Protein AF-0000000085018103 (afdb_homodimer)

Organism: Methanocaldococcus infernus (strain DSM 11812 / JCM 15783 / ME) (NCBI:txid573063)

Sequence (770 aa):
MLIKSVISYKEALEIVKKHFKPNISEVSLINSLNKICGEDIKALISLPYFKSSAMDGYAVRAEDVRGASETNPIILRLVDKEEIDEGEAKKVFTGSPLPENADSVVMKEFCREDNELVEVYKTVFKGENVREIGEDVKKGELILKKGDKIRGFHLALLSSLGVRKVKVYDLTFGIINTGDELIELEEFNINKLNHKIVNSNLFLLSGLINELGFNYKYYGIVKDDPEKLKDVIKKAIDEVDSLIITGGTSVGERDYSVKVAKELGTLLIHGVNTRPGKPFAFSLIKDKPVFLLSGYPVALLTQFELFIYRLITKRKKVKLPLSRGVASELGRLDLLRVKVYDKVEPLRIGGSGIISSLIKSDGYLLIPENVEGYEKGEEVEVYLWMLIKSVISYKEALEIVKKHFKPNISEVSLINSLNKICGEDIKALISLPYFKSSAMDGYAVRAEDVRGASETNPIILRLVDKEEIDEGEAKKVFTGSPLPENADSVVMKEFCREDNELVEVYKTVFKGENVREIGEDVKKGELILKKGDKIRGFHLALLSSLGVRKVKVYDLTFGIINTGDELIELEEFNINKLNHKIVNSNLFLLSGLINELGFNYKYYGIVKDDPEKLKDVIKKAIDEVDSLIITGGTSVGERDYSVKVAKELGTLLIHGVNTRPGKPFAFSLIKDKPVFLLSGYPVALLTQFELFIYRLITKRKKVKLPLSRGVASELGRLDLLRVKVYDKVEPLRIGGSGIISSLIKSDGYLLIPENVEGYEKGEEVEVYLW

Secondary structure (DSSP, 8-state):
---SS-B-HHHHHHHHHHH---EEEEEETGGGTTSBB-S-EE-SS-BSSS-EESSSEEEE-GGGGTT--SSSPEEEEE--SSB--TTEEEEE-TTPBPPBT--EEEEGGGEEEETTEEEE-S---TTTTEE-TTSSB-TT-EEE-TT-B--HHHHHHHHHTT--EEEEEE-EEEEEEE-TTEE-GGG--GGG-TT-EE-HHHHHHHHHHHHTT-EEEEEEEE-S-HHHHHHHHHHHHTTSSEEEEES--SSSTT-HHHHHHHHHSEEEEE-BSEES-TT-EEEEETTEEEEEE-SSHHHHHHHHIIIIIHHH----EEEEEBSS-EE--TT-EEEEEEEESSSEEEPP---TT-THHHHH-SEEEEE-TT--EE-TT-EEEEEE-/---SS-B-HHHHHHHHHHH---EEEEEETGGGTTSBB-S-EE-SS-BSSS-EESSSEEEE-GGGGTT--SSS-EEEEEE-SSB--TTEEEEE-TTPBPPBT--EEEEGGGEEEETTEEEE-S---TTTTEE-TTSSB-TT-EEE-TT-B--HHHHHHHHHTT--EEEEEE-EEEEEEE-TTEE-GGG--GGG-TT-EE-HHHHHHHHHHHHTT-EEEEEEEE-S-HHHHHHHHHHHHTTSSEEEEES--SSSTT-HHHHHHHHHSEEEEE-BSEES-TT-EEEEETTEEEEEE-SSHHHHHHHHIIIIIHHH----EEEEEBSS-EE--TT-EEEEEEEESSSEEEPP---TT-THHHHH-SEEEEE-TT--EE-TT-EEEEEE-

pLDDT: mean 95.1, std 7.33, range [35.56, 98.88]

Radius of gyration: 31.45 Å; Cα contacts (8 Å, |Δi|>4): 1941; chains: 2; bounding box: 49×108×69 Å

InterPro domains:
  IPR001453 MoaB/Mog domain [PF00994] (174-311)
  IPR001453 MoaB/Mog domain [SM00852] (174-314)
  IPR001453 MoaB/Mog domain [TIGR00177] (171-308)
  IPR005110 MoeA, N-terminal and linker domain [PF03453] (7-162)
  IPR005111 MoeA, C-terminal, domain IV [PF03454] (319-385)
  IPR036135 MoeA, N-terminal and linker domain superfamily [SSF63882] (6-169)
  IPR036425 MoaB/Mog-like domain superfamily [G3DSA:3.40.980.10] (170-312)
  IPR036425 MoaB/Mog-like domain superfamily [SSF53218] (172-314)
  IPR036688 MoeA, C-terminal, domain IV superfamily [G3DSA:2.40.340.10] (315-385)
  IPR036688 MoeA, C-terminal, domain IV superfamily [SSF63867] (316-385)
  IPR038987 Molybdopterin biosynthesis protein MoeA-like [PTHR10192] (5-385)
  IPR038987 Molybdopterin biosynthesis protein MoeA-like [cd00887] (9-385)

Nearest PDB structures (foldseek):
  1wu2-assembly1_B  TM=8.552E-01  e=1.404E-41  Pyrococcus horikoshii
  1wu2-assembly1_A  TM=7.928E-01  e=3.163E-42  Pyrococcus horikoshii
  5g2r-assembly1_A-2  TM=8.402E-01  e=9.882E-39  Arabidopsis thaliana
  6etd-assembly1_A-2  TM=8.292E-01  e=5.244E-38  Arabidopsis thaliana
  6gb9-assembly1_A-2  TM=8.286E-01  e=2.193E-37  Arabidopsis thaliana

Solvent-accessible surface area (backbone atoms only — not comparable to full-atom values): 38657 Å² total; per-residue (Å²): 95,71,71,85,59,58,43,44,54,72,60,50,47,55,55,48,59,74,63,55,76,77,41,74,42,77,38,47,41,82,73,39,60,49,20,24,29,55,46,70,39,57,33,76,44,33,32,44,78,52,47,20,26,66,40,46,22,32,34,23,39,26,79,68,31,61,75,17,22,83,91,44,60,35,75,27,39,51,47,93,60,66,56,53,55,92,54,30,28,28,80,40,40,60,66,31,70,57,35,44,74,41,42,19,36,44,49,46,92,43,42,46,80,55,90,61,29,33,38,29,31,50,53,54,51,77,51,35,50,42,38,49,60,28,71,54,36,39,56,63,39,79,74,44,50,55,30,36,70,31,43,21,52,48,40,17,47,40,31,55,48,56,46,59,61,45,48,21,43,45,50,33,36,26,39,37,39,44,40,75,48,51,38,57,60,88,69,61,41,91,92,67,41,89,85,46,42,44,54,24,55,60,38,30,46,52,32,57,40,43,68,55,42,35,47,71,47,80,74,48,77,35,52,88,38,60,68,62,44,46,53,53,47,60,56,45,61,76,74,37,62,29,37,38,35,26,20,33,37,57,53,46,98,72,22,44,49,53,54,44,46,38,72,69,34,47,63,77,41,62,21,28,34,35,38,60,37,30,40,34,31,34,30,33,43,93,84,26,40,31,40,34,30,40,64,34,53,48,14,24,49,44,44,44,42,70,69,45,48,59,76,56,32,80,64,60,53,37,40,35,30,24,70,53,59,46,78,50,50,77,55,26,32,35,60,41,44,17,33,61,41,67,34,34,36,72,50,77,87,59,63,52,61,34,46,54,55,57,64,66,28,46,27,33,33,72,42,51,32,88,34,53,55,50,51,56,58,41,74,40,65,32,37,41,111,93,70,71,85,59,58,43,41,54,70,60,51,46,53,56,48,58,75,63,53,75,76,42,74,42,76,38,47,43,80,74,38,61,48,20,24,29,56,46,70,39,57,34,77,43,33,32,45,78,52,47,20,26,64,40,47,21,31,35,24,38,26,80,67,31,61,76,18,21,82,91,44,59,35,76,27,39,52,48,95,58,66,57,52,55,93,52,30,27,29,79,41,39,59,65,29,70,58,36,44,73,41,42,19,36,44,46,44,91,42,44,45,81,54,89,61,30,33,38,30,33,50,53,54,50,77,50,35,50,43,40,48,58,28,70,54,36,42,55,65,38,79,73,43,48,54,31,36,72,32,43,22,52,48,39,16,46,39,31,56,49,58,48,58,60,44,48,22,42,45,49,34,34,26,40,37,38,44,41,75,45,52,37,57,60,90,69,62,39,91,92,67,42,87,85,44,42,43,55,23,55,60,37,29,47,52,31,58,41,42,67,52,43,35,47,72,47,81,73,49,77,36,52,88,39,58,68,63,44,48,54,52,47,60,56,42,61,77,73,36,64,30,38,38,36,27,20,33,37,58,52,45,97,71,22,44,50,53,55,44,46,37,72,67,34,47,63,76,41,62,23,29,33,35,37,61,37,30,40,33,30,36,30,32,44,94,84,26,41,32,41,33,29,39,63,34,55,49,16,24,49,43,44,44,43,69,69,45,47,58,74,55,35,77,65,60,52,37,40,35,30,24,69,53,58,46,80,48,50,78,56,26,34,36,59,41,45,16,34,62,41,67,35,33,37,71,50,76,88,60,64,53,62,34,48,54,54,57,62,66,28,47,27,33,33,72,42,50,35,89,34,53,56,50,51,55,57,40,76,40,65,32,38,41,112

Foldseek 3Di:
DFPPDAAALVVVQVVLLVQDDFDKDKDWLVLLALAFFAAWDFFQFAVVNAKAFQAWAKFDALVLCPPAAPVRKGKAFEDDDLADDRRYIYGHHHGHGHRPPGFEGQHHVQWDDDVRMIIGHDHDDGNYRMDDTRPPHHGGHTLDHGQDGQHPVSSVVCVSSVNTMGMGGEWEEEEEEEEPQEDDPVPDDPVPSVNHDYQCQVVLVVVVCVSNVYHYDYQYYDYLDLVSVLVSCVVRVVPTQEYEYEALLGPDPSSNPQVSLVVQFPWDGAAYQEPPWRGWTWTAHVSGIYTYGYSANQNRVVNCVSRPSVSRHAFDKDKAFAQFKDFADASHKYKFFFADDRHTYTDDPDDSRPVVSVVRGQFIFIDHNHHGIDGGGDIGMTGGD/DFPPDAAALVVVQVVLLVQDDFDKDKDWLVLLALAFFAAWDFFQAAVPNAKAFQAWAKFDALVLCPPAAPVRKGKAFEDDDLADDRRYIYGHHHGHGHRPPGFEGQHHVQWDDDVRMIIGHDHDDGNYRMDDTRPPHHGGHTLDHGQDGQHPVSSVVCVSSVNTMGMGGEWEEEEEEEEPQEDDPVPDDPVPSVNHDYQCQVVLVVVVCVSNVYHYDYQYYDYLDLVSVLVSCVVRVVPTQEYEYEALLGPDPSSNPQVSLVVQFPWDGAAYQEPPWRGWTWTAHVSGIYTYGYSANQNRVVNCVSRPSVSRHAFDKDKAFAQFKDFADASHKYKFFFADDRHTYTDDPDDSHPVVSVVRGQFIFIDHNHHGIDGGGDIGMTGGD

Structure (mmCIF, N/CA/C/O backbone):
data_AF-0000000085018103-model_v1
#
loop_
_entity.id
_entity.type
_entity.pdbx_description
1 polymer 'Molybdenum cofactor synthesis domain protein'
#
loop_
_atom_site.group_PDB
_atom_site.id
_atom_site.type_symbol
_atom_site.label_atom_id
_atom_site.label_alt_id
_atom_site.label_comp_id
_atom_site.label_asym_id
_atom_site.label_entity_id
_atom_site.label_seq_id
_atom_site.pdbx_PDB_ins_code
_atom_site.Cartn_x
_atom_site.Cartn_y
_atom_site.Cartn_z
_atom_site.occupancy
_atom_site.B_iso_or_equiv
_atom_site.auth_seq_id
_atom_site.auth_comp_id
_atom_site.auth_asym_id
_atom_site.auth_atom_id
_atom_site.pdbx_PDB_model_num
ATOM 1 N N . MET A 1 1 ? -8.43 -35.312 -16.922 1 35.66 1 MET A N 1
ATOM 2 C CA . MET A 1 1 ? -9.773 -34.875 -17.281 1 35.66 1 MET A CA 1
ATOM 3 C C . MET A 1 1 ? -10.016 -33.438 -16.844 1 35.66 1 MET A C 1
ATOM 5 O O . MET A 1 1 ? -9.695 -33.094 -15.711 1 35.66 1 MET A O 1
ATOM 9 N N . LEU A 1 2 ? -10.055 -32.5 -17.781 1 53.78 2 LEU A N 1
ATOM 10 C CA . LEU A 1 2 ? -10.328 -31.062 -17.656 1 53.78 2 LEU A CA 1
ATOM 11 C C . LEU A 1 2 ? -11.648 -30.812 -16.938 1 53.78 2 LEU A C 1
ATOM 13 O O . LEU A 1 2 ? -12.555 -31.656 -17 1 53.78 2 LEU A O 1
ATOM 17 N N . ILE A 1 3 ? -11.562 -29.984 -15.898 1 60.78 3 ILE A N 1
ATOM 18 C CA . ILE A 1 3 ? -12.844 -29.609 -15.336 1 60.78 3 ILE A CA 1
ATOM 19 C C . ILE A 1 3 ? -13.875 -29.438 -16.453 1 60.78 3 ILE A C 1
ATOM 21 O O . ILE A 1 3 ? -13.734 -28.578 -17.312 1 60.78 3 ILE A O 1
ATOM 25 N N . LYS A 1 4 ? -14.719 -30.531 -16.828 1 61.88 4 LYS A N 1
ATOM 26 C CA . LYS A 1 4 ? -15.648 -30.641 -17.953 1 61.88 4 LYS A CA 1
ATOM 27 C C . LYS A 1 4 ? -16.734 -29.578 -17.859 1 61.88 4 LYS A C 1
ATOM 29 O O . LYS A 1 4 ? -17.188 -29.047 -18.891 1 61.88 4 LYS A O 1
ATOM 34 N N . SER A 1 5 ? -17.109 -29.328 -16.656 1 80.75 5 SER A N 1
ATOM 35 C CA . SER A 1 5 ? -18.156 -28.328 -16.531 1 80.75 5 SER A CA 1
ATOM 36 C C . SER A 1 5 ? -17.75 -27.203 -15.578 1 80.75 5 SER A C 1
ATOM 38 O O . SER A 1 5 ? -17.266 -27.453 -14.477 1 80.75 5 SER A O 1
ATOM 40 N N . VAL A 1 6 ? -17.672 -25.969 -16.141 1 91.25 6 VAL A N 1
ATOM 41 C CA . VAL A 1 6 ? -17.312 -24.812 -15.328 1 91.25 6 VAL A CA 1
ATOM 42 C C . VAL A 1 6 ? -18.484 -23.844 -15.258 1 91.25 6 VAL A C 1
ATOM 44 O O . VAL A 1 6 ? -19.328 -23.812 -16.156 1 91.25 6 VAL A O 1
ATOM 47 N N . ILE A 1 7 ? -18.578 -23.219 -14.156 1 96 7 ILE A N 1
ATOM 48 C CA . ILE A 1 7 ? -19.578 -22.172 -14.023 1 96 7 ILE A CA 1
ATOM 49 C C . ILE A 1 7 ? -18.953 -20.812 -14.328 1 96 7 ILE A C 1
ATOM 51 O O . ILE A 1 7 ? -17.719 -20.688 -14.414 1 96 7 ILE A O 1
ATOM 55 N N . SER A 1 8 ? -19.797 -19.812 -14.539 1 96.62 8 SER A N 1
ATOM 56 C CA . SER A 1 8 ? -19.328 -18.469 -14.828 1 96.62 8 SER A CA 1
ATOM 57 C C . SER A 1 8 ? -18.766 -17.797 -13.578 1 96.62 8 SER A C 1
ATOM 59 O O . SER A 1 8 ? -19.078 -18.203 -12.453 1 96.62 8 SER A O 1
ATOM 61 N N . TYR A 1 9 ? -17.953 -16.859 -13.758 1 97.69 9 TYR A N 1
ATOM 62 C CA . TYR A 1 9 ? -17.422 -16.078 -12.641 1 97.69 9 TYR A CA 1
ATOM 63 C C . TYR A 1 9 ? -18.547 -15.43 -11.844 1 97.69 9 TYR A C 1
ATOM 65 O O . TYR A 1 9 ? -18.531 -15.453 -10.609 1 97.69 9 TYR A O 1
ATOM 73 N N . LYS A 1 10 ? -19.438 -14.805 -12.555 1 97.25 10 LYS A N 1
ATOM 74 C CA . LYS A 1 10 ? -20.562 -14.117 -11.906 1 97.25 10 LYS A CA 1
ATOM 75 C C . LYS A 1 10 ? -21.328 -15.07 -10.984 1 97.25 10 LYS A C 1
ATOM 77 O O . LYS A 1 10 ? -21.609 -14.727 -9.836 1 97.25 10 LYS A O 1
ATOM 82 N N . GLU A 1 11 ? -21.609 -16.234 -11.508 1 97.75 11 GLU A N 1
ATOM 83 C CA . GLU A 1 11 ? -22.328 -17.234 -10.719 1 97.75 11 GLU A CA 1
ATOM 84 C C . GLU A 1 11 ? -21.5 -17.672 -9.516 1 97.75 11 GLU A C 1
ATOM 86 O O . GLU A 1 11 ? -22.031 -17.766 -8.398 1 97.75 11 GLU A O 1
ATOM 91 N N . ALA A 1 12 ? -20.266 -17.953 -9.758 1 98.5 12 ALA A N 1
ATOM 92 C CA . ALA A 1 12 ? -19.359 -18.375 -8.688 1 98.5 12 ALA A CA 1
ATOM 93 C C . ALA A 1 12 ? -19.25 -17.328 -7.594 1 98.5 12 ALA A C 1
ATOM 95 O O . ALA A 1 12 ? -19.297 -17.641 -6.402 1 98.5 12 ALA A O 1
ATOM 96 N N . LEU A 1 13 ? -19.141 -16.094 -7.988 1 98.19 13 LEU A N 1
ATOM 97 C CA . LEU A 1 13 ? -18.984 -14.992 -7.043 1 98.19 13 LEU A CA 1
ATOM 98 C C . LEU A 1 13 ? -20.219 -14.875 -6.145 1 98.19 13 LEU A C 1
ATOM 100 O O . LEU A 1 13 ? -20.094 -14.625 -4.941 1 98.19 13 LEU A O 1
ATOM 104 N N . GLU A 1 14 ? -21.375 -15 -6.688 1 98.31 14 GLU A N 1
ATOM 105 C CA . GLU A 1 14 ? -22.609 -14.93 -5.914 1 98.31 14 GLU A CA 1
ATOM 106 C C . GLU A 1 14 ? -22.656 -16.016 -4.852 1 98.31 14 GLU A C 1
ATOM 108 O O . GLU A 1 14 ? -23.094 -15.781 -3.727 1 98.31 14 GLU A O 1
ATOM 113 N N . ILE A 1 15 ? -22.172 -17.188 -5.23 1 98.56 15 ILE A N 1
ATOM 114 C CA . ILE A 1 15 ? -22.156 -18.297 -4.289 1 98.56 15 ILE A CA 1
ATOM 115 C C . ILE A 1 15 ? -21.188 -17.984 -3.145 1 98.56 15 ILE A C 1
ATOM 117 O O . ILE A 1 15 ? -21.531 -18.141 -1.972 1 98.56 15 ILE A O 1
ATOM 121 N N . VAL A 1 16 ? -20 -17.531 -3.445 1 98.75 16 VAL A N 1
ATOM 122 C CA . VAL A 1 16 ? -19 -17.234 -2.432 1 98.75 16 VAL A CA 1
ATOM 123 C C . VAL A 1 16 ? -19.5 -16.109 -1.522 1 98.75 16 VAL A C 1
ATOM 125 O O . VAL A 1 16 ? -19.391 -16.203 -0.298 1 98.75 16 VAL A O 1
ATOM 128 N N . LYS A 1 17 ? -20.047 -15.062 -2.143 1 97.88 17 LYS A N 1
ATOM 129 C CA . LYS A 1 17 ? -20.531 -13.906 -1.402 1 97.88 17 LYS A CA 1
ATOM 130 C C . LYS A 1 17 ? -21.578 -14.328 -0.369 1 97.88 17 LYS A C 1
ATOM 132 O O . LYS A 1 17 ? -21.656 -13.75 0.718 1 97.88 17 LYS A O 1
ATOM 137 N N . LYS A 1 18 ? -22.359 -15.25 -0.697 1 97.88 18 LYS A N 1
ATOM 138 C CA . LYS A 1 18 ? -23.438 -15.719 0.167 1 97.88 18 LYS A CA 1
ATOM 139 C C . LYS A 1 18 ? -22.875 -16.391 1.419 1 97.88 18 LYS A C 1
ATOM 141 O O . LYS A 1 18 ? -23.484 -16.312 2.494 1 97.88 18 LYS A O 1
ATOM 146 N N . HIS A 1 19 ? -21.703 -17.016 1.329 1 97.94 19 HIS A N 1
ATOM 147 C CA . HIS A 1 19 ? -21.266 -17.891 2.404 1 97.94 19 HIS A CA 1
ATOM 148 C C . HIS A 1 19 ? -19.984 -17.375 3.053 1 97.94 19 HIS A C 1
ATOM 150 O O . HIS A 1 19 ? -19.531 -17.938 4.059 1 97.94 19 HIS A O 1
ATOM 156 N N . PHE A 1 20 ? -19.422 -16.344 2.531 1 97.88 20 PHE A N 1
ATOM 157 C CA . PHE A 1 20 ? -18.203 -15.773 3.074 1 97.88 20 PHE A CA 1
ATOM 158 C C . PHE A 1 20 ? -18.422 -14.336 3.525 1 97.88 20 PHE A C 1
ATOM 160 O O . PHE A 1 20 ? -18.562 -13.43 2.697 1 97.88 20 PHE A O 1
ATOM 167 N N . LYS A 1 21 ? -18.453 -14.117 4.773 1 93.62 21 LYS A N 1
ATOM 168 C CA . LYS A 1 21 ? -18.594 -12.805 5.402 1 93.62 21 LYS A CA 1
ATOM 169 C C . LYS A 1 21 ? -17.562 -12.617 6.508 1 93.62 21 LYS A C 1
ATOM 171 O O . LYS A 1 21 ? -17.469 -13.422 7.434 1 93.62 21 LYS A O 1
ATOM 176 N N . PRO A 1 22 ? -16.812 -11.531 6.391 1 95.81 22 PRO A N 1
ATOM 177 C CA . PRO A 1 22 ? -15.828 -11.312 7.453 1 95.81 22 PRO A CA 1
ATOM 178 C C . PRO A 1 22 ? -16.469 -10.977 8.797 1 95.81 22 PRO A C 1
ATOM 180 O O . PRO A 1 22 ? -17.531 -10.344 8.836 1 95.81 22 PRO A O 1
ATOM 183 N N . ASN A 1 23 ? -15.805 -11.367 9.844 1 97.12 23 ASN A N 1
ATOM 184 C CA . ASN A 1 23 ? -16.188 -10.922 11.18 1 97.12 23 ASN A CA 1
ATOM 185 C C . ASN A 1 23 ? -15.836 -9.453 11.398 1 97.12 23 ASN A C 1
ATOM 187 O O . ASN A 1 23 ? -15.086 -8.867 10.617 1 97.12 23 ASN A O 1
ATOM 191 N N . ILE A 1 24 ? -16.469 -8.891 12.391 1 98 24 ILE A N 1
ATOM 192 C CA . ILE A 1 24 ? -16.203 -7.504 12.75 1 98 24 ILE A CA 1
ATOM 193 C C . ILE A 1 24 ? -15.68 -7.438 14.18 1 98 24 ILE A C 1
ATOM 195 O O . ILE A 1 24 ? -16.203 -8.102 15.078 1 98 24 ILE A O 1
ATOM 199 N N . SER A 1 25 ? -14.648 -6.738 14.359 1 98.25 25 SER A N 1
ATOM 200 C CA . SER A 1 25 ? -14.086 -6.492 15.68 1 98.25 25 SER A CA 1
ATOM 201 C C . SER A 1 25 ? -13.797 -5.012 15.891 1 98.25 25 SER A C 1
ATOM 203 O O . SER A 1 25 ? -13.594 -4.27 14.93 1 98.25 25 SER A O 1
ATOM 205 N N . GLU A 1 26 ? -13.906 -4.578 17.125 1 98.62 26 GLU A N 1
ATOM 206 C CA . GLU A 1 26 ? -13.57 -3.197 17.469 1 98.62 26 GLU A CA 1
ATOM 207 C C . GLU A 1 26 ? -12.148 -3.09 18 1 98.62 26 GLU A C 1
ATOM 209 O O . GLU A 1 26 ? -11.742 -3.867 18.875 1 98.62 26 GLU A O 1
ATOM 214 N N . VAL A 1 27 ? -11.398 -2.188 17.484 1 98.69 27 VAL A N 1
ATOM 215 C CA . VAL A 1 27 ? -10.023 -1.977 17.922 1 98.69 27 VAL A CA 1
ATOM 216 C C . VAL A 1 27 ? -9.789 -0.492 18.172 1 98.69 27 VAL A C 1
ATOM 218 O O . VAL A 1 27 ? -10.57 0.355 17.75 1 98.69 27 VAL A O 1
ATOM 221 N N . SER A 1 28 ? -8.711 -0.197 18.969 1 98.75 28 SER A N 1
ATOM 222 C CA . SER A 1 28 ? -8.32 1.2 19.125 1 98.75 28 SER A CA 1
ATOM 223 C C . SER A 1 28 ? -7.938 1.824 17.781 1 98.75 28 SER A C 1
ATOM 225 O O . SER A 1 28 ? -7.559 1.116 16.844 1 98.75 28 SER A O 1
ATOM 227 N N . LEU A 1 29 ? -8.055 3.037 17.688 1 98.75 29 LEU A N 1
ATOM 228 C CA . LEU A 1 29 ? -7.805 3.729 16.438 1 98.75 29 LEU A CA 1
ATOM 229 C C . LEU A 1 29 ? -6.402 3.422 15.922 1 98.75 29 LEU A C 1
ATOM 231 O O . LEU A 1 29 ? -6.227 3.076 14.75 1 98.75 29 LEU A O 1
ATOM 235 N 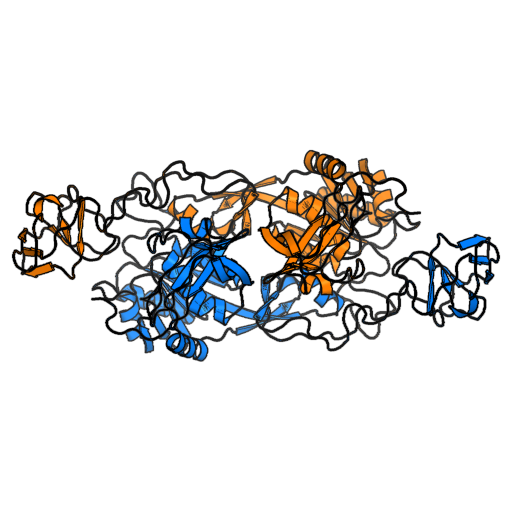N . ILE A 1 30 ? -5.441 3.475 16.797 1 98.38 30 ILE A N 1
ATOM 236 C CA . ILE A 1 30 ? -4.059 3.289 16.375 1 98.38 30 ILE A CA 1
ATOM 237 C C . ILE A 1 30 ? -3.867 1.872 15.836 1 98.38 30 ILE A C 1
ATOM 239 O O . ILE A 1 30 ? -3.127 1.661 14.875 1 98.38 30 ILE A O 1
ATOM 243 N N . ASN A 1 31 ? -4.574 0.91 16.375 1 98.19 31 ASN A N 1
ATOM 244 C CA . ASN A 1 31 ? -4.438 -0.491 15.992 1 98.19 31 ASN A CA 1
ATOM 245 C C . ASN A 1 31 ? -5.246 -0.813 14.742 1 98.19 31 ASN A C 1
ATOM 247 O O . ASN A 1 31 ? -5.207 -1.94 14.242 1 98.19 31 ASN A O 1
ATOM 251 N N . SER A 1 32 ? -5.961 0.132 14.211 1 98.69 32 SER A N 1
ATOM 252 C CA . SER A 1 32 ? -6.758 -0.096 13.016 1 98.69 32 SER A CA 1
ATOM 253 C C . SER A 1 32 ? -5.934 0.125 11.75 1 98.69 32 SER A C 1
ATOM 255 O O . SER A 1 32 ? -6.371 -0.218 10.648 1 98.69 32 SER A O 1
ATOM 257 N N . LEU A 1 33 ? -4.703 0.565 11.953 1 98.38 33 LEU A N 1
ATOM 258 C CA . LEU A 1 33 ? -3.836 0.828 10.812 1 98.38 33 LEU A CA 1
ATOM 259 C C . LEU A 1 33 ? -3.723 -0.405 9.922 1 98.38 33 LEU A C 1
ATOM 261 O O . LEU A 1 33 ? -3.459 -1.507 10.406 1 98.38 33 LEU A O 1
ATOM 265 N N . ASN A 1 34 ? -4.004 -0.242 8.547 1 97.94 34 ASN A N 1
ATOM 266 C CA . ASN A 1 34 ? -3.848 -1.241 7.5 1 97.94 34 ASN A CA 1
ATOM 267 C C . ASN A 1 34 ? -4.953 -2.291 7.555 1 97.94 34 ASN A C 1
ATOM 269 O O . ASN A 1 34 ? -4.914 -3.281 6.82 1 97.94 34 ASN A O 1
ATOM 273 N N . LYS A 1 35 ? -5.863 -2.131 8.453 1 98.62 35 LYS A N 1
ATOM 274 C CA . LYS A 1 35 ? -7.035 -3.004 8.461 1 98.62 35 LYS A CA 1
ATOM 275 C C . LYS A 1 35 ? -8.148 -2.443 7.582 1 98.62 35 LYS A C 1
ATOM 277 O O . LYS A 1 35 ? -8.031 -1.334 7.059 1 98.62 35 LYS A O 1
ATOM 282 N N . ILE A 1 36 ? -9.156 -3.207 7.363 1 98.81 36 ILE A N 1
ATOM 283 C CA . ILE A 1 36 ? -10.273 -2.812 6.516 1 98.81 36 ILE A CA 1
ATOM 284 C C . ILE A 1 36 ? -11.461 -2.402 7.387 1 98.81 36 ILE A C 1
ATOM 286 O O . ILE A 1 36 ? -11.852 -3.135 8.305 1 98.81 36 ILE A O 1
ATOM 290 N N . CYS A 1 37 ? -11.969 -1.237 7.082 1 98.75 37 CYS A N 1
ATOM 291 C CA . CYS A 1 37 ? -13.078 -0.677 7.855 1 98.75 37 CYS A CA 1
ATOM 292 C C . CYS A 1 37 ? -14.32 -1.548 7.738 1 98.75 37 CYS A C 1
ATOM 294 O O . CYS A 1 37 ? -14.703 -1.942 6.637 1 98.75 37 CYS A O 1
ATOM 296 N N . GLY A 1 38 ? -14.992 -1.835 8.867 1 98.5 38 GLY A N 1
ATOM 297 C CA . GLY A 1 38 ? -16.125 -2.742 8.883 1 98.5 38 GLY A CA 1
ATOM 298 C C . GLY A 1 38 ? -17.469 -2.025 8.914 1 98.5 38 GLY A C 1
ATOM 299 O O . GLY A 1 38 ? -18.516 -2.666 8.922 1 98.5 38 GLY A O 1
ATOM 300 N N . GLU A 1 39 ? -17.438 -0.647 8.953 1 98.25 39 GLU A N 1
ATOM 301 C CA . GLU A 1 39 ? -18.656 0.153 8.953 1 98.25 39 GLU A CA 1
ATOM 302 C C . GLU A 1 39 ? -18.406 1.562 8.43 1 98.25 39 GLU A C 1
ATOM 304 O O . GLU A 1 39 ? -17.25 2.021 8.414 1 98.25 39 GLU A O 1
ATOM 309 N N . ASP A 1 40 ? -19.438 2.203 8.008 1 98.56 40 ASP A N 1
ATOM 310 C CA . ASP A 1 40 ? -19.312 3.609 7.633 1 98.56 40 ASP A CA 1
ATOM 311 C C . ASP A 1 40 ? -19.031 4.48 8.852 1 98.56 40 ASP A C 1
ATOM 313 O O . ASP A 1 40 ? -19.641 4.297 9.914 1 98.56 40 ASP A O 1
ATOM 317 N N . ILE A 1 41 ? -18.156 5.395 8.758 1 98.5 41 ILE A N 1
ATOM 318 C CA . ILE A 1 41 ? -17.828 6.312 9.852 1 98.5 41 ILE A CA 1
ATOM 319 C C . ILE A 1 41 ? -18.109 7.75 9.414 1 98.5 41 ILE A C 1
ATOM 321 O O . ILE A 1 41 ? -17.562 8.219 8.406 1 98.5 41 ILE A O 1
ATOM 325 N N . LYS A 1 42 ? -18.875 8.438 10.125 1 98.06 42 LYS A N 1
ATOM 326 C CA . LYS A 1 42 ? -19.203 9.828 9.867 1 98.06 42 LYS A CA 1
ATOM 327 C C . LYS A 1 42 ? -18.578 10.75 10.914 1 98.06 42 LYS A C 1
ATOM 329 O O . LYS A 1 42 ? -18.312 10.328 12.039 1 98.06 42 LYS A O 1
ATOM 334 N N . ALA A 1 43 ? -18.375 11.977 10.555 1 97.94 43 ALA A N 1
ATOM 335 C CA . ALA A 1 43 ? -17.781 12.961 11.453 1 97.94 43 ALA A CA 1
ATOM 336 C C . ALA A 1 43 ? -18.734 13.289 12.609 1 97.94 43 ALA A C 1
ATOM 338 O O . ALA A 1 43 ? -19.906 13.578 12.391 1 97.94 43 ALA A O 1
ATOM 339 N N . LEU A 1 44 ? -18.234 13.383 13.781 1 93.56 44 LEU A N 1
ATOM 340 C CA . LEU A 1 44 ? -19.031 13.688 14.961 1 93.56 44 LEU A CA 1
ATOM 341 C C . LEU A 1 44 ? -19.078 15.188 15.227 1 93.56 44 LEU A C 1
ATOM 343 O O . LEU A 1 44 ? -19.953 15.672 15.93 1 93.56 44 LEU A O 1
ATOM 347 N N . ILE A 1 45 ? -18.109 15.828 14.758 1 96.75 45 ILE A N 1
ATOM 348 C CA . ILE A 1 45 ? -18 17.281 14.883 1 96.75 45 ILE A CA 1
ATOM 349 C C . ILE A 1 45 ? -17.484 17.875 13.57 1 96.75 45 ILE A C 1
ATOM 351 O O . ILE A 1 45 ? -17.078 17.141 12.664 1 96.75 45 ILE A O 1
ATOM 355 N N . SER A 1 46 ? -17.578 19.141 13.523 1 96.81 46 SER A N 1
ATOM 356 C CA . SER A 1 46 ? -16.938 19.844 12.414 1 96.81 46 SER A CA 1
ATOM 357 C C . SER A 1 46 ? -15.461 20.094 12.688 1 96.81 46 SER A C 1
ATOM 359 O O . SER A 1 46 ? -15.047 20.203 13.844 1 96.81 46 SER A O 1
ATOM 361 N N . LEU A 1 47 ? -14.664 20.141 11.648 1 95.12 47 LEU A N 1
ATOM 362 C CA . LEU A 1 47 ? -13.25 20.469 11.758 1 95.12 47 LEU A CA 1
ATOM 363 C C . LEU A 1 47 ? -12.898 21.641 10.852 1 95.12 47 LEU A C 1
ATOM 365 O O . LEU A 1 47 ? -13.164 21.609 9.641 1 95.12 47 LEU A O 1
ATOM 369 N N . PRO A 1 48 ? -12.328 22.656 11.43 1 94.62 48 PRO A N 1
ATOM 370 C CA . PRO A 1 48 ? -12.195 22.922 12.859 1 94.62 48 PRO A CA 1
ATOM 371 C C . PRO A 1 48 ? -13.547 23.109 13.555 1 94.62 48 PRO A C 1
ATOM 373 O O . PRO A 1 48 ? -14.555 23.375 12.883 1 94.62 48 PRO A O 1
ATOM 376 N N . TYR A 1 49 ? -13.578 22.969 14.812 1 95.62 49 TYR A N 1
ATOM 377 C CA . TYR A 1 49 ? -14.836 23.109 15.547 1 95.62 49 TYR A CA 1
ATOM 378 C C . TYR A 1 49 ? -14.945 24.5 16.156 1 95.62 49 TYR A C 1
ATOM 380 O O . TYR A 1 49 ? -15.922 24.812 16.844 1 95.62 49 TYR A O 1
ATOM 388 N N . PHE A 1 50 ? -13.977 25.344 15.93 1 95.19 50 PHE A N 1
ATOM 389 C CA . PHE A 1 50 ? -13.992 26.766 16.281 1 95.19 50 PHE A CA 1
ATOM 390 C C . PHE A 1 50 ? -13.312 27.594 15.203 1 95.19 50 PHE A C 1
ATOM 392 O O . PHE A 1 50 ? -12.523 27.078 14.414 1 95.19 50 PHE A O 1
ATOM 399 N N . LYS A 1 51 ? -13.633 28.844 15.211 1 95.31 51 LYS A N 1
ATOM 400 C CA . LYS A 1 51 ? -12.969 29.75 14.281 1 95.31 51 LYS A CA 1
ATOM 401 C C . LYS A 1 51 ? -11.539 30.047 14.734 1 95.31 51 LYS A C 1
ATOM 403 O O . LYS A 1 51 ? -11.297 30.281 15.914 1 95.31 51 LYS A O 1
ATOM 408 N N . SER A 1 52 ? -10.633 29.953 13.758 1 94.12 52 SER A N 1
ATOM 409 C CA . SER A 1 52 ? -9.242 30.25 14.109 1 94.12 52 SER A CA 1
ATOM 410 C C . SER A 1 52 ? -8.57 31.109 13.047 1 94.12 52 SER A C 1
ATOM 412 O O . SER A 1 52 ? -9.086 31.25 11.938 1 94.12 52 SER A O 1
ATOM 414 N N . SER A 1 53 ? -7.477 31.688 13.469 1 94 53 SER A N 1
ATOM 415 C CA . SER A 1 53 ? -6.719 32.531 12.547 1 94 53 SER A CA 1
ATOM 416 C C . SER A 1 53 ? -5.945 31.688 11.539 1 94 53 SER A C 1
ATOM 418 O O . SER A 1 53 ? -5.297 30.703 11.914 1 94 53 SER A O 1
ATOM 420 N N . ALA A 1 54 ? -5.914 32.031 10.281 1 91 54 ALA A N 1
ATOM 421 C CA . ALA A 1 54 ? -5.152 31.344 9.234 1 91 54 ALA A CA 1
ATOM 422 C C . ALA A 1 54 ? -3.754 31.938 9.102 1 91 54 ALA A C 1
ATOM 424 O O . ALA A 1 54 ? -2.889 31.359 8.438 1 91 54 ALA A O 1
ATOM 425 N N . MET A 1 55 ? -3.557 33.094 9.742 1 90.12 55 MET A N 1
ATOM 426 C CA . MET A 1 55 ? -2.312 33.844 9.633 1 90.12 55 MET A CA 1
ATOM 427 C C . MET A 1 55 ? -1.935 34.469 10.961 1 90.12 55 MET A C 1
ATOM 429 O O . MET A 1 55 ? -2.789 34.656 11.836 1 90.12 55 MET A O 1
ATOM 433 N N . ASP A 1 56 ? -0.653 34.781 11.023 1 90.56 56 ASP A N 1
ATOM 434 C CA . ASP A 1 56 ? -0.25 35.656 12.117 1 90.56 56 ASP A CA 1
ATOM 435 C C . ASP A 1 56 ? -0.718 37.094 11.875 1 90.56 56 ASP A C 1
ATOM 437 O O . ASP A 1 56 ? -0.602 37.625 10.758 1 90.56 56 ASP A O 1
ATOM 441 N N . GLY A 1 57 ? -1.29 37.719 12.906 1 95.69 57 GLY A N 1
ATOM 442 C CA . GLY A 1 57 ? -1.741 39.094 12.734 1 95.69 57 GLY A CA 1
ATOM 443 C C . GLY A 1 57 ? -2.668 39.562 13.844 1 95.69 57 GLY A C 1
ATOM 444 O O . GLY A 1 57 ? -2.379 39.344 15.031 1 95.69 57 GLY A O 1
ATOM 445 N N . TYR A 1 58 ? -3.688 40.25 13.414 1 98 58 TYR A N 1
ATOM 446 C CA . TYR A 1 58 ? -4.605 40.875 14.375 1 98 58 TYR A CA 1
ATOM 447 C C . TYR A 1 58 ? -6.055 40.562 14 1 98 58 TYR A C 1
ATOM 449 O O . TYR A 1 58 ? -6.484 40.875 12.883 1 98 58 TYR A O 1
ATOM 457 N N . ALA A 1 59 ? -6.75 39.969 14.977 1 98.38 59 ALA A N 1
ATOM 458 C CA . ALA A 1 59 ? -8.188 39.75 14.805 1 98.38 59 ALA A CA 1
ATOM 459 C C . ALA A 1 59 ? -8.961 41.031 14.953 1 98.38 59 ALA A C 1
ATOM 461 O O . ALA A 1 59 ? -8.758 41.781 15.922 1 98.38 59 ALA A O 1
ATOM 462 N N . VAL A 1 60 ? -9.844 41.281 13.977 1 98.56 60 VAL A N 1
ATOM 463 C CA . VAL A 1 60 ? -10.57 42.562 13.945 1 98.56 60 VAL A CA 1
ATOM 464 C C . VAL A 1 60 ? -12.008 42.312 13.477 1 98.56 60 VAL A C 1
ATOM 466 O O . VAL A 1 60 ? -12.336 41.219 13 1 98.56 60 VAL A O 1
ATOM 469 N N . ARG A 1 61 ? -12.844 43.281 13.758 1 98.25 61 ARG A N 1
ATOM 470 C CA . ARG A 1 61 ? -14.062 43.438 12.969 1 98.25 61 ARG A CA 1
ATOM 471 C C . ARG A 1 61 ? -13.766 44.062 11.609 1 98.25 61 ARG A C 1
ATOM 473 O O . ARG A 1 61 ? -13.195 45.156 11.539 1 98.25 61 ARG A O 1
ATOM 480 N N . ALA A 1 62 ? -14.164 43.375 10.594 1 98.19 62 ALA A N 1
ATOM 481 C CA . ALA A 1 62 ? -13.883 43.906 9.258 1 98.19 62 ALA A CA 1
ATOM 482 C C . ALA A 1 62 ? -14.383 45.312 9.109 1 98.19 62 ALA A C 1
ATOM 484 O O . ALA A 1 62 ? -13.727 46.156 8.477 1 98.19 62 ALA A O 1
ATOM 485 N N . GLU A 1 63 ? -15.484 45.594 9.68 1 97.81 63 GLU A N 1
ATOM 486 C CA . GLU A 1 63 ? -16.125 46.906 9.609 1 97.81 63 GLU A CA 1
ATOM 487 C C . GLU A 1 63 ? -15.219 48 10.195 1 97.81 63 GLU A C 1
ATOM 489 O O . GLU A 1 63 ? -15.234 49.156 9.734 1 97.81 63 GLU A O 1
ATOM 494 N N . ASP A 1 64 ? -14.422 47.625 11.172 1 98.19 64 ASP A N 1
ATOM 495 C CA . ASP A 1 64 ? -13.617 48.594 11.906 1 98.19 64 ASP A CA 1
ATOM 496 C C . ASP A 1 64 ? -12.367 49 11.117 1 98.19 64 ASP A C 1
ATOM 498 O O . ASP A 1 64 ? -11.688 49.969 11.453 1 98.19 64 ASP A O 1
ATOM 502 N N . VAL A 1 65 ? -12.062 48.281 10.055 1 98.25 65 VAL A N 1
ATOM 503 C CA . VAL A 1 65 ? -10.852 48.594 9.305 1 98.25 65 VAL A CA 1
ATOM 504 C C . VAL A 1 65 ? -11.203 48.938 7.859 1 98.25 65 VAL A C 1
ATOM 506 O O . VAL A 1 65 ? -10.328 48.906 6.984 1 98.25 65 VAL A O 1
ATOM 509 N N . ARG A 1 66 ? -12.445 49.125 7.629 1 97 66 ARG A N 1
ATOM 510 C CA . ARG A 1 66 ? -12.875 49.531 6.289 1 97 66 ARG A CA 1
ATOM 511 C C . ARG A 1 66 ? -12.133 50.781 5.832 1 97 66 ARG A C 1
ATOM 513 O O . ARG A 1 66 ? -12.102 51.781 6.551 1 97 66 ARG A O 1
ATOM 520 N N . GLY A 1 67 ? -11.562 50.688 4.664 1 96.06 67 GLY A N 1
ATOM 521 C CA . GLY A 1 67 ? -10.906 51.844 4.098 1 96.06 67 GLY A CA 1
ATOM 522 C C . GLY A 1 67 ? -9.453 51.969 4.508 1 96.06 67 GLY A C 1
ATOM 523 O O . GLY A 1 67 ? -8.75 52.875 4.051 1 96.06 67 GLY A O 1
ATOM 524 N N . ALA A 1 68 ? -8.992 51.125 5.41 1 97.69 68 ALA A N 1
ATOM 525 C CA . ALA A 1 68 ? -7.594 51.156 5.836 1 97.69 68 ALA A CA 1
ATOM 526 C C . ALA A 1 68 ? -6.656 51 4.641 1 97.69 68 ALA A C 1
ATOM 528 O O . ALA A 1 68 ? -6.91 50.219 3.732 1 97.69 68 ALA A O 1
ATOM 529 N N . SER A 1 69 ? -5.617 51.812 4.566 1 96.94 69 SER A N 1
ATOM 530 C CA . SER A 1 69 ? -4.582 51.781 3.539 1 96.94 69 SER A CA 1
ATOM 531 C C . SER A 1 69 ? -3.285 52.406 4.051 1 96.94 69 SER A C 1
ATOM 533 O O . SER A 1 69 ? -3.234 52.906 5.172 1 96.94 69 SER A O 1
ATOM 535 N N . GLU A 1 70 ? -2.26 52.25 3.244 1 95.56 70 GLU A N 1
ATOM 536 C CA . GLU A 1 70 ? -0.979 52.844 3.617 1 95.56 70 GLU A CA 1
ATOM 537 C C . GLU A 1 70 ? -1.106 54.344 3.828 1 95.56 70 GLU A C 1
ATOM 539 O O . GLU A 1 70 ? -0.432 54.938 4.688 1 95.56 70 GLU A O 1
ATOM 544 N N . THR A 1 71 ? -1.906 54.969 3.004 1 96.5 71 THR A N 1
ATOM 545 C CA . THR A 1 71 ? -2.064 56.406 3.066 1 96.5 71 THR A CA 1
ATOM 546 C C . THR A 1 71 ? -3.154 56.812 4.066 1 96.5 71 THR A C 1
ATOM 548 O O . THR A 1 71 ? -3.268 57.969 4.453 1 96.5 71 THR A O 1
ATOM 551 N N . ASN A 1 72 ? -3.977 55.938 4.484 1 96.88 72 ASN A N 1
ATOM 552 C CA . ASN A 1 72 ? -5.039 56.156 5.465 1 96.88 72 ASN A CA 1
ATOM 553 C C . ASN A 1 72 ? -5.059 55.031 6.512 1 96.88 72 ASN A C 1
ATOM 555 O O . ASN A 1 72 ? -6.016 54.25 6.582 1 96.88 72 ASN A O 1
ATOM 559 N N . PRO A 1 73 ? -4.109 54.969 7.371 1 97.44 73 PRO A N 1
ATOM 560 C CA . PRO A 1 73 ? -4.07 53.938 8.383 1 97.44 73 PRO A CA 1
ATOM 561 C C . PRO A 1 73 ? -5.184 54.062 9.422 1 97.44 73 PRO A C 1
ATOM 563 O O . PRO A 1 73 ? -5.539 55.188 9.805 1 97.44 73 PRO A O 1
ATOM 566 N N . ILE A 1 74 ? -5.738 52.969 9.828 1 98.19 74 ILE A N 1
ATOM 567 C CA . ILE A 1 74 ? -6.734 52.938 10.891 1 98.19 74 ILE A CA 1
ATOM 568 C C . ILE A 1 74 ? -6.09 52.438 12.18 1 98.19 74 ILE A C 1
ATOM 570 O O . ILE A 1 74 ? -5.34 51.469 12.172 1 98.19 74 ILE A O 1
ATOM 574 N N . ILE A 1 75 ? -6.344 53.125 13.258 1 98.19 75 ILE A N 1
ATOM 575 C CA . ILE A 1 75 ? -5.734 52.781 14.539 1 98.19 75 ILE A CA 1
ATOM 576 C C . ILE A 1 75 ? -6.762 52.062 15.43 1 98.19 75 ILE A C 1
ATOM 578 O O . ILE A 1 75 ? -7.871 52.594 15.617 1 98.19 75 ILE A O 1
ATOM 582 N N . LEU A 1 76 ? -6.41 50.906 15.906 1 98.38 76 LEU A N 1
ATOM 583 C CA . LEU A 1 76 ? -7.25 50.156 16.828 1 98.38 76 LEU A CA 1
ATOM 584 C C . LEU A 1 76 ? -6.555 49.969 18.172 1 98.38 76 LEU A C 1
ATOM 586 O O . LEU A 1 76 ? -5.328 50.031 18.25 1 98.38 76 LEU A O 1
ATOM 590 N N . ARG A 1 77 ? -7.348 49.781 19.219 1 98.31 77 ARG A N 1
ATOM 591 C CA . ARG A 1 77 ? -6.812 49.438 20.531 1 98.31 77 ARG A CA 1
ATOM 592 C C . ARG A 1 77 ? -6.527 47.938 20.641 1 98.31 77 ARG A C 1
ATOM 594 O O . ARG A 1 77 ? -7.379 47.125 20.312 1 98.31 77 ARG A O 1
ATOM 601 N N . LEU A 1 78 ? -5.352 47.594 21.031 1 97.5 78 LEU A N 1
ATOM 602 C CA . LEU A 1 78 ? -4.973 46.219 21.219 1 97.5 78 LEU A CA 1
ATOM 603 C C . LEU A 1 78 ? -5.449 45.688 22.578 1 97.5 78 LEU A C 1
ATOM 605 O O . LEU A 1 78 ? -5.195 46.312 23.609 1 97.5 78 LEU A O 1
ATOM 609 N N . VAL A 1 79 ? -6.195 44.625 22.594 1 96.75 79 VAL A N 1
ATOM 610 C CA . VAL A 1 79 ? -6.711 44.031 23.828 1 96.75 79 VAL A CA 1
ATOM 611 C C . VAL A 1 79 ? -6.391 42.531 23.859 1 96.75 79 VAL A C 1
ATOM 613 O O . VAL A 1 79 ? -6.078 41.938 22.828 1 96.75 79 VAL A O 1
ATOM 616 N N . ASP A 1 80 ? -6.387 41.938 25.016 1 93.56 80 ASP A N 1
ATOM 617 C CA . ASP A 1 80 ? -6.18 40.5 25.203 1 93.56 80 ASP A CA 1
ATOM 618 C C . ASP A 1 80 ? -7.383 39.844 25.891 1 93.56 80 ASP A C 1
ATOM 620 O O . ASP A 1 80 ? -7.246 39.281 26.969 1 93.56 80 ASP A O 1
ATOM 624 N N . LYS A 1 81 ? -8.523 40.156 25.359 1 93.12 81 LYS A N 1
ATOM 625 C CA . LYS A 1 81 ? -9.758 39.594 25.906 1 93.12 81 LYS A CA 1
ATOM 626 C C . LYS A 1 81 ? -10.422 38.656 24.891 1 93.12 81 LYS A C 1
ATOM 628 O O . LYS A 1 81 ? -9.992 38.562 23.734 1 93.12 81 LYS A O 1
ATOM 633 N N . GLU A 1 82 ? -11.383 37.938 25.359 1 93.5 82 GLU A N 1
ATOM 634 C CA . GLU A 1 82 ? -12.016 36.875 24.547 1 93.5 82 GLU A CA 1
ATOM 635 C C . GLU A 1 82 ? -13.062 37.5 23.609 1 93.5 82 GLU A C 1
ATOM 637 O O . GLU A 1 82 ? -13.523 36.812 22.672 1 93.5 82 GLU A O 1
ATOM 642 N N . GLU A 1 83 ? -13.383 38.719 23.859 1 96.19 83 GLU A N 1
ATOM 643 C CA . GLU A 1 83 ? -14.32 39.469 23.031 1 96.19 83 GLU A CA 1
ATOM 644 C C . GLU A 1 83 ? -13.773 40.875 22.703 1 96.19 83 GLU A C 1
ATOM 646 O O . GLU A 1 83 ? -13.281 41.562 23.594 1 96.19 83 GLU A O 1
ATOM 651 N N . ILE A 1 84 ? -13.875 41.188 21.453 1 97.5 84 ILE A N 1
ATOM 652 C CA . ILE A 1 84 ? -13.391 42.531 21.125 1 97.5 84 ILE A CA 1
ATOM 653 C C . ILE A 1 84 ? -14.562 43.438 20.797 1 97.5 84 ILE A C 1
ATOM 655 O O . ILE A 1 84 ? -15.578 43 20.266 1 97.5 84 ILE A O 1
ATOM 659 N N . ASP A 1 85 ? -14.406 44.656 21.109 1 97.38 85 ASP A N 1
ATOM 660 C CA . ASP A 1 85 ? -15.391 45.688 20.812 1 97.38 85 ASP A CA 1
ATOM 661 C C . ASP A 1 85 ? -14.984 46.5 19.578 1 97.38 85 ASP A C 1
ATOM 663 O O . ASP A 1 85 ? -13.945 46.219 18.969 1 97.38 85 ASP A O 1
ATOM 667 N N . GLU A 1 86 ? -15.945 47.375 19.172 1 97.69 86 GLU A N 1
ATOM 668 C CA . GLU A 1 86 ? -15.633 48.312 18.078 1 97.69 86 GLU A CA 1
ATOM 669 C C . GLU A 1 86 ? -14.336 49.062 18.344 1 97.69 86 GLU A C 1
ATOM 671 O O . GLU A 1 86 ? -14.109 49.531 19.453 1 97.69 86 GLU A O 1
ATOM 676 N N . GLY A 1 87 ? -13.5 49.062 17.375 1 97.88 87 GLY A N 1
ATOM 677 C CA . GLY A 1 87 ? -12.258 49.812 17.5 1 97.88 87 GLY A CA 1
ATOM 678 C C . GLY A 1 87 ? -11.164 49.062 18.219 1 97.88 87 GLY A C 1
ATOM 679 O O . GLY A 1 87 ? -10.117 49.625 18.531 1 97.88 87 GLY A O 1
ATOM 680 N N . GLU A 1 88 ? -11.391 47.75 18.484 1 98.25 88 GLU A N 1
ATOM 681 C CA . GLU A 1 88 ? -10.414 46.938 19.188 1 98.25 88 GLU A CA 1
ATOM 682 C C . GLU A 1 88 ? -9.875 45.812 18.297 1 98.25 88 GLU A C 1
ATOM 684 O O . GLU A 1 88 ? -10.516 45.469 17.297 1 98.25 88 GLU A O 1
ATOM 689 N N . ALA A 1 89 ? -8.734 45.406 18.547 1 98.31 89 ALA A N 1
ATOM 690 C CA . ALA A 1 89 ? -8.086 44.281 17.875 1 98.31 89 ALA A CA 1
ATOM 691 C C . ALA A 1 89 ? -7.367 43.375 18.891 1 98.31 89 ALA A C 1
ATOM 693 O O . ALA A 1 89 ? -7.012 43.812 19.984 1 98.31 89 ALA A O 1
ATOM 694 N N . LYS A 1 90 ? -7.25 42.156 18.578 1 97.88 90 LYS A N 1
ATOM 695 C CA . LYS A 1 90 ? -6.48 41.219 19.375 1 97.88 90 LYS A CA 1
ATOM 696 C C . LYS A 1 90 ? -5.383 40.531 18.562 1 97.88 90 LYS A C 1
ATOM 698 O O . LYS A 1 90 ? -5.633 40.094 17.438 1 97.88 90 LYS A O 1
ATOM 703 N N . LYS A 1 91 ? -4.207 40.5 19.141 1 95.81 91 LYS A N 1
ATOM 704 C CA . LYS A 1 91 ? -3.111 39.781 18.5 1 95.81 91 LYS A CA 1
ATOM 705 C C . LYS A 1 91 ? -3.371 38.281 18.469 1 95.81 91 LYS A C 1
ATOM 707 O O . LYS A 1 91 ? -3.777 37.688 19.484 1 95.81 91 LYS A O 1
ATOM 712 N N . VAL A 1 92 ? -3.223 37.719 17.297 1 93.88 92 VAL A N 1
ATOM 713 C CA . VAL A 1 92 ? -3.457 36.281 17.141 1 93.88 92 VAL A CA 1
ATOM 714 C C . VAL A 1 92 ? -2.334 35.656 16.297 1 93.88 92 VAL A C 1
ATOM 716 O O . VAL A 1 92 ? -1.627 36.375 15.578 1 93.88 92 VAL A O 1
ATOM 719 N N . PHE A 1 93 ? -2.146 34.375 16.484 1 88.81 93 PHE A N 1
ATOM 720 C CA . PHE A 1 93 ? -1.205 33.594 15.703 1 88.81 93 PHE A CA 1
ATOM 721 C C . PHE A 1 93 ? -1.937 32.531 14.898 1 88.81 93 PHE A C 1
ATOM 723 O O . PHE A 1 93 ? -3.105 32.219 15.164 1 88.81 93 PHE A O 1
ATOM 730 N N . THR A 1 94 ? -1.235 32.031 13.906 1 86.5 94 THR A N 1
ATOM 731 C CA . THR A 1 94 ? -1.829 30.969 13.109 1 86.5 94 THR A CA 1
ATOM 732 C C . THR A 1 94 ? -2.371 29.859 14 1 86.5 94 THR A C 1
ATOM 734 O O . THR A 1 94 ? -1.652 29.344 14.859 1 86.5 94 THR A O 1
ATOM 737 N N . GLY A 1 95 ? -3.629 29.625 13.82 1 88.25 95 GLY A N 1
ATOM 738 C CA . GLY A 1 95 ? -4.246 28.562 14.586 1 88.25 95 GLY A CA 1
ATOM 739 C C . GLY A 1 95 ? -4.938 29.047 15.844 1 88.25 95 GLY A C 1
ATOM 740 O O . GLY A 1 95 ? -5.742 28.328 16.438 1 88.25 95 GLY A O 1
ATOM 741 N N . SER A 1 96 ? -4.727 30.281 16.219 1 91.31 96 SER A N 1
ATOM 742 C CA . SER A 1 96 ? -5.344 30.844 17.406 1 91.31 96 SER A CA 1
ATOM 743 C C . SER A 1 96 ? -6.848 31 17.234 1 91.31 96 SER A C 1
ATOM 745 O O . SER A 1 96 ? -7.312 31.391 16.156 1 91.31 96 SER A O 1
ATOM 747 N N . PRO A 1 97 ? -7.559 30.719 18.344 1 95.19 97 PRO A N 1
ATOM 748 C CA . PRO A 1 97 ? -8.984 31.016 18.281 1 95.19 97 PRO A CA 1
ATOM 749 C C . PRO A 1 97 ? -9.258 32.5 18.062 1 95.19 97 PRO A C 1
ATOM 751 O O . PRO A 1 97 ? -8.547 33.344 18.609 1 95.19 97 PRO A O 1
ATOM 754 N N . LEU A 1 98 ? -10.289 32.75 17.344 1 96.75 98 LEU A N 1
ATOM 755 C CA . LEU A 1 98 ? -10.711 34.125 17.203 1 96.75 98 LEU A CA 1
ATOM 756 C C . LEU A 1 98 ? -11.508 34.594 18.422 1 96.75 98 LEU A C 1
ATOM 758 O O . LEU A 1 98 ? -12.344 33.844 18.938 1 96.75 98 LEU A O 1
ATOM 762 N N . PRO A 1 99 ? -11.227 35.812 18.797 1 97.12 99 PRO A N 1
ATOM 763 C CA . PRO A 1 99 ? -12.102 36.344 19.844 1 97.12 99 PRO A CA 1
ATOM 764 C C . PRO A 1 99 ? -13.531 36.594 19.359 1 97.12 99 PRO A C 1
ATOM 766 O O . PRO A 1 99 ? -13.758 36.719 18.156 1 97.12 99 PRO A O 1
ATOM 769 N N . GLU A 1 100 ? -14.391 36.594 20.344 1 96.44 100 GLU A N 1
ATOM 770 C CA . GLU A 1 100 ? -15.781 36.875 20 1 96.44 100 GLU A CA 1
ATOM 771 C C . GLU A 1 100 ? -15.914 38.219 19.281 1 96.44 100 GLU A C 1
ATOM 773 O O . GLU A 1 100 ? -15.219 39.156 19.625 1 96.44 100 GLU A O 1
ATOM 778 N N . ASN A 1 101 ? -16.688 38.312 18.297 1 96.88 101 ASN A N 1
ATOM 779 C CA . ASN A 1 101 ? -17.062 39.469 17.516 1 96.88 101 ASN A CA 1
ATOM 780 C C . ASN A 1 101 ? -16.031 39.781 16.422 1 96.88 101 ASN A C 1
ATOM 782 O O . ASN A 1 101 ? -16.266 40.594 15.547 1 96.88 101 ASN A O 1
ATOM 786 N N . ALA A 1 102 ? -14.875 39.156 16.547 1 97.94 102 ALA A N 1
ATOM 787 C CA . ALA A 1 102 ? -13.945 39.281 15.422 1 97.94 102 ALA A CA 1
ATOM 788 C C . ALA A 1 102 ? -14.398 38.406 14.25 1 97.94 102 ALA A C 1
ATOM 790 O O . ALA A 1 102 ? -14.883 37.281 14.445 1 97.94 102 ALA A O 1
ATOM 791 N N . ASP A 1 103 ? -14.234 38.938 13.016 1 97.88 103 ASP A N 1
ATOM 792 C CA . ASP A 1 103 ? -14.695 38.156 11.875 1 97.88 103 ASP A CA 1
ATOM 793 C C . ASP A 1 103 ? -13.648 38.125 10.758 1 97.88 103 ASP A C 1
ATOM 795 O O . ASP A 1 103 ? -13.914 37.656 9.656 1 97.88 103 ASP A O 1
ATOM 799 N N . SER A 1 104 ? -12.477 38.688 11.031 1 98.19 104 SER A N 1
ATOM 800 C CA . SER A 1 104 ? -11.367 38.719 10.078 1 98.19 104 SER A CA 1
ATOM 801 C C . SER A 1 104 ? -10.031 38.906 10.781 1 98.19 104 SER A C 1
ATOM 803 O O . SER A 1 104 ? -9.992 39.188 11.984 1 98.19 104 SER A O 1
ATOM 805 N N . VAL A 1 105 ? -8.992 38.656 10.078 1 98.19 105 VAL A N 1
ATOM 806 C CA . VAL A 1 105 ? -7.645 38.844 10.602 1 98.19 105 VAL A CA 1
ATOM 807 C C . VAL A 1 105 ? -6.812 39.625 9.609 1 98.19 105 VAL A C 1
ATOM 809 O O . VAL A 1 105 ? -6.777 39.312 8.414 1 98.19 105 VAL A O 1
ATOM 812 N N . VAL A 1 106 ? -6.242 40.719 10.062 1 98.25 106 VAL A N 1
ATOM 813 C CA . VAL A 1 106 ? -5.27 41.438 9.258 1 98.25 106 VAL A CA 1
ATOM 814 C C . VAL A 1 106 ? -3.873 40.875 9.477 1 98.25 106 VAL A C 1
ATOM 816 O O . VAL A 1 106 ? -3.42 40.75 10.617 1 98.25 106 VAL A O 1
ATOM 819 N N . MET A 1 107 ? -3.246 40.531 8.453 1 96.69 107 MET A N 1
ATOM 820 C CA . MET A 1 107 ? -1.916 39.938 8.555 1 96.69 107 MET A CA 1
ATOM 821 C C . MET A 1 107 ? -0.944 40.906 9.234 1 96.69 107 MET A C 1
ATOM 823 O O . MET A 1 107 ? -1.026 42.125 9.039 1 96.69 107 MET A O 1
ATOM 827 N N . LYS A 1 108 ? -0.036 40.375 9.922 1 94.75 108 LYS A N 1
ATOM 828 C CA . LYS A 1 108 ? 0.92 41.156 10.703 1 94.75 108 LYS A CA 1
ATOM 829 C C . LYS A 1 108 ? 1.704 42.125 9.812 1 94.75 108 LYS A C 1
ATOM 831 O O . LYS A 1 108 ? 2.043 43.219 10.234 1 94.75 108 LYS A O 1
ATOM 836 N N . GLU A 1 109 ? 1.962 41.719 8.539 1 94.19 109 GLU A N 1
ATOM 837 C CA . GLU A 1 109 ? 2.781 42.5 7.609 1 94.19 109 GLU A CA 1
ATOM 838 C C . GLU A 1 109 ? 2.104 43.812 7.246 1 94.19 109 GLU A C 1
ATOM 840 O O . GLU A 1 109 ? 2.764 44.75 6.805 1 94.19 109 GLU A O 1
ATOM 845 N N . PHE A 1 110 ? 0.84 43.875 7.504 1 97.12 110 PHE A N 1
ATOM 846 C CA . PHE A 1 110 ? 0.089 45.062 7.152 1 97.12 110 PHE A CA 1
ATOM 847 C C . PHE A 1 110 ? -0.299 45.875 8.398 1 97.12 110 PHE A C 1
ATOM 849 O O . PHE A 1 110 ? -1.29 46.594 8.391 1 97.12 110 PHE A O 1
ATOM 856 N N . CYS A 1 111 ? 0.407 45.625 9.438 1 97.44 111 CYS A N 1
ATOM 857 C CA . CYS A 1 111 ? 0.117 46.281 10.711 1 97.44 111 CYS A CA 1
ATOM 858 C C . CYS A 1 111 ? 1.398 46.781 11.375 1 97.44 111 CYS A C 1
ATOM 860 O O . CYS A 1 111 ? 2.488 46.281 11.055 1 97.44 111 CYS A O 1
ATOM 862 N N . ARG A 1 112 ? 1.294 47.688 12.148 1 96.44 112 ARG A N 1
ATOM 863 C CA . ARG A 1 112 ? 2.373 48.156 13.016 1 96.44 112 ARG A CA 1
ATOM 864 C C . ARG A 1 112 ? 1.892 48.312 14.453 1 96.44 112 ARG A C 1
ATOM 866 O O . ARG A 1 112 ? 0.981 49.094 14.727 1 96.44 112 ARG A O 1
ATOM 873 N N . GLU A 1 113 ? 2.461 47.469 15.242 1 94.69 113 GLU A N 1
ATOM 874 C CA . GLU A 1 113 ? 2.105 47.531 16.656 1 94.69 113 GLU A CA 1
ATOM 875 C C . GLU A 1 113 ? 2.844 48.656 17.359 1 94.69 113 GLU A C 1
ATOM 877 O O . GLU A 1 113 ? 4.031 48.875 17.125 1 94.69 113 GLU A O 1
ATOM 882 N N . ASP A 1 114 ? 2.156 49.5 18.156 1 91.81 114 ASP A N 1
ATOM 883 C CA . ASP A 1 114 ? 2.727 50.562 18.953 1 91.81 114 ASP A CA 1
ATOM 884 C C . ASP A 1 114 ? 2.084 50.625 20.344 1 91.81 114 ASP A C 1
ATOM 886 O O . ASP A 1 114 ? 1.092 51.312 20.547 1 91.81 114 ASP A O 1
ATOM 890 N N . ASN A 1 115 ? 2.746 49.969 21.281 1 89 115 ASN A N 1
ATOM 891 C CA . ASN A 1 115 ? 2.252 49.906 22.656 1 89 115 ASN A CA 1
ATOM 892 C C . ASN A 1 115 ? 0.865 49.281 22.719 1 89 115 ASN A C 1
ATOM 894 O O . ASN A 1 115 ? 0.69 48.094 22.359 1 89 115 ASN A O 1
ATOM 898 N N . GLU A 1 116 ? -0.127 49.969 23.125 1 94.12 116 GLU A N 1
ATOM 899 C CA . GLU A 1 116 ? -1.47 49.406 23.281 1 94.12 116 GLU A CA 1
ATOM 900 C C . GLU A 1 116 ? -2.332 49.719 22.062 1 94.12 116 GLU A C 1
ATOM 902 O O . GLU A 1 116 ? -3.559 49.594 22.109 1 94.12 116 GLU A O 1
ATOM 907 N N . LEU A 1 117 ? -1.645 50.062 21 1 97 117 LEU A N 1
ATOM 908 C CA . LEU A 1 117 ? -2.346 50.344 19.75 1 97 117 LEU A CA 1
ATOM 909 C C . LEU A 1 117 ? -1.763 49.531 18.594 1 97 117 LEU A C 1
ATOM 911 O O . LEU A 1 117 ? -0.642 49.031 18.688 1 97 117 LEU A O 1
ATOM 915 N N . VAL A 1 118 ? -2.562 49.375 17.531 1 97.88 118 VAL A N 1
ATOM 916 C CA . VAL A 1 118 ? -2.082 48.781 16.297 1 97.88 118 VAL A CA 1
ATOM 917 C C . VAL A 1 118 ? -2.584 49.594 15.102 1 97.88 118 VAL A C 1
ATOM 919 O O . VAL A 1 118 ? -3.768 49.906 15.023 1 97.88 118 VAL A O 1
ATOM 922 N N . GLU A 1 119 ? -1.669 49.969 14.281 1 98 119 GLU A N 1
ATOM 923 C CA . GLU A 1 119 ? -2.002 50.625 13.016 1 98 119 GLU A CA 1
ATOM 924 C C . GLU A 1 119 ? -2.227 49.594 11.914 1 98 119 GLU A C 1
ATOM 926 O O . GLU A 1 119 ? -1.392 48.719 11.703 1 98 119 GLU A O 1
ATOM 931 N N . VAL A 1 120 ? -3.314 49.688 11.273 1 98.38 120 VAL A N 1
ATOM 932 C CA . VAL A 1 120 ? -3.68 48.781 10.203 1 98.38 120 VAL A CA 1
ATOM 933 C C . VAL A 1 120 ? -3.602 49.5 8.859 1 98.38 120 VAL A C 1
ATOM 935 O O . VAL A 1 120 ? -4.203 50.562 8.672 1 98.38 120 VAL A O 1
ATOM 938 N N . TYR A 1 121 ? -2.971 48.875 7.871 1 98.25 121 TYR A N 1
ATOM 939 C CA . TYR A 1 121 ? -2.68 49.562 6.609 1 98.25 121 TYR A CA 1
ATOM 940 C C . TYR A 1 121 ? -3.42 48.906 5.453 1 98.25 121 TYR A C 1
ATOM 942 O O . TYR A 1 121 ? -3.201 49.219 4.289 1 98.25 121 TYR A O 1
ATOM 950 N N . LYS A 1 122 ? -4.191 47.938 5.758 1 98 122 LYS A N 1
ATOM 951 C CA . LYS A 1 122 ? -4.918 47.219 4.715 1 98 122 LYS A CA 1
ATOM 952 C C . LYS A 1 122 ? -6.32 46.812 5.184 1 98 122 LYS A C 1
ATOM 954 O O . LYS A 1 122 ? -6.504 46.375 6.324 1 98 122 LYS A O 1
ATOM 959 N N . THR A 1 123 ? -7.285 47.062 4.293 1 97.62 123 THR A N 1
ATOM 960 C CA . THR A 1 123 ? -8.648 46.625 4.555 1 97.62 123 THR A CA 1
ATOM 961 C C . THR A 1 123 ? -8.75 45.094 4.41 1 97.62 123 THR A C 1
ATOM 963 O O . THR A 1 123 ? -7.918 44.469 3.756 1 97.62 123 THR A O 1
ATOM 966 N N . VAL A 1 124 ? -9.641 44.438 5.215 1 97.81 124 VAL A N 1
ATOM 967 C CA . VAL A 1 124 ? -9.984 43.031 5.051 1 97.81 124 VAL A CA 1
ATOM 968 C C . VAL A 1 124 ? -11.5 42.875 5.004 1 97.81 124 VAL A C 1
ATOM 970 O O . VAL A 1 124 ? -12.234 43.719 5.496 1 97.81 124 VAL A O 1
ATOM 973 N N . PHE A 1 125 ? -11.945 41.812 4.379 1 97.25 125 PHE A N 1
ATOM 974 C CA . PHE A 1 125 ? -13.367 41.531 4.32 1 97.25 125 PHE A CA 1
ATOM 975 C C . PHE A 1 125 ? -13.742 40.438 5.344 1 97.25 125 PHE A C 1
ATOM 977 O O . PHE A 1 125 ? -12.875 39.75 5.852 1 97.25 125 PHE A O 1
ATOM 984 N N . LYS A 1 126 ? -15.039 40.469 5.641 1 97.06 126 LYS A N 1
ATOM 985 C CA . LYS A 1 126 ? -15.516 39.469 6.57 1 97.06 126 LYS A CA 1
ATOM 986 C C . LYS A 1 126 ? -15.094 38.062 6.125 1 97.06 126 LYS A C 1
ATOM 988 O O . LYS A 1 126 ? -15.297 37.688 4.965 1 97.06 126 LYS A O 1
ATOM 993 N N . GLY A 1 127 ? -14.438 37.25 7.047 1 96.56 127 GLY A N 1
ATOM 994 C CA . GLY A 1 127 ? -14.016 35.906 6.754 1 96.56 127 GLY A CA 1
ATOM 995 C C . GLY A 1 127 ? -12.594 35.812 6.238 1 96.56 127 GLY A C 1
ATOM 996 O O . GLY A 1 127 ? -12.023 34.719 6.141 1 96.56 127 GLY A O 1
ATOM 997 N N . GLU A 1 128 ? -12.031 36.938 5.898 1 96.81 128 GLU A N 1
ATOM 998 C CA . GLU A 1 128 ? -10.688 36.938 5.34 1 96.81 128 GLU A CA 1
ATOM 999 C C . GLU A 1 128 ? -9.656 36.5 6.379 1 96.81 128 GLU A C 1
ATOM 1001 O O . GLU A 1 128 ? -9.664 36.969 7.512 1 96.81 128 GLU A O 1
ATOM 1006 N N . ASN A 1 129 ? -8.789 35.531 6.016 1 95.31 129 ASN A N 1
ATOM 1007 C CA . ASN A 1 129 ? -7.719 34.969 6.836 1 95.31 129 ASN A CA 1
ATOM 1008 C C . ASN A 1 129 ? -8.266 34.281 8.078 1 95.31 129 ASN A C 1
ATOM 1010 O O . ASN A 1 129 ? -7.641 34.344 9.141 1 95.31 129 ASN A O 1
ATOM 1014 N N . VAL A 1 130 ? -9.453 33.812 7.969 1 95.81 130 VAL A N 1
ATOM 1015 C CA . VAL A 1 130 ? -10.094 33.062 9.055 1 95.81 130 VAL A CA 1
ATOM 1016 C C . VAL A 1 130 ? -10.383 31.641 8.594 1 95.81 130 VAL A C 1
ATOM 1018 O O . VAL A 1 130 ? -10.859 31.422 7.477 1 95.81 130 VAL A O 1
ATOM 1021 N N . ARG A 1 131 ? -10 30.672 9.398 1 94.12 131 ARG A N 1
ATOM 1022 C CA . ARG A 1 131 ? -10.453 29.297 9.203 1 94.12 131 ARG A CA 1
ATOM 1023 C C . ARG A 1 131 ? -11.836 29.078 9.797 1 94.12 131 ARG A C 1
ATOM 1025 O O . ARG A 1 131 ? -12.016 29.141 11.016 1 94.12 131 ARG A O 1
ATOM 1032 N N . GLU A 1 132 ? -12.75 28.844 8.93 1 94.25 132 GLU A N 1
ATOM 1033 C CA . GLU A 1 132 ? -14.141 28.734 9.344 1 94.25 132 GLU A CA 1
ATOM 1034 C C . GLU A 1 132 ? -14.438 27.359 9.922 1 94.25 132 GLU A C 1
ATOM 1036 O O . GLU A 1 132 ? -13.766 26.375 9.578 1 94.25 132 GLU A O 1
ATOM 1041 N N . ILE A 1 133 ? -15.391 27.328 10.758 1 95.31 133 ILE A N 1
ATOM 1042 C CA . ILE A 1 133 ? -15.852 26.062 11.312 1 95.31 133 ILE A CA 1
ATOM 1043 C C . ILE A 1 133 ? -16.297 25.141 10.18 1 95.31 133 ILE A C 1
ATOM 1045 O O . ILE A 1 133 ? -17.031 25.547 9.281 1 95.31 133 ILE A O 1
ATOM 1049 N N . GLY A 1 134 ? -15.773 23.906 10.133 1 95.44 134 GLY A N 1
ATOM 1050 C CA . GLY A 1 134 ? -16.234 22.906 9.18 1 95.44 134 GLY A CA 1
ATOM 1051 C C . GLY A 1 134 ? -15.586 23.047 7.816 1 95.44 134 GLY A C 1
ATOM 1052 O O . GLY A 1 134 ? -15.984 22.391 6.859 1 95.44 134 GLY A O 1
ATOM 1053 N N . GLU A 1 135 ? -14.656 23.922 7.734 1 93.19 135 GLU A N 1
ATOM 1054 C CA . GLU A 1 135 ? -14.023 24.125 6.434 1 93.19 135 GLU A CA 1
ATOM 1055 C C . GLU A 1 135 ? -13.352 22.844 5.938 1 93.19 135 GLU A C 1
ATOM 1057 O O . GLU A 1 135 ? -13.25 22.625 4.727 1 93.19 135 GLU A O 1
ATOM 1062 N N . ASP A 1 136 ? -12.883 22.016 6.824 1 94.31 136 ASP A N 1
ATOM 1063 C CA . ASP A 1 136 ? -12.273 20.734 6.465 1 94.31 136 ASP A CA 1
ATOM 1064 C C . ASP A 1 136 ? -13.32 19.625 6.391 1 94.31 136 ASP A C 1
ATOM 1066 O O . ASP A 1 136 ? -13.461 18.969 5.359 1 94.31 136 ASP A O 1
ATOM 1070 N N . VAL A 1 137 ? -13.992 19.453 7.441 1 96.44 137 VAL A N 1
ATOM 1071 C CA . VAL A 1 137 ? -15.016 18.422 7.547 1 96.44 137 VAL A CA 1
ATOM 1072 C C . VAL A 1 137 ? -16.25 18.984 8.258 1 96.44 137 VAL A C 1
ATOM 1074 O O . VAL A 1 137 ? -16.125 19.688 9.258 1 96.44 137 VAL A O 1
ATOM 1077 N N . LYS A 1 138 ? -17.391 18.719 7.711 1 97.25 138 LYS A N 1
ATOM 1078 C CA . LYS A 1 138 ? -18.641 19.094 8.367 1 97.25 138 LYS A CA 1
ATOM 1079 C C . LYS A 1 138 ? -19.203 17.922 9.188 1 97.25 138 LYS A C 1
ATOM 1081 O O . LYS A 1 138 ? -19.094 16.766 8.781 1 97.25 138 LYS A O 1
ATOM 1086 N N . LYS A 1 139 ? -19.781 18.297 10.328 1 97.38 139 LYS A N 1
ATOM 1087 C CA . LYS A 1 139 ? -20.453 17.266 11.117 1 97.38 139 LYS A CA 1
ATOM 1088 C C . LYS A 1 139 ? -21.406 16.453 10.258 1 97.38 139 LYS A C 1
ATOM 1090 O O . LYS A 1 139 ? -22.156 17.016 9.453 1 97.38 139 LYS A O 1
ATOM 1095 N N . GLY A 1 140 ? -21.297 15.133 10.352 1 97.94 140 GLY A N 1
ATOM 1096 C CA . GLY A 1 140 ? -22.188 14.25 9.609 1 97.94 140 GLY A CA 1
ATOM 1097 C C . GLY A 1 140 ? -21.594 13.766 8.305 1 97.94 140 GLY A C 1
ATOM 1098 O O . GLY A 1 140 ? -22.109 12.828 7.688 1 97.94 140 GLY A O 1
ATOM 1099 N N . GLU A 1 141 ? -20.547 14.375 7.906 1 97.31 141 GLU A N 1
ATOM 1100 C CA . GLU A 1 141 ? -19.906 14 6.648 1 97.31 141 GLU A CA 1
ATOM 1101 C C . GLU A 1 141 ? -19.328 12.586 6.73 1 97.31 141 GLU A C 1
ATOM 1103 O O . GLU A 1 141 ? -18.766 12.203 7.754 1 97.31 141 GLU A O 1
ATOM 1108 N N . LEU A 1 142 ? -19.469 11.773 5.668 1 97.69 142 LEU A N 1
ATOM 1109 C CA . LEU A 1 142 ? -18.875 10.438 5.594 1 97.69 142 LEU A CA 1
ATOM 1110 C C . LEU A 1 142 ? -17.359 10.523 5.469 1 97.69 142 LEU A C 1
ATOM 1112 O O . LEU A 1 142 ? -16.844 11.148 4.543 1 97.69 142 LEU A O 1
ATOM 1116 N N . ILE A 1 143 ? -16.688 9.938 6.387 1 96.94 143 ILE A N 1
ATOM 1117 C CA . ILE A 1 143 ? -15.227 10.008 6.43 1 96.94 143 ILE A CA 1
ATOM 1118 C C . ILE A 1 143 ? -14.625 8.734 5.828 1 96.94 143 ILE A C 1
ATOM 1120 O O . ILE A 1 143 ? -13.703 8.805 5.02 1 96.94 143 ILE A O 1
ATOM 1124 N N . LEU A 1 144 ? -15.117 7.621 6.254 1 96.94 144 LEU A N 1
ATOM 1125 C CA . LEU A 1 144 ? -14.633 6.309 5.828 1 96.94 144 LEU A CA 1
ATOM 1126 C C . LEU A 1 144 ? -15.805 5.375 5.527 1 96.94 144 LEU A C 1
ATOM 1128 O O . LEU A 1 144 ? -16.766 5.305 6.297 1 96.94 144 LEU A O 1
ATOM 1132 N N . LYS A 1 145 ? -15.719 4.723 4.438 1 97.56 145 LYS A N 1
ATOM 1133 C CA . LYS A 1 145 ? -16.75 3.756 4.059 1 97.56 145 LYS A CA 1
ATOM 1134 C C . LYS A 1 145 ? -16.359 2.346 4.492 1 97.56 145 LYS A C 1
ATOM 1136 O O . LYS A 1 145 ? -15.172 2.016 4.559 1 97.56 145 LYS A O 1
ATOM 1141 N N . LYS A 1 146 ? -17.422 1.583 4.746 1 98.06 146 LYS A N 1
ATOM 1142 C CA . LYS A 1 146 ? -17.188 0.149 4.895 1 98.06 146 LYS A CA 1
ATOM 1143 C C . LYS A 1 146 ? -16.422 -0.412 3.703 1 98.06 146 LYS A C 1
ATOM 1145 O O . LYS A 1 146 ? -16.75 -0.116 2.551 1 98.06 146 LYS A O 1
ATOM 1150 N N . GLY A 1 147 ? -15.297 -1.163 4.035 1 97.94 147 GLY A N 1
ATOM 1151 C CA . GLY A 1 147 ? -14.508 -1.739 2.957 1 97.94 147 GLY A CA 1
ATOM 1152 C C . GLY A 1 147 ? -13.266 -0.936 2.631 1 97.94 147 GLY A C 1
ATOM 1153 O O . GLY A 1 147 ? -12.383 -1.413 1.918 1 97.94 147 GLY A O 1
ATOM 1154 N N . ASP A 1 148 ? -13.18 0.278 3.217 1 97.69 148 ASP A N 1
ATOM 1155 C CA . ASP A 1 148 ? -12 1.096 2.967 1 97.69 148 ASP A CA 1
ATOM 1156 C C . ASP A 1 148 ? -10.805 0.601 3.785 1 97.69 148 ASP A C 1
ATOM 1158 O O . ASP A 1 148 ? -10.961 0.228 4.949 1 97.69 148 ASP A O 1
ATOM 1162 N N . LYS A 1 149 ? -9.688 0.542 3.143 1 97.81 149 LYS A N 1
ATOM 1163 C CA . LYS A 1 149 ? -8.453 0.307 3.891 1 97.81 149 LYS A CA 1
ATOM 1164 C C . LYS A 1 149 ? -8.086 1.522 4.734 1 97.81 149 LYS A C 1
ATOM 1166 O O . LYS A 1 149 ? -8.078 2.65 4.238 1 97.81 149 LYS A O 1
ATOM 1171 N N . ILE A 1 150 ? -7.797 1.343 5.973 1 98.44 150 ILE A N 1
ATOM 1172 C CA . ILE A 1 150 ? -7.484 2.432 6.891 1 98.44 150 ILE A CA 1
ATOM 1173 C C . ILE A 1 150 ? -5.992 2.744 6.828 1 98.44 150 ILE A C 1
ATOM 1175 O O . ILE A 1 150 ? -5.156 1.91 7.188 1 98.44 150 ILE A O 1
ATOM 1179 N N . ARG A 1 151 ? -5.68 3.918 6.375 1 97.31 151 ARG A N 1
ATOM 1180 C CA . ARG A 1 151 ? -4.301 4.375 6.242 1 97.31 151 ARG A CA 1
ATOM 1181 C C . ARG A 1 151 ? -3.992 5.477 7.254 1 97.31 151 ARG A C 1
ATOM 1183 O O . ARG A 1 151 ? -4.859 5.867 8.039 1 97.31 151 ARG A O 1
ATOM 1190 N N . GLY A 1 152 ? -2.789 5.891 7.254 1 97.75 152 GLY A N 1
ATOM 1191 C CA . GLY A 1 152 ? -2.361 6.922 8.188 1 97.75 152 GLY A CA 1
ATOM 1192 C C . GLY A 1 152 ? -3.178 8.195 8.078 1 97.75 152 GLY A C 1
ATOM 1193 O O . GLY A 1 152 ? -3.473 8.836 9.094 1 97.75 152 GLY A O 1
ATOM 1194 N N . PHE A 1 153 ? -3.623 8.523 6.867 1 96.69 153 PHE A N 1
ATOM 1195 C CA . PHE A 1 153 ? -4.445 9.703 6.641 1 96.69 153 PHE A CA 1
ATOM 1196 C C . PHE A 1 153 ? -5.773 9.586 7.379 1 96.69 153 PHE A C 1
ATOM 1198 O O . PHE A 1 153 ? -6.246 10.562 7.973 1 96.69 153 PHE A O 1
ATOM 1205 N N . HIS A 1 154 ? -6.254 8.414 7.309 1 98.06 154 HIS A N 1
ATOM 1206 C CA . HIS A 1 154 ? -7.531 8.164 7.965 1 98.06 154 HIS A CA 1
ATOM 1207 C C . HIS A 1 154 ? -7.398 8.258 9.484 1 98.06 154 HIS A C 1
ATOM 1209 O O . HIS A 1 154 ? -8.234 8.875 10.148 1 98.06 154 HIS A O 1
ATOM 1215 N N . LEU A 1 155 ? -6.27 7.684 9.984 1 98.44 155 LEU A N 1
ATOM 1216 C CA . LEU A 1 155 ? -6.039 7.754 11.422 1 98.44 155 LEU A CA 1
ATOM 1217 C C . LEU A 1 155 ? -5.973 9.203 11.891 1 98.44 155 LEU A C 1
ATOM 1219 O O . LEU A 1 155 ? -6.551 9.555 12.922 1 98.44 155 LEU A O 1
ATOM 1223 N N . ALA A 1 156 ? -5.27 9.984 11.125 1 98.12 156 ALA A N 1
ATOM 1224 C CA . ALA A 1 156 ? -5.113 11.391 11.477 1 98.12 156 ALA A CA 1
ATOM 1225 C C . ALA A 1 156 ? -6.465 12.102 11.523 1 98.12 156 ALA A C 1
ATOM 1227 O O . ALA A 1 156 ? -6.781 12.781 12.5 1 98.12 156 ALA A O 1
ATOM 1228 N N . LEU A 1 157 ? -7.242 11.945 10.516 1 97.88 157 LEU A N 1
ATOM 1229 C CA . LEU A 1 157 ? -8.523 12.633 10.445 1 97.88 157 LEU A CA 1
ATOM 1230 C C . LEU A 1 157 ? -9.484 12.109 11.516 1 97.88 157 LEU A C 1
ATOM 1232 O O . LEU A 1 157 ? -10.133 12.891 12.211 1 97.88 157 LEU A O 1
ATOM 1236 N N . LEU A 1 158 ? -9.562 10.797 11.664 1 98.44 158 LEU A N 1
ATOM 1237 C CA . LEU A 1 158 ? -10.461 10.195 12.641 1 98.44 158 LEU A CA 1
ATOM 1238 C C . LEU A 1 158 ? -10.094 10.633 14.055 1 98.44 158 LEU A C 1
ATOM 1240 O O . LEU A 1 158 ? -10.969 10.906 14.875 1 98.44 158 LEU A O 1
ATOM 1244 N N . SER A 1 159 ? -8.812 10.672 14.344 1 98.31 159 SER A N 1
ATOM 1245 C CA . SER A 1 159 ? -8.383 11.148 15.656 1 98.31 159 SER A CA 1
ATOM 1246 C C . SER A 1 159 ? -8.828 12.586 15.891 1 98.31 159 SER A C 1
ATOM 1248 O O . SER A 1 159 ? -9.297 12.93 16.984 1 98.31 159 SER A O 1
ATOM 1250 N N . SER A 1 160 ? -8.672 13.422 14.906 1 97.31 160 SER A N 1
ATOM 1251 C CA . SER A 1 160 ? -9.078 14.82 15.008 1 97.31 160 SER A CA 1
ATOM 1252 C C . SER A 1 160 ? -10.57 14.953 15.281 1 97.31 160 SER A C 1
ATOM 1254 O O . SER A 1 160 ? -11.023 15.953 15.836 1 97.31 160 SER A O 1
ATOM 1256 N N . LEU A 1 161 ? -11.289 13.945 14.883 1 97.69 161 LEU A N 1
ATOM 1257 C CA . LEU A 1 161 ? -12.734 13.93 15.047 1 97.69 161 LEU A CA 1
ATOM 1258 C C . LEU A 1 161 ? -13.125 13.258 16.359 1 97.69 161 LEU A C 1
ATOM 1260 O O . LEU A 1 161 ? -14.312 13.109 16.656 1 97.69 161 LEU A O 1
ATOM 1264 N N . GLY A 1 162 ? -12.172 12.781 17.094 1 97.62 162 GLY A N 1
ATOM 1265 C CA . GLY A 1 162 ? -12.414 12.227 18.422 1 97.62 162 GLY A CA 1
ATOM 1266 C C . GLY A 1 162 ? -12.758 10.75 18.391 1 97.62 162 GLY A C 1
ATOM 1267 O O . GLY A 1 162 ? -13.258 10.203 19.375 1 97.62 162 GLY A O 1
ATOM 1268 N N . VAL A 1 163 ? -12.5 10.125 17.281 1 98.19 163 VAL A N 1
ATOM 1269 C CA . VAL A 1 163 ? -12.797 8.703 17.156 1 98.19 163 VAL A CA 1
ATOM 1270 C C . VAL A 1 163 ? -11.711 7.887 17.859 1 98.19 163 VAL A C 1
ATOM 1272 O O . VAL A 1 163 ? -10.539 7.949 17.469 1 98.19 163 VAL A O 1
ATOM 1275 N N . ARG A 1 164 ? -12.094 7.078 18.828 1 98.25 164 ARG A N 1
ATOM 1276 C CA . ARG A 1 164 ? -11.117 6.352 19.641 1 98.25 164 ARG A CA 1
ATOM 1277 C C . ARG A 1 164 ? -11.031 4.891 19.219 1 98.25 164 ARG A C 1
ATOM 1279 O O . ARG A 1 164 ? -9.992 4.246 19.375 1 98.25 164 ARG A O 1
ATOM 1286 N N . LYS A 1 165 ? -12.133 4.41 18.672 1 98.44 165 LYS A N 1
ATOM 1287 C CA . LYS A 1 165 ? -12.234 3.012 18.266 1 98.44 165 LYS A CA 1
ATOM 1288 C C . LYS A 1 165 ? -12.898 2.885 16.906 1 98.44 165 LYS A C 1
ATOM 1290 O O . LYS A 1 165 ? -13.703 3.734 16.516 1 98.44 165 LYS A O 1
ATOM 1295 N N . VAL A 1 166 ? -12.531 1.877 16.203 1 98.62 166 VAL A N 1
ATOM 1296 C CA . VAL A 1 166 ? -13.078 1.612 14.867 1 98.62 166 VAL A CA 1
ATOM 1297 C C . VAL A 1 166 ? -13.43 0.134 14.742 1 98.62 166 VAL A C 1
ATOM 1299 O O . VAL A 1 166 ? -12.719 -0.731 15.258 1 98.62 166 VAL A O 1
ATOM 1302 N N . LYS A 1 167 ? -14.547 -0.118 14.102 1 98.81 167 LYS A N 1
ATOM 1303 C CA . LYS A 1 167 ? -14.891 -1.486 13.727 1 98.81 167 LYS A CA 1
ATOM 1304 C C . LYS A 1 167 ? -14.195 -1.891 12.43 1 98.81 167 LYS A C 1
ATOM 1306 O O . LYS A 1 167 ? -14.281 -1.18 11.43 1 98.81 167 LYS A O 1
ATOM 1311 N N . VAL A 1 168 ? -13.484 -3.031 12.492 1 98.81 168 VAL A N 1
ATOM 1312 C CA . VAL A 1 168 ? -12.734 -3.494 11.328 1 98.81 168 VAL A CA 1
ATOM 1313 C C . VA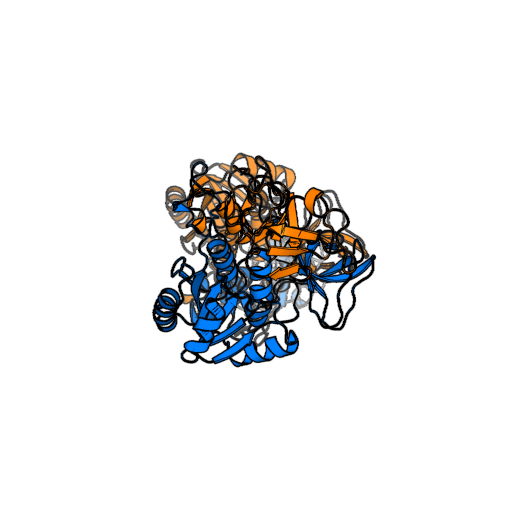L A 1 168 ? -13.102 -4.945 11.016 1 98.81 168 VAL A C 1
ATOM 1315 O O . VAL A 1 168 ? -13.57 -5.672 11.898 1 98.81 168 VAL A O 1
ATOM 1318 N N . TYR A 1 169 ? -12.93 -5.336 9.773 1 98.69 169 TYR A N 1
ATOM 1319 C CA . TYR A 1 169 ? -12.992 -6.754 9.438 1 98.69 169 TYR A CA 1
ATOM 1320 C C . TYR A 1 169 ? -11.883 -7.531 10.125 1 98.69 169 TYR A C 1
ATOM 1322 O O . TYR A 1 169 ? -10.758 -7.043 10.25 1 98.69 169 TYR A O 1
ATOM 1330 N N . ASP A 1 170 ? -12.258 -8.656 10.594 1 97.81 170 ASP A N 1
ATOM 1331 C CA . ASP A 1 170 ? -11.336 -9.508 11.344 1 97.81 170 ASP A CA 1
ATOM 1332 C C . ASP A 1 170 ? -11.523 -10.977 10.977 1 97.81 170 ASP A C 1
ATOM 1334 O O . ASP A 1 170 ? -12.57 -11.562 11.258 1 97.81 170 ASP A O 1
ATOM 1338 N N . LEU A 1 171 ? -10.539 -11.57 10.328 1 97.88 171 LEU A N 1
ATOM 1339 C CA . LEU A 1 171 ? -10.562 -12.961 9.891 1 97.88 171 LEU A CA 1
ATOM 1340 C C . LEU A 1 171 ? -9.227 -13.633 10.156 1 97.88 171 LEU A C 1
ATOM 1342 O O . LEU A 1 171 ? -8.164 -13.023 9.977 1 97.88 171 LEU A O 1
ATOM 1346 N N . THR A 1 172 ? -9.297 -14.859 10.562 1 98.56 172 THR A N 1
ATOM 1347 C CA . THR A 1 172 ? -8.125 -15.719 10.602 1 98.56 172 THR A CA 1
ATOM 1348 C C . THR A 1 172 ? -8.242 -16.844 9.57 1 98.56 172 THR A C 1
ATOM 1350 O O . THR A 1 172 ? -9.133 -17.688 9.664 1 98.56 172 THR A O 1
ATOM 1353 N N . PHE A 1 173 ? -7.355 -16.859 8.609 1 98.81 173 PHE A N 1
ATOM 1354 C CA . PHE A 1 173 ? -7.305 -17.922 7.605 1 98.81 173 PHE A CA 1
ATOM 1355 C C . PHE A 1 173 ? -6.406 -19.062 8.062 1 98.81 173 PHE A C 1
ATOM 1357 O O . PHE A 1 173 ? -5.348 -18.812 8.656 1 98.81 173 PHE A O 1
ATOM 1364 N N . GLY A 1 174 ? -6.867 -20.297 7.898 1 98.88 174 GLY A N 1
ATOM 1365 C CA . GLY A 1 174 ? -5.949 -21.422 7.891 1 98.88 174 GLY A CA 1
ATOM 1366 C C . GLY A 1 174 ? -5.34 -21.688 6.527 1 98.88 174 GLY A C 1
ATOM 1367 O O . GLY A 1 174 ? -6.008 -21.531 5.504 1 98.88 174 GLY A O 1
ATOM 1368 N N . ILE A 1 175 ? -4.082 -22.125 6.484 1 98.88 175 ILE A N 1
ATOM 1369 C CA . ILE A 1 175 ? -3.408 -22.422 5.227 1 98.88 175 ILE A CA 1
ATOM 1370 C C . ILE A 1 175 ? -2.895 -23.859 5.246 1 98.88 175 ILE A C 1
ATOM 1372 O O . ILE A 1 175 ? -2.139 -24.25 6.145 1 98.88 175 ILE A O 1
ATOM 1376 N N . ILE A 1 176 ? -3.354 -24.625 4.332 1 98.75 176 ILE A N 1
ATOM 1377 C CA . ILE A 1 176 ? -2.838 -25.969 4.078 1 98.75 176 ILE A CA 1
ATOM 1378 C C . ILE A 1 176 ? -2.311 -26.047 2.646 1 98.75 176 ILE A C 1
ATOM 1380 O O . ILE A 1 176 ? -3.023 -25.719 1.695 1 98.75 176 ILE A O 1
ATOM 1384 N N . ASN A 1 177 ? -1.098 -26.422 2.506 1 98 177 ASN A N 1
ATOM 1385 C CA . ASN A 1 177 ? -0.528 -26.641 1.183 1 98 177 ASN A CA 1
ATOM 1386 C C . ASN A 1 177 ? -0.337 -28.141 0.904 1 98 177 ASN A C 1
ATOM 1388 O O . ASN A 1 177 ? 0.164 -28.875 1.756 1 98 177 ASN A O 1
ATOM 1392 N N . THR A 1 178 ? -0.772 -28.562 -0.292 1 96 178 THR A N 1
ATOM 1393 C CA . THR A 1 178 ? -0.681 -29.984 -0.62 1 96 178 THR A CA 1
ATOM 1394 C C . THR A 1 178 ? 0.251 -30.203 -1.808 1 96 178 THR A C 1
ATOM 1396 O O . THR A 1 178 ? 0.342 -29.359 -2.699 1 96 178 THR A O 1
ATOM 1399 N N . GLY A 1 179 ? 0.916 -31.328 -1.771 1 93.25 179 GLY A N 1
ATOM 1400 C CA . GLY A 1 179 ? 1.774 -31.734 -2.871 1 93.25 179 GLY A CA 1
ATOM 1401 C C . GLY A 1 179 ? 2.98 -32.531 -2.422 1 93.25 179 GLY A C 1
ATOM 1402 O O . GLY A 1 179 ? 3.707 -32.125 -1.515 1 93.25 179 GLY A O 1
ATOM 1403 N N . ASP A 1 180 ? 3.248 -33.625 -3.127 1 92.38 180 ASP A N 1
ATOM 1404 C CA . ASP A 1 180 ? 4.383 -34.469 -2.809 1 92.38 180 ASP A CA 1
ATOM 1405 C C . ASP A 1 180 ? 5.703 -33.781 -3.141 1 92.38 180 ASP A C 1
ATOM 1407 O O . ASP A 1 180 ? 6.734 -34.094 -2.529 1 92.38 180 ASP A O 1
ATOM 1411 N N . GLU A 1 181 ? 5.625 -32.875 -4.016 1 93.25 181 GLU A N 1
ATOM 1412 C CA . GLU A 1 181 ? 6.828 -32.25 -4.527 1 93.25 181 GLU A CA 1
ATOM 1413 C C . GLU A 1 181 ? 7.273 -31.094 -3.619 1 93.25 181 GLU A C 1
ATOM 1415 O O . GLU A 1 181 ? 8.391 -30.594 -3.752 1 93.25 181 GLU A O 1
ATOM 1420 N N . LEU A 1 182 ? 6.484 -30.703 -2.691 1 96.12 182 LEU A N 1
ATOM 1421 C CA . LEU A 1 182 ? 6.727 -29.5 -1.918 1 96.12 182 LEU A CA 1
ATOM 1422 C C . LEU A 1 182 ? 7.672 -29.781 -0.753 1 96.12 182 LEU A C 1
ATOM 1424 O O . LEU A 1 182 ? 7.625 -30.844 -0.155 1 96.12 182 LEU A O 1
ATOM 1428 N N . ILE A 1 183 ? 8.484 -28.797 -0.486 1 97.56 183 ILE A N 1
ATOM 1429 C CA . ILE A 1 183 ? 9.289 -28.797 0.73 1 97.56 183 ILE A CA 1
ATOM 1430 C C . ILE A 1 183 ? 9.18 -27.438 1.424 1 97.56 183 ILE A C 1
ATOM 1432 O O . ILE A 1 183 ? 8.805 -26.453 0.798 1 97.56 183 ILE A O 1
ATOM 1436 N N . GLU A 1 184 ? 9.398 -27.453 2.742 1 98.25 184 GLU A N 1
ATOM 1437 C CA . GLU A 1 184 ? 9.508 -26.188 3.469 1 98.25 184 GLU A CA 1
ATOM 1438 C C . GLU A 1 184 ? 10.797 -25.453 3.123 1 98.25 184 GLU A C 1
ATOM 1440 O O . GLU A 1 184 ? 11.789 -26.078 2.746 1 98.25 184 GLU A O 1
ATOM 1445 N N . LEU A 1 185 ? 10.781 -24.172 3.232 1 98.19 185 LEU A N 1
ATOM 1446 C CA . LEU A 1 185 ? 11.938 -23.344 2.887 1 98.19 185 LEU A CA 1
ATOM 1447 C C . LEU A 1 185 ? 13.164 -23.781 3.678 1 98.19 185 LEU A C 1
ATOM 1449 O O . LEU A 1 185 ? 14.273 -23.797 3.143 1 98.19 185 LEU A O 1
ATOM 1453 N N . GLU A 1 186 ? 12.969 -24.172 4.914 1 97.25 186 GLU A N 1
ATOM 1454 C CA . GLU A 1 186 ? 14.07 -24.547 5.797 1 97.25 186 GLU A CA 1
ATOM 1455 C C . GLU A 1 186 ? 14.758 -25.812 5.301 1 97.25 186 GLU A C 1
ATOM 1457 O O . GLU A 1 186 ? 15.906 -26.094 5.672 1 97.25 186 GLU A O 1
ATOM 1462 N N . GLU A 1 187 ? 14.078 -26.562 4.457 1 96.94 187 GLU A N 1
ATOM 1463 C CA . GLU A 1 187 ? 14.609 -27.812 3.947 1 96.94 187 GLU A CA 1
ATOM 1464 C C . GLU A 1 187 ? 15.383 -27.594 2.646 1 96.94 187 GLU A C 1
ATOM 1466 O O . GLU A 1 187 ? 16.016 -28.531 2.133 1 96.94 187 GLU A O 1
ATOM 1471 N N . PHE A 1 188 ? 15.375 -26.406 2.184 1 96.19 188 PHE A N 1
ATOM 1472 C CA . PHE A 1 188 ? 16 -26.109 0.9 1 96.19 188 PHE A CA 1
ATOM 1473 C C . PHE A 1 188 ? 17.5 -26.359 0.963 1 96.19 188 PHE A C 1
ATOM 1475 O O . PHE A 1 188 ? 18.188 -25.828 1.836 1 96.19 188 PHE A O 1
ATOM 1482 N N . ASN A 1 189 ? 17.922 -27.156 0.025 1 95.62 189 ASN A N 1
ATOM 1483 C CA . ASN A 1 189 ? 19.328 -27.438 -0.243 1 95.62 189 ASN A CA 1
ATOM 1484 C C . ASN A 1 189 ? 19.578 -27.609 -1.734 1 95.62 189 ASN A C 1
ATOM 1486 O O . ASN A 1 189 ? 19.141 -28.594 -2.33 1 95.62 189 ASN A O 1
ATOM 1490 N N . ILE A 1 190 ? 20.312 -26.766 -2.291 1 90.5 190 ILE A N 1
ATOM 1491 C CA . ILE A 1 190 ? 20.516 -26.703 -3.734 1 90.5 190 ILE A CA 1
ATOM 1492 C C . ILE A 1 190 ? 21.094 -28.031 -4.234 1 90.5 190 ILE A C 1
ATOM 1494 O O . ILE A 1 190 ? 20.781 -28.469 -5.352 1 90.5 190 ILE A O 1
ATOM 1498 N N . ASN A 1 191 ? 21.875 -28.672 -3.525 1 91.31 191 ASN A N 1
ATOM 1499 C CA . ASN A 1 191 ? 22.547 -29.906 -3.93 1 91.31 191 ASN A CA 1
ATOM 1500 C C . ASN A 1 191 ? 21.672 -31.125 -3.705 1 91.31 191 ASN A C 1
ATOM 1502 O O . ASN A 1 191 ? 21.984 -32.219 -4.176 1 91.31 191 ASN A O 1
ATOM 1506 N N . LYS A 1 192 ? 20.531 -30.938 -3.055 1 92.31 192 LYS A N 1
ATOM 1507 C CA . LYS A 1 192 ? 19.703 -32.094 -2.686 1 92.31 192 LYS A CA 1
ATOM 1508 C C . LYS A 1 192 ? 18.234 -31.844 -3.023 1 92.31 192 LYS A C 1
ATOM 1510 O O . LYS A 1 192 ? 17.344 -32.344 -2.344 1 92.31 192 LYS A O 1
ATOM 1515 N N . LEU A 1 193 ? 17.906 -31 -3.865 1 87.75 193 LEU A N 1
ATOM 1516 C CA . LEU A 1 193 ? 16.531 -30.625 -4.148 1 87.75 193 LEU A CA 1
ATOM 1517 C C . LEU A 1 193 ? 15.773 -31.781 -4.809 1 87.75 193 LEU A C 1
ATOM 1519 O O . LEU A 1 193 ? 14.617 -32.031 -4.473 1 87.75 193 LEU A O 1
ATOM 1523 N N . ASN A 1 194 ? 16.375 -32.688 -5.676 1 91.19 194 ASN A N 1
ATOM 1524 C CA . ASN A 1 194 ? 15.805 -33.875 -6.32 1 91.19 194 ASN A CA 1
ATOM 1525 C C . ASN A 1 194 ? 14.391 -33.594 -6.832 1 91.19 194 ASN A C 1
ATOM 1527 O O . ASN A 1 194 ? 13.453 -34.312 -6.504 1 91.19 194 ASN A O 1
ATOM 1531 N N . HIS A 1 195 ? 14.141 -32.562 -7.559 1 93.31 195 HIS A N 1
ATOM 1532 C CA . HIS A 1 195 ? 12.922 -32.156 -8.25 1 93.31 195 HIS A CA 1
ATOM 1533 C C . HIS A 1 195 ? 11.859 -31.719 -7.254 1 93.31 195 HIS A C 1
ATOM 1535 O O . HIS A 1 195 ? 10.664 -31.734 -7.57 1 93.31 195 HIS A O 1
ATOM 1541 N N . LYS A 1 196 ? 12.312 -31.453 -6.023 1 95.31 196 LYS A N 1
ATOM 1542 C CA . LYS A 1 196 ? 11.43 -30.812 -5.059 1 95.31 196 LYS A CA 1
ATOM 1543 C C . LYS A 1 196 ? 11.43 -29.297 -5.23 1 95.31 196 LYS A C 1
ATOM 1545 O O . LYS A 1 196 ? 12.406 -28.719 -5.719 1 95.31 196 LYS A O 1
ATOM 1550 N N . ILE A 1 197 ? 10.305 -28.703 -4.883 1 94.88 197 ILE A N 1
ATOM 1551 C CA . ILE A 1 197 ? 10.203 -27.25 -4.984 1 94.88 197 ILE A CA 1
ATOM 1552 C C . ILE A 1 197 ? 9.75 -26.656 -3.65 1 94.88 197 ILE A C 1
ATOM 1554 O O . ILE A 1 197 ? 8.992 -27.297 -2.912 1 94.88 197 ILE A O 1
ATOM 1558 N N . VAL A 1 198 ? 10.156 -25.484 -3.359 1 96.75 198 VAL A N 1
ATOM 1559 C CA . VAL A 1 198 ? 9.789 -24.812 -2.113 1 96.75 198 VAL A CA 1
ATOM 1560 C C . VAL A 1 198 ? 8.328 -24.391 -2.162 1 96.75 198 VAL A C 1
ATOM 1562 O O . VAL A 1 198 ? 7.832 -23.953 -3.205 1 96.75 198 VAL A O 1
ATOM 1565 N N . ASN A 1 199 ? 7.648 -24.484 -1.021 1 97.44 199 ASN A N 1
ATOM 1566 C CA . ASN A 1 199 ? 6.266 -24.047 -0.84 1 97.44 199 ASN A CA 1
ATOM 1567 C C . ASN A 1 199 ? 6.145 -22.531 -0.847 1 97.44 199 ASN A C 1
ATOM 1569 O O . ASN A 1 199 ? 5.863 -21.922 0.186 1 97.44 199 ASN A O 1
ATOM 1573 N N . SER A 1 200 ? 6.219 -21.969 -2.018 1 97.69 200 SER A N 1
ATOM 1574 C CA . SER A 1 200 ? 6.184 -20.516 -2.15 1 97.69 200 SER A CA 1
ATOM 1575 C C . SER A 1 200 ? 4.781 -19.969 -1.895 1 97.69 200 SER A C 1
ATOM 1577 O O . SER A 1 200 ? 4.617 -18.781 -1.616 1 97.69 200 SER A O 1
ATOM 1579 N N . ASN A 1 201 ? 3.781 -20.797 -2.012 1 98.19 201 ASN A N 1
ATOM 1580 C CA . ASN A 1 201 ? 2.4 -20.359 -1.837 1 98.19 201 ASN A CA 1
ATOM 1581 C C . ASN A 1 201 ? 2.143 -19.859 -0.417 1 98.19 201 ASN A C 1
ATOM 1583 O O . ASN A 1 201 ? 1.338 -18.953 -0.207 1 98.19 201 ASN A O 1
ATOM 1587 N N . LEU A 1 202 ? 2.814 -20.516 0.556 1 98.56 202 LEU A N 1
ATOM 1588 C CA . LEU A 1 202 ? 2.711 -20 1.921 1 98.56 202 LEU A CA 1
ATOM 1589 C C . LEU A 1 202 ? 3.115 -18.531 1.988 1 98.56 202 LEU A C 1
ATOM 1591 O O . LEU A 1 202 ? 2.4 -17.719 2.572 1 98.56 202 LEU A O 1
ATOM 1595 N N . PHE A 1 203 ? 4.199 -18.203 1.392 1 98.56 203 PHE A N 1
ATOM 1596 C CA . PHE A 1 203 ? 4.746 -16.844 1.438 1 98.56 203 PHE A CA 1
ATOM 1597 C C . PHE A 1 203 ? 3.871 -15.883 0.648 1 98.56 203 PHE A C 1
ATOM 1599 O O . PHE A 1 203 ? 3.643 -14.75 1.079 1 98.56 203 PHE A O 1
ATOM 1606 N N . LEU A 1 204 ? 3.375 -16.328 -0.482 1 98.5 204 LEU A N 1
ATOM 1607 C CA . LEU A 1 204 ? 2.451 -15.508 -1.259 1 98.5 204 LEU A CA 1
ATOM 1608 C C . LEU A 1 204 ? 1.189 -15.203 -0.458 1 98.5 204 LEU A C 1
ATOM 1610 O O . LEU A 1 204 ? 0.782 -14.047 -0.35 1 98.5 204 LEU A O 1
ATOM 1614 N N . LEU A 1 205 ? 0.635 -16.219 0.139 1 98.81 205 LEU A N 1
ATOM 1615 C CA . LEU A 1 205 ? -0.601 -16.078 0.9 1 98.81 205 LEU A CA 1
ATOM 1616 C C . LEU A 1 205 ? -0.377 -15.211 2.135 1 98.81 205 LEU A C 1
ATOM 1618 O O . LEU A 1 205 ? -1.26 -14.438 2.529 1 98.81 205 LEU A O 1
ATOM 1622 N N . SER A 1 206 ? 0.808 -15.383 2.756 1 98.19 206 SER A N 1
ATOM 1623 C CA . SER A 1 206 ? 1.124 -14.523 3.896 1 98.19 206 SER A CA 1
ATOM 1624 C C . SER A 1 206 ? 1.021 -13.047 3.525 1 98.19 206 SER A C 1
ATOM 1626 O O . SER A 1 206 ? 0.454 -12.258 4.277 1 98.19 206 SER A O 1
ATOM 1628 N N . GLY A 1 207 ? 1.533 -12.695 2.381 1 98.25 207 GLY A N 1
ATOM 1629 C CA . GLY A 1 207 ? 1.467 -11.32 1.903 1 98.25 207 GLY A CA 1
ATOM 1630 C C . GLY A 1 207 ? 0.057 -10.875 1.568 1 98.25 207 GLY A C 1
ATOM 1631 O O . GLY A 1 207 ? -0.363 -9.781 1.958 1 98.25 207 GLY A O 1
ATOM 1632 N N . LEU A 1 208 ? -0.687 -11.75 0.836 1 98.5 208 LEU A N 1
ATOM 1633 C CA . LEU A 1 208 ? -2.031 -11.406 0.384 1 98.5 208 LEU A CA 1
ATOM 1634 C C . LEU A 1 208 ? -2.975 -11.227 1.569 1 98.5 208 LEU A C 1
ATOM 1636 O O . LEU A 1 208 ? -3.766 -10.281 1.602 1 98.5 208 LEU A O 1
ATOM 1640 N N . ILE A 1 209 ? -2.871 -12.094 2.561 1 98.69 209 ILE A N 1
ATOM 1641 C CA . ILE A 1 209 ? -3.723 -12.047 3.744 1 98.69 209 ILE A CA 1
ATOM 1642 C C . ILE A 1 209 ? -3.373 -10.82 4.586 1 98.69 209 ILE A C 1
ATOM 1644 O O . ILE A 1 209 ? -4.262 -10.125 5.086 1 98.69 209 ILE A O 1
ATOM 1648 N N . ASN A 1 210 ? -2.074 -10.555 4.684 1 97.88 210 ASN A N 1
ATOM 1649 C CA . ASN A 1 210 ? -1.621 -9.383 5.422 1 97.88 210 ASN A CA 1
ATOM 1650 C C . ASN A 1 210 ? -2.137 -8.094 4.797 1 97.88 210 ASN A C 1
ATOM 1652 O O . ASN A 1 210 ? -2.479 -7.145 5.508 1 97.88 210 ASN A O 1
ATOM 1656 N N . GLU A 1 211 ? -2.158 -8.039 3.498 1 97.38 211 GLU A N 1
ATOM 1657 C CA . GLU A 1 211 ? -2.652 -6.863 2.791 1 97.38 211 GLU A CA 1
ATOM 1658 C C . GLU A 1 211 ? -4.086 -6.535 3.199 1 97.38 211 GLU A C 1
ATOM 1660 O O . GLU A 1 211 ? -4.504 -5.379 3.15 1 97.38 211 GLU A O 1
ATOM 1665 N N . LEU A 1 212 ? -4.816 -7.516 3.619 1 97.94 212 LEU A N 1
ATOM 1666 C CA . LEU A 1 212 ? -6.195 -7.332 4.055 1 97.94 212 LEU A CA 1
ATOM 1667 C C . LEU A 1 212 ? -6.262 -7.07 5.555 1 97.94 212 LEU A C 1
ATOM 1669 O O . LEU A 1 212 ? -7.344 -6.879 6.109 1 97.94 212 LEU A O 1
ATOM 1673 N N . GLY A 1 213 ? -5.078 -7.047 6.211 1 97.62 213 GLY A N 1
ATOM 1674 C CA . GLY A 1 213 ? -5.02 -6.855 7.648 1 97.62 213 GLY A CA 1
ATOM 1675 C C . GLY A 1 213 ? -5.5 -8.062 8.43 1 97.62 213 GLY A C 1
ATOM 1676 O O . GLY A 1 213 ? -5.883 -7.945 9.594 1 97.62 213 GLY A O 1
ATOM 1677 N N . PHE A 1 214 ? -5.598 -9.219 7.793 1 98.44 214 PHE A N 1
ATOM 1678 C CA . PHE A 1 214 ? -6.098 -10.438 8.422 1 98.44 214 PHE A CA 1
ATOM 1679 C C . PHE A 1 214 ? -4.945 -11.273 8.969 1 98.44 214 PHE A C 1
ATOM 1681 O O . PHE A 1 214 ? -3.777 -10.977 8.711 1 98.44 214 PHE A O 1
ATOM 1688 N N . ASN A 1 215 ? -5.285 -12.25 9.766 1 97.81 215 ASN A N 1
ATOM 1689 C CA . ASN A 1 215 ? -4.324 -13.188 10.328 1 97.81 215 ASN A CA 1
ATOM 1690 C C . ASN A 1 215 ? -4.422 -14.562 9.664 1 97.81 215 ASN A C 1
ATOM 1692 O O . ASN A 1 215 ? -5.422 -14.867 9.008 1 97.81 215 ASN A O 1
ATOM 1696 N N . TYR A 1 216 ? -3.332 -15.32 9.75 1 98.56 216 TYR A N 1
ATOM 1697 C CA . TYR A 1 216 ? -3.4 -16.688 9.25 1 98.56 216 TYR A CA 1
ATOM 1698 C C . TYR A 1 216 ? -2.684 -17.656 10.18 1 98.56 216 TYR A C 1
ATOM 1700 O O . TYR A 1 216 ? -1.857 -17.234 11 1 98.56 216 TYR A O 1
ATOM 1708 N N . LYS A 1 217 ? -3.102 -18.828 10.203 1 98.81 217 LYS A N 1
ATOM 1709 C CA . LYS A 1 217 ? -2.441 -19.969 10.836 1 98.81 217 LYS A CA 1
ATOM 1710 C C . LYS A 1 217 ? -2.023 -21.016 9.805 1 98.81 217 LYS A C 1
ATOM 1712 O O . LYS A 1 217 ? -2.822 -21.406 8.945 1 98.81 217 LYS A O 1
ATOM 1717 N N . TYR A 1 218 ? -0.785 -21.391 9.875 1 98.81 218 TYR A N 1
ATOM 1718 C CA . TYR A 1 218 ? -0.212 -22.328 8.922 1 98.81 218 TYR A CA 1
ATOM 1719 C C . TYR A 1 218 ? -0.241 -23.75 9.484 1 98.81 218 TYR A C 1
ATOM 1721 O O . TYR A 1 218 ? 0.202 -24 10.609 1 98.81 218 TYR A O 1
ATOM 1729 N N . TYR A 1 219 ? -0.739 -24.719 8.664 1 98.69 219 TYR A N 1
ATOM 1730 C CA . TYR A 1 219 ? -0.9 -26.078 9.148 1 98.69 219 TYR A CA 1
ATOM 1731 C C . TYR A 1 219 ? 0.046 -27.031 8.422 1 98.69 219 TYR A C 1
ATOM 1733 O O . TYR A 1 219 ? -0.063 -28.25 8.562 1 98.69 219 TYR A O 1
ATOM 1741 N N . GLY A 1 220 ? 0.915 -26.5 7.531 1 98.06 220 GLY A N 1
ATOM 1742 C CA . GLY A 1 220 ? 1.996 -27.266 6.949 1 98.06 220 GLY A CA 1
ATOM 1743 C C . GLY A 1 220 ? 1.668 -27.812 5.57 1 98.06 220 GLY A C 1
ATOM 1744 O O . GLY A 1 220 ? 0.665 -27.422 4.969 1 98.06 220 GLY A O 1
ATOM 1745 N N . ILE A 1 221 ? 2.604 -28.594 5.055 1 98.06 221 ILE A N 1
ATOM 1746 C CA . ILE A 1 221 ? 2.482 -29.312 3.785 1 98.06 221 ILE A CA 1
ATOM 1747 C C . ILE A 1 221 ? 1.899 -30.703 4.027 1 98.06 221 ILE A C 1
ATOM 1749 O O . ILE A 1 221 ? 2.402 -31.453 4.867 1 98.06 221 ILE A O 1
ATOM 1753 N N . VAL A 1 222 ? 0.84 -30.984 3.348 1 96.69 222 VAL A N 1
ATOM 1754 C CA . VAL A 1 222 ? 0.265 -32.312 3.408 1 96.69 222 VAL A CA 1
ATOM 1755 C C . VAL A 1 222 ? 0.567 -33.062 2.115 1 96.69 222 VAL A C 1
ATOM 1757 O O . VAL A 1 222 ? 0.222 -32.625 1.025 1 96.69 222 VAL A O 1
ATOM 1760 N N . LYS A 1 223 ? 1.173 -34.219 2.248 1 92.06 223 LYS A N 1
ATOM 1761 C CA . LYS A 1 223 ? 1.455 -35.062 1.089 1 92.06 223 LYS A CA 1
ATOM 1762 C C . LYS A 1 223 ? 0.164 -35.562 0.443 1 92.06 223 LYS A C 1
ATOM 1764 O O . LYS A 1 223 ? -0.924 -35.344 0.988 1 92.06 223 LYS A O 1
ATOM 1769 N N . ASP A 1 224 ? 0.336 -36.125 -0.726 1 88.5 224 ASP A N 1
ATOM 1770 C CA . ASP A 1 224 ? -0.832 -36.625 -1.453 1 88.5 224 ASP A CA 1
ATOM 1771 C C . ASP A 1 224 ? -1.403 -37.875 -0.795 1 88.5 224 ASP A C 1
ATOM 1773 O O . ASP A 1 224 ? -1.28 -38.969 -1.334 1 88.5 224 ASP A O 1
ATOM 1777 N N . ASP A 1 225 ? -2 -37.656 0.316 1 91.12 225 ASP A N 1
ATOM 1778 C CA . ASP A 1 225 ? -2.646 -38.656 1.153 1 91.12 225 ASP A CA 1
ATOM 1779 C C . ASP A 1 225 ? -3.992 -38.156 1.675 1 91.12 225 ASP A C 1
ATOM 1781 O O . ASP A 1 225 ? -4.043 -37.344 2.574 1 91.12 225 ASP A O 1
ATOM 1785 N N . PRO A 1 226 ? -5.047 -38.75 1.177 1 94.06 226 PRO A N 1
ATOM 1786 C CA . PRO A 1 226 ? -6.379 -38.25 1.523 1 94.06 226 PRO A CA 1
ATOM 1787 C C . PRO A 1 226 ? -6.66 -38.312 3.021 1 94.06 226 PRO A C 1
ATOM 1789 O O . PRO A 1 226 ? -7.281 -37.406 3.578 1 94.06 226 PRO A O 1
ATOM 1792 N N . GLU A 1 227 ? -6.203 -39.344 3.641 1 96.31 227 GLU A N 1
ATOM 1793 C CA . GLU A 1 227 ? -6.488 -39.5 5.062 1 96.31 227 GLU A CA 1
ATOM 1794 C C . GLU A 1 227 ? -5.75 -38.469 5.895 1 96.31 227 GLU A C 1
ATOM 1796 O O . GLU A 1 227 ? -6.309 -37.906 6.836 1 96.31 227 GLU A O 1
ATOM 1801 N N . LYS A 1 228 ? -4.531 -38.25 5.578 1 96.75 228 LYS A N 1
ATOM 1802 C CA . LYS A 1 228 ? -3.77 -37.219 6.27 1 96.75 228 LYS A CA 1
ATOM 1803 C C . LYS A 1 228 ? -4.383 -35.844 6.043 1 96.75 228 LYS A C 1
ATOM 1805 O O . LYS A 1 228 ? -4.457 -35.031 6.965 1 96.75 228 LYS A O 1
ATOM 1810 N N . LEU A 1 229 ? -4.809 -35.594 4.875 1 97.25 229 LEU A N 1
ATOM 1811 C CA . LEU A 1 229 ? -5.441 -34.344 4.547 1 97.25 229 LEU A CA 1
ATOM 1812 C C . LEU A 1 229 ? -6.73 -34.156 5.34 1 97.25 229 LEU A C 1
ATOM 1814 O O . LEU A 1 229 ? -6.992 -33.062 5.863 1 97.25 229 LEU A O 1
ATOM 1818 N N . LYS A 1 230 ? -7.496 -35.219 5.398 1 97.75 230 LYS A N 1
ATOM 1819 C CA . LYS A 1 230 ? -8.734 -35.156 6.176 1 97.75 230 LYS A CA 1
ATOM 1820 C C . LYS A 1 230 ? -8.461 -34.75 7.621 1 97.75 230 LYS A C 1
ATOM 1822 O O . LYS A 1 230 ? -9.141 -33.875 8.164 1 97.75 230 LYS A O 1
ATOM 1827 N N . ASP A 1 231 ? -7.484 -35.375 8.172 1 98 231 ASP A N 1
ATOM 1828 C CA . ASP A 1 231 ? -7.148 -35.125 9.57 1 98 231 ASP A CA 1
ATOM 1829 C C . ASP A 1 231 ? -6.734 -33.656 9.781 1 98 231 ASP A C 1
ATOM 1831 O O . ASP A 1 231 ? -7.168 -33.031 10.742 1 98 231 ASP A O 1
ATOM 1835 N N . VAL A 1 232 ? -5.93 -33.125 8.953 1 98.44 232 VAL A N 1
ATOM 1836 C CA . VAL A 1 232 ? -5.438 -31.766 9.078 1 98.44 232 VAL A CA 1
ATOM 1837 C C . VAL A 1 232 ? -6.586 -30.781 8.883 1 98.44 232 VAL A C 1
ATOM 1839 O O . VAL A 1 232 ? -6.68 -29.781 9.602 1 98.44 232 VAL A O 1
ATOM 1842 N N . ILE A 1 233 ? -7.461 -31.078 7.957 1 98.56 233 ILE A N 1
ATOM 1843 C CA . ILE A 1 233 ? -8.609 -30.219 7.703 1 98.56 233 ILE A CA 1
ATOM 1844 C C . ILE A 1 233 ? -9.5 -30.156 8.938 1 98.56 233 ILE A C 1
ATOM 1846 O O . ILE A 1 233 ? -9.938 -29.078 9.352 1 98.56 233 ILE A O 1
ATOM 1850 N N . LYS A 1 234 ? -9.734 -31.312 9.477 1 98.31 234 LYS A N 1
ATOM 1851 C CA . LYS A 1 234 ? -10.586 -31.375 10.656 1 98.31 234 LYS A CA 1
ATOM 1852 C C . LYS A 1 234 ? -10.008 -30.531 11.797 1 98.31 234 LYS A C 1
ATOM 1854 O O . LYS A 1 234 ? -10.742 -29.812 12.484 1 98.31 234 LYS A O 1
ATOM 1859 N N . LYS A 1 235 ? -8.75 -30.609 11.961 1 98.5 235 LYS A N 1
ATOM 1860 C CA . LYS A 1 235 ? -8.078 -29.812 12.977 1 98.5 235 LYS A CA 1
ATOM 1861 C C . LYS A 1 235 ? -8.164 -28.328 12.656 1 98.5 235 LYS A C 1
ATOM 1863 O O . LYS A 1 235 ? -8.539 -27.516 13.516 1 98.5 235 LYS A O 1
ATOM 1868 N N . ALA A 1 236 ? -7.867 -27.938 11.469 1 98.62 236 ALA A N 1
ATOM 1869 C CA . ALA A 1 236 ? -7.789 -26.547 11.047 1 98.62 236 ALA A CA 1
ATOM 1870 C C . ALA A 1 236 ? -9.156 -25.859 11.133 1 98.62 236 ALA A C 1
ATOM 1872 O O . ALA A 1 236 ? -9.266 -24.719 11.586 1 98.62 236 ALA A O 1
ATOM 1873 N N . ILE A 1 237 ? -10.156 -26.594 10.719 1 98 237 ILE A N 1
ATOM 1874 C CA . ILE A 1 237 ? -11.492 -26.031 10.617 1 98 237 ILE A CA 1
ATOM 1875 C C . ILE A 1 237 ? -11.977 -25.594 12 1 98 237 ILE A C 1
ATOM 1877 O O . ILE A 1 237 ? -12.758 -24.641 12.117 1 98 237 ILE A O 1
ATOM 1881 N N . ASP A 1 238 ? -11.539 -26.203 13.031 1 97.88 238 ASP A N 1
ATOM 1882 C CA . ASP A 1 238 ? -11.961 -25.906 14.391 1 97.88 238 ASP A CA 1
ATOM 1883 C C . ASP A 1 238 ? -11.203 -24.703 14.945 1 97.88 238 ASP A C 1
ATOM 1885 O O . ASP A 1 238 ? -11.586 -24.125 15.969 1 97.88 238 ASP A O 1
ATOM 1889 N N . GLU A 1 239 ? -10.172 -24.234 14.289 1 98.44 239 GLU A N 1
ATOM 1890 C CA . GLU A 1 239 ? -9.266 -23.25 14.883 1 98.44 239 GLU A CA 1
ATOM 1891 C C . GLU A 1 239 ? -9.328 -21.922 14.133 1 98.44 239 GLU A C 1
ATOM 1893 O O . GLU A 1 239 ? -8.836 -20.906 14.625 1 98.44 239 GLU A O 1
ATOM 1898 N N . VAL A 1 240 ? -9.891 -21.875 12.961 1 98.44 240 VAL A N 1
ATOM 1899 C CA . VAL A 1 240 ? -9.82 -20.672 12.133 1 98.44 240 VAL A CA 1
ATOM 1900 C C . VAL A 1 240 ? -11.211 -20.297 11.633 1 98.44 240 VAL A C 1
ATOM 1902 O O . VAL A 1 240 ? -12.164 -21.062 11.82 1 98.44 240 VAL A O 1
ATOM 1905 N N . ASP A 1 241 ? -11.352 -19.094 11.008 1 98.38 241 ASP A N 1
ATOM 1906 C CA . ASP A 1 241 ? -12.633 -18.625 10.477 1 98.38 241 ASP A CA 1
ATOM 1907 C C . ASP A 1 241 ? -12.875 -19.156 9.07 1 98.38 241 ASP A C 1
ATOM 1909 O O . ASP A 1 241 ? -14.023 -19.344 8.664 1 98.38 241 ASP A O 1
ATOM 1913 N N . SER A 1 242 ? -11.805 -19.359 8.32 1 98.5 242 SER A N 1
ATOM 1914 C CA . SER A 1 242 ? -11.828 -19.859 6.953 1 98.5 242 SER A CA 1
ATOM 1915 C C . SER A 1 242 ? -10.539 -20.609 6.617 1 98.5 242 SER A C 1
ATOM 1917 O O . SER A 1 242 ? -9.5 -20.375 7.23 1 98.5 242 SER A O 1
ATOM 1919 N N . LEU A 1 243 ? -10.703 -21.547 5.715 1 98.75 243 LEU A N 1
ATOM 1920 C CA . LEU A 1 243 ? -9.555 -22.375 5.355 1 98.75 243 LEU A CA 1
ATOM 1921 C C . LEU A 1 243 ? -9.195 -22.203 3.885 1 98.75 243 LEU A C 1
ATOM 1923 O O . LEU A 1 243 ? -10.078 -22.141 3.029 1 98.75 243 LEU A O 1
ATOM 1927 N N . ILE A 1 244 ? -7.898 -22.094 3.596 1 98.88 244 ILE A N 1
ATOM 1928 C CA . ILE A 1 244 ? -7.367 -22.125 2.238 1 98.88 244 ILE A CA 1
ATOM 1929 C C . ILE A 1 244 ? -6.492 -23.359 2.055 1 98.88 244 ILE A C 1
ATOM 1931 O O . ILE A 1 244 ? -5.551 -23.578 2.82 1 98.88 244 ILE A O 1
ATOM 1935 N N . ILE A 1 245 ? -6.859 -24.125 1.1 1 98.44 245 ILE A N 1
ATOM 1936 C CA . ILE A 1 245 ? -6.062 -25.281 0.701 1 98.44 245 ILE A CA 1
ATOM 1937 C C . ILE A 1 245 ? -5.523 -25.078 -0.711 1 98.44 245 ILE A C 1
ATOM 1939 O O . ILE A 1 245 ? -6.266 -24.703 -1.621 1 98.44 245 ILE A O 1
ATOM 1943 N N . THR A 1 246 ? -4.238 -25.234 -0.867 1 97.19 246 THR A N 1
ATOM 1944 C CA . THR A 1 246 ? -3.666 -25.047 -2.197 1 97.19 246 THR A CA 1
ATOM 1945 C C . THR A 1 246 ? -3.189 -26.391 -2.764 1 97.19 246 THR A C 1
ATOM 1947 O O . THR A 1 246 ? -2.686 -27.234 -2.027 1 97.19 246 THR A O 1
ATOM 1950 N N . GLY A 1 247 ? -3.342 -26.531 -4.074 1 92.25 247 GLY A N 1
ATOM 1951 C CA . GLY A 1 247 ? -2.93 -27.75 -4.75 1 92.25 247 GLY A CA 1
ATOM 1952 C C . GLY A 1 247 ? -4.012 -28.812 -4.781 1 92.25 247 GLY A C 1
ATOM 1953 O O . GLY A 1 247 ? -4.941 -28.781 -3.971 1 92.25 247 GLY A O 1
ATOM 1954 N N . GLY A 1 248 ? -3.98 -29.656 -5.719 1 86.5 248 GLY A N 1
ATOM 1955 C CA . GLY A 1 248 ? -4.895 -30.797 -5.801 1 86.5 248 GLY A CA 1
ATOM 1956 C C . GLY A 1 248 ? -6.293 -30.391 -6.234 1 86.5 248 GLY A C 1
ATOM 1957 O O . GLY A 1 248 ? -7.277 -30.969 -5.758 1 86.5 248 GLY A O 1
ATOM 1958 N N . THR A 1 249 ? -6.375 -29.344 -7.039 1 83.44 249 THR A N 1
ATOM 1959 C CA . THR A 1 249 ? -7.695 -28.812 -7.367 1 83.44 249 THR A CA 1
ATOM 1960 C C . THR A 1 249 ? -8.086 -29.188 -8.797 1 83.44 249 THR A C 1
ATOM 1962 O O . THR A 1 249 ? -9.188 -28.859 -9.242 1 83.44 249 THR A O 1
ATOM 1965 N N . SER A 1 250 ? -7.234 -29.828 -9.398 1 77.5 250 SER A N 1
ATOM 1966 C CA . SER A 1 250 ? -7.531 -30.172 -10.781 1 77.5 250 SER A CA 1
ATOM 1967 C C . SER A 1 250 ? -8.336 -31.469 -10.867 1 77.5 250 SER A C 1
ATOM 1969 O O . SER A 1 250 ? -9.117 -31.781 -9.961 1 77.5 250 SER A O 1
ATOM 1971 N N . VAL A 1 251 ? -8.539 -32.031 -11.977 1 60.72 251 VAL A N 1
ATOM 1972 C CA . VAL A 1 251 ? -9.398 -33.219 -12.156 1 60.72 251 VAL A CA 1
ATOM 1973 C C . VAL A 1 251 ? -8.555 -34.469 -12.289 1 60.72 251 VAL A C 1
ATOM 1975 O O . VAL A 1 251 ? -9.07 -35.531 -12.586 1 60.72 251 VAL A O 1
ATOM 1978 N N . GLY A 1 252 ? -7.371 -34.281 -12.016 1 61 252 GLY A N 1
ATOM 1979 C CA . GLY A 1 252 ? -6.543 -35.469 -12.195 1 61 252 GLY A CA 1
ATOM 1980 C C . GLY A 1 252 ? -6.664 -36.469 -11.055 1 61 252 GLY A C 1
ATOM 1981 O O . GLY A 1 252 ? -7.32 -36.188 -10.047 1 61 252 GLY A O 1
ATOM 1982 N N . GLU A 1 253 ? -6.219 -37.625 -11.273 1 55.84 253 GLU A N 1
ATOM 1983 C CA . GLU A 1 253 ? -6.227 -38.75 -10.336 1 55.84 253 GLU A CA 1
ATOM 1984 C C . GLU A 1 253 ? -5.633 -38.344 -8.984 1 55.84 253 GLU A C 1
ATOM 1986 O O . GLU A 1 253 ? -5.965 -38.906 -7.957 1 55.84 253 GLU A O 1
ATOM 1991 N N . ARG A 1 254 ? -4.965 -37.312 -8.914 1 65 254 ARG A N 1
ATOM 1992 C CA . ARG A 1 254 ? -4.242 -36.938 -7.703 1 65 254 ARG A CA 1
ATOM 1993 C C . ARG A 1 254 ? -4.832 -35.688 -7.074 1 65 254 ARG A C 1
ATOM 1995 O O . ARG A 1 254 ? -4.203 -35.031 -6.227 1 65 254 ARG A O 1
ATOM 2002 N N . ASP A 1 255 ? -6.074 -35.406 -7.449 1 77.38 255 ASP A N 1
ATOM 2003 C CA . ASP A 1 255 ? -6.645 -34.156 -6.906 1 77.38 255 ASP A CA 1
ATOM 2004 C C . ASP A 1 255 ? -7.469 -34.438 -5.652 1 77.38 255 ASP A C 1
ATOM 2006 O O . ASP A 1 255 ? -8.695 -34.281 -5.656 1 77.38 255 ASP A O 1
ATOM 2010 N N . TYR A 1 256 ? -6.801 -34.656 -4.586 1 87.38 256 TYR A N 1
ATOM 2011 C CA . TYR A 1 256 ? -7.352 -35.156 -3.326 1 87.38 256 TYR A CA 1
ATOM 2012 C C . TYR A 1 256 ? -8.023 -34.031 -2.549 1 87.38 256 TYR A C 1
ATOM 2014 O O . TYR A 1 256 ? -8.922 -34.25 -1.743 1 87.38 256 TYR A O 1
ATOM 2022 N N . SER A 1 257 ? -7.656 -32.781 -2.795 1 93.81 257 SER A N 1
ATOM 2023 C CA . SER A 1 257 ? -8.18 -31.688 -2.002 1 93.81 257 SER A CA 1
ATOM 2024 C C . SER A 1 257 ? -9.688 -31.531 -2.189 1 93.81 257 SER A C 1
ATOM 2026 O O . SER A 1 257 ? -10.43 -31.438 -1.214 1 93.81 257 SER A O 1
ATOM 2028 N N . VAL A 1 258 ? -10.125 -31.609 -3.447 1 93.88 258 VAL A N 1
ATOM 2029 C CA . VAL A 1 258 ? -11.539 -31.453 -3.758 1 93.88 258 VAL A CA 1
ATOM 2030 C C . VAL A 1 258 ? -12.328 -32.656 -3.23 1 93.88 258 VAL A C 1
ATOM 2032 O O . VAL A 1 258 ? -13.391 -32.469 -2.625 1 93.88 258 VAL A O 1
ATOM 2035 N N . LYS A 1 259 ? -11.766 -33.812 -3.455 1 93.5 259 LYS A N 1
ATOM 2036 C CA . LYS A 1 259 ? -12.414 -35.031 -3.01 1 93.5 259 LYS A CA 1
ATOM 2037 C C . LYS A 1 259 ? -12.617 -35.031 -1.498 1 93.5 259 LYS A C 1
ATOM 2039 O O . LYS A 1 259 ? -13.711 -35.344 -1.012 1 93.5 259 LYS A O 1
ATOM 2044 N N . VAL A 1 260 ? -11.602 -34.719 -0.77 1 96.25 260 VAL A N 1
ATOM 2045 C CA . VAL A 1 260 ? -11.641 -34.719 0.689 1 96.25 260 VAL A CA 1
ATOM 2046 C C . VAL A 1 260 ? -12.594 -33.625 1.191 1 96.25 260 VAL A C 1
ATOM 2048 O O . VAL A 1 260 ? -13.367 -33.875 2.125 1 96.25 260 VAL A O 1
ATOM 2051 N N . ALA A 1 261 ? -12.578 -32.469 0.587 1 95.94 261 ALA A N 1
ATOM 2052 C CA . ALA A 1 261 ? -13.477 -31.375 0.969 1 95.94 261 ALA A CA 1
ATOM 2053 C C . ALA A 1 261 ? -14.938 -31.781 0.778 1 95.94 261 ALA A C 1
ATOM 2055 O O . ALA A 1 261 ? -15.789 -31.469 1.606 1 95.94 261 ALA A O 1
ATOM 2056 N N . LYS A 1 262 ? -15.156 -32.469 -0.345 1 94.56 262 LYS A N 1
ATOM 2057 C CA . LYS A 1 262 ? -16.5 -32.938 -0.635 1 94.56 262 LYS A CA 1
ATOM 2058 C C . LYS A 1 262 ? -16.969 -33.969 0.409 1 94.56 262 LYS A C 1
ATOM 2060 O O . LYS A 1 262 ? -18.125 -33.969 0.81 1 94.56 262 LYS A O 1
ATOM 2065 N N . GLU A 1 263 ? -16.094 -34.781 0.811 1 96.56 263 GLU A N 1
ATOM 2066 C CA . GLU A 1 263 ? -16.406 -35.812 1.807 1 96.56 263 GLU A CA 1
ATOM 2067 C C . GLU A 1 263 ? -16.719 -35.188 3.164 1 96.56 263 GLU A C 1
ATOM 2069 O O . GLU A 1 263 ? -17.594 -35.656 3.885 1 96.56 263 GLU A O 1
ATOM 2074 N N . LEU A 1 264 ? -16 -34.188 3.533 1 97.88 264 LEU A N 1
ATOM 2075 C CA . LEU A 1 264 ? -16.078 -33.594 4.871 1 97.88 264 LEU A CA 1
ATOM 2076 C C . LEU A 1 264 ? -17.188 -32.562 4.945 1 97.88 264 LEU A C 1
ATOM 2078 O O . LEU A 1 264 ? -17.594 -32.156 6.039 1 97.88 264 LEU A O 1
ATOM 2082 N N . GLY A 1 265 ? -17.703 -32.125 3.746 1 97.88 265 GLY A N 1
ATOM 2083 C CA . GLY A 1 265 ? -18.703 -31.078 3.734 1 97.88 265 GLY A CA 1
ATOM 2084 C C . GLY A 1 265 ? -19.484 -31 2.439 1 97.88 265 GLY A C 1
ATOM 2085 O O . GLY A 1 265 ? -19.875 -32.031 1.883 1 97.88 265 GLY A O 1
ATOM 2086 N N . THR A 1 266 ? -19.859 -29.766 2.016 1 98 266 THR A N 1
ATOM 2087 C CA . THR A 1 266 ? -20.625 -29.531 0.799 1 98 266 THR A CA 1
ATOM 2088 C C . THR A 1 266 ? -19.797 -28.75 -0.221 1 98 266 THR A C 1
ATOM 2090 O O . THR A 1 266 ? -19.438 -27.594 0.014 1 98 266 THR A O 1
ATOM 2093 N N . LEU A 1 267 ? -19.484 -29.422 -1.267 1 96.88 267 LEU A N 1
ATOM 2094 C CA . LEU A 1 267 ? -18.797 -28.766 -2.367 1 96.88 267 LEU A CA 1
ATOM 2095 C C . LEU A 1 267 ? -19.75 -27.922 -3.189 1 96.88 267 LEU A C 1
ATOM 2097 O O . LEU A 1 267 ? -20.688 -28.453 -3.801 1 96.88 267 LEU A O 1
ATOM 2101 N N . LEU A 1 268 ? -19.531 -26.625 -3.234 1 98 268 LEU A N 1
ATOM 2102 C CA . LEU A 1 268 ? -20.469 -25.719 -3.889 1 98 268 LEU A CA 1
ATOM 2103 C C . LEU A 1 268 ? -19.984 -25.344 -5.289 1 98 268 LEU A C 1
ATOM 2105 O O . LEU A 1 268 ? -20.781 -25.094 -6.184 1 98 268 LEU A O 1
ATOM 2109 N N . ILE A 1 269 ? -18.688 -25.25 -5.418 1 97.69 269 ILE A N 1
ATOM 2110 C CA . ILE A 1 269 ? -18.109 -24.875 -6.695 1 97.69 269 ILE A CA 1
ATOM 2111 C C . ILE A 1 269 ? -16.906 -25.781 -7 1 97.69 269 ILE A C 1
ATOM 2113 O O . ILE A 1 269 ? -16.109 -26.062 -6.117 1 97.69 269 ILE A O 1
ATOM 2117 N N . HIS A 1 270 ? -16.828 -26.234 -8.211 1 96.25 270 HIS A N 1
ATOM 2118 C CA . HIS A 1 270 ? -15.617 -26.828 -8.75 1 96.25 270 HIS A CA 1
ATOM 2119 C C . HIS A 1 270 ? -15.422 -26.469 -10.211 1 96.25 270 HIS A C 1
ATOM 2121 O O . HIS A 1 270 ? -16.047 -27.047 -11.094 1 96.25 270 HIS A O 1
ATOM 2127 N N . GLY A 1 271 ? -14.547 -25.5 -10.398 1 96.12 271 GLY A N 1
ATOM 2128 C CA . GLY A 1 271 ? -14.281 -25.031 -11.742 1 96.12 271 GLY A CA 1
ATOM 2129 C C . GLY A 1 271 ? -15.016 -23.734 -12.07 1 96.12 271 GLY A C 1
ATOM 2130 O O . GLY A 1 271 ? -16.234 -23.672 -11.953 1 96.12 271 GLY A O 1
ATOM 2131 N N . VAL A 1 272 ? -14.305 -22.734 -12.367 1 97.25 272 VAL A N 1
ATOM 2132 C CA . VAL A 1 272 ? -14.836 -21.438 -12.781 1 97.25 272 VAL A CA 1
ATOM 2133 C C . VAL A 1 272 ? -14.172 -20.984 -14.078 1 97.25 272 VAL A C 1
ATOM 2135 O O . VAL A 1 272 ? -12.969 -21.172 -14.258 1 97.25 272 VAL A O 1
ATOM 2138 N N . ASN A 1 273 ? -14.883 -20.406 -15 1 96.38 273 ASN A N 1
ATOM 2139 C CA . ASN A 1 273 ? -14.359 -20.016 -16.312 1 96.38 273 ASN A CA 1
ATOM 2140 C C . ASN A 1 273 ? -13.523 -18.734 -16.203 1 96.38 273 ASN A C 1
ATOM 2142 O O . ASN A 1 273 ? -13.898 -17.703 -16.75 1 96.38 273 ASN A O 1
ATOM 2146 N N . THR A 1 274 ? -12.391 -18.875 -15.578 1 96.12 274 THR A N 1
ATOM 2147 C CA . THR A 1 274 ? -11.422 -17.797 -15.414 1 96.12 274 THR A CA 1
ATOM 2148 C C . THR A 1 274 ? -10.055 -18.203 -15.953 1 96.12 274 THR A C 1
ATOM 2150 O O . THR A 1 274 ? -9.75 -19.391 -16.031 1 96.12 274 THR A O 1
ATOM 2153 N N . ARG A 1 275 ? -9.305 -17.25 -16.312 1 93.75 275 ARG A N 1
ATOM 2154 C CA . ARG A 1 275 ? -7.906 -17.453 -16.688 1 93.75 275 ARG A CA 1
ATOM 2155 C C . ARG A 1 275 ? -7.02 -16.375 -16.062 1 93.75 275 ARG A C 1
ATOM 2157 O O . ARG A 1 275 ? -7.215 -15.188 -16.328 1 93.75 275 ARG A O 1
ATOM 2164 N N . PRO A 1 276 ? -5.984 -16.781 -15.461 1 93.5 276 PRO A N 1
ATOM 2165 C CA . PRO A 1 276 ? -5.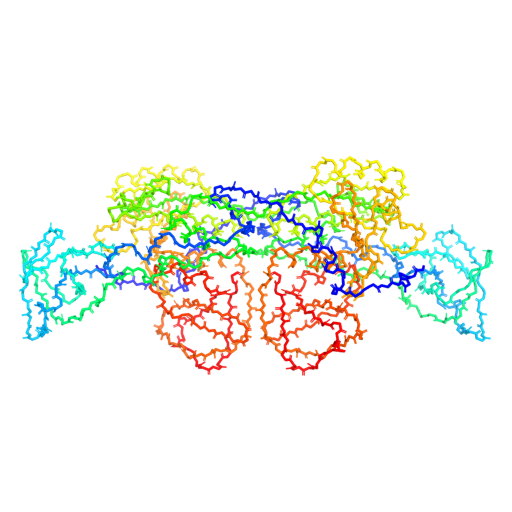762 -18.141 -14.977 1 93.5 276 PRO A CA 1
ATOM 2166 C C . PRO A 1 276 ? -6.723 -18.531 -13.859 1 93.5 276 PRO A C 1
ATOM 2168 O O . PRO A 1 276 ? -7.586 -17.734 -13.469 1 93.5 276 PRO A O 1
ATOM 2171 N N . GLY A 1 277 ? -6.641 -19.734 -13.375 1 93.62 277 GLY A N 1
ATOM 2172 C CA . GLY A 1 277 ? -7.277 -20.125 -12.125 1 93.62 277 GLY A CA 1
ATOM 2173 C C . GLY A 1 277 ? -8.586 -20.875 -12.336 1 93.62 277 GLY A C 1
ATOM 2174 O O . GLY A 1 277 ? -9.484 -20.812 -11.492 1 93.62 277 GLY A O 1
ATOM 2175 N N . LYS A 1 278 ? -8.758 -21.562 -13.422 1 93.94 278 LYS A N 1
ATOM 2176 C CA . LYS A 1 278 ? -9.961 -22.328 -13.734 1 93.94 278 LYS A CA 1
ATOM 2177 C C . LYS A 1 278 ? -10.273 -23.344 -12.633 1 93.94 278 LYS A C 1
ATOM 2179 O O . LYS A 1 278 ? -11.438 -23.484 -12.234 1 93.94 278 LYS A O 1
ATOM 2184 N N . PRO A 1 279 ? -9.305 -24.031 -12.102 1 94.19 279 PRO A N 1
ATOM 2185 C CA . PRO A 1 279 ? -9.625 -25.078 -11.117 1 94.19 279 PRO A CA 1
ATOM 2186 C C . PRO A 1 279 ? -9.898 -24.5 -9.727 1 94.19 279 PRO A C 1
ATOM 2188 O O . PRO A 1 279 ? -9.406 -25.031 -8.734 1 94.19 279 PRO A O 1
ATOM 2191 N N . PHE A 1 280 ? -10.656 -23.516 -9.578 1 96.75 280 PHE A N 1
ATOM 2192 C CA . PHE A 1 280 ? -11.125 -22.969 -8.312 1 96.75 280 PHE A CA 1
ATOM 2193 C C . PHE A 1 280 ? -12.234 -23.844 -7.734 1 96.75 280 PHE A C 1
ATOM 2195 O O . PHE A 1 280 ? -13.156 -24.234 -8.453 1 96.75 280 PHE A O 1
ATOM 2202 N N . ALA A 1 281 ? -12.117 -24.094 -6.449 1 97.69 281 ALA A N 1
ATOM 2203 C CA . ALA A 1 281 ? -13.203 -24.797 -5.766 1 97.69 281 ALA A CA 1
ATOM 2204 C C . ALA A 1 281 ? -13.531 -24.125 -4.438 1 97.69 281 ALA A C 1
ATOM 2206 O O . ALA A 1 281 ? -12.711 -23.391 -3.879 1 97.69 281 ALA A O 1
ATOM 2207 N N . PHE A 1 282 ? -14.773 -24.281 -3.986 1 98.44 282 PHE A N 1
ATOM 2208 C CA . PHE A 1 282 ? -15.305 -23.656 -2.777 1 98.44 282 PHE A CA 1
ATOM 2209 C C . PHE A 1 282 ? -16.25 -24.609 -2.051 1 98.44 282 PHE A C 1
ATOM 2211 O O . PHE A 1 282 ? -17.172 -25.156 -2.654 1 98.44 282 PHE A O 1
ATOM 2218 N N . SER A 1 283 ? -15.938 -24.859 -0.841 1 98.31 283 SER A N 1
ATOM 2219 C CA . SER A 1 283 ? -16.719 -25.797 -0.037 1 98.31 283 SER A CA 1
ATOM 2220 C C . SER A 1 283 ? -17.094 -25.188 1.312 1 98.31 283 SER A C 1
ATOM 2222 O O . SER A 1 283 ? -16.531 -24.172 1.717 1 98.31 283 SER A O 1
ATOM 2224 N N . LEU A 1 284 ? -18.125 -25.75 1.914 1 98.69 284 LEU A N 1
ATOM 2225 C CA . LEU A 1 284 ? -18.453 -25.5 3.316 1 98.69 284 LEU A CA 1
ATOM 2226 C C . LEU A 1 284 ? -18.188 -26.75 4.16 1 98.69 284 LEU A C 1
ATOM 2228 O O . LEU A 1 284 ? -18.641 -27.844 3.826 1 98.69 284 LEU A O 1
ATOM 2232 N N . ILE A 1 285 ? -17.359 -26.594 5.086 1 98.56 285 ILE A N 1
ATOM 2233 C CA . ILE A 1 285 ? -17.141 -27.641 6.074 1 98.56 285 ILE A CA 1
ATOM 2234 C C . ILE A 1 285 ? -17.469 -27.125 7.469 1 98.56 285 ILE A C 1
ATOM 2236 O O . ILE A 1 285 ? -16.906 -26.125 7.922 1 98.56 285 ILE A O 1
ATOM 2240 N N . LYS A 1 286 ? -18.406 -27.75 8.211 1 97.44 286 LYS A N 1
ATOM 2241 C CA . LYS A 1 286 ? -18.938 -27.234 9.469 1 97.44 286 LYS A CA 1
ATOM 2242 C C . LYS A 1 286 ? -19.391 -25.781 9.328 1 97.44 286 LYS A C 1
ATOM 2244 O O . LYS A 1 286 ? -19.047 -24.938 10.164 1 97.44 286 LYS A O 1
ATOM 2249 N N . ASP A 1 287 ? -19.969 -25.438 8.195 1 96.12 287 ASP A N 1
ATOM 2250 C CA . ASP A 1 287 ? -20.547 -24.156 7.855 1 96.12 287 ASP A CA 1
ATOM 2251 C C . ASP A 1 287 ? -19.469 -23.078 7.719 1 96.12 287 ASP A C 1
ATOM 2253 O O . ASP A 1 287 ? -19.766 -21.875 7.801 1 96.12 287 ASP A O 1
ATOM 2257 N N . LYS A 1 288 ? -18.234 -23.516 7.586 1 98.06 288 LYS A N 1
ATOM 2258 C CA . LYS A 1 288 ? -17.141 -22.562 7.367 1 98.06 288 LYS A CA 1
ATOM 2259 C C . LYS A 1 288 ? -16.641 -22.625 5.926 1 98.06 288 LYS A C 1
ATOM 2261 O O . LYS A 1 288 ? -16.531 -23.719 5.348 1 98.06 288 LYS A O 1
ATOM 2266 N N . PRO A 1 289 ? -16.328 -21.453 5.406 1 98.75 289 PRO A N 1
ATOM 2267 C CA . PRO A 1 289 ? -15.844 -21.422 4.023 1 98.75 289 PRO A CA 1
ATOM 2268 C C . PRO A 1 289 ? -14.461 -22.047 3.859 1 98.75 289 PRO A C 1
ATOM 2270 O O . PRO A 1 289 ? -13.555 -21.781 4.656 1 98.75 289 PRO A O 1
ATOM 2273 N N . VAL A 1 290 ? -14.297 -22.875 2.885 1 98.81 290 VAL A N 1
ATOM 2274 C CA . VAL A 1 290 ? -13.031 -23.5 2.51 1 98.81 290 VAL A CA 1
ATOM 2275 C C . VAL A 1 290 ? -12.727 -23.203 1.045 1 98.81 290 VAL A C 1
ATOM 2277 O O . VAL A 1 290 ? -13.445 -23.641 0.148 1 98.81 290 VAL A O 1
ATOM 2280 N N . PHE A 1 291 ? -11.68 -22.453 0.857 1 98.81 291 PHE A N 1
ATOM 2281 C CA . PHE A 1 291 ? -11.219 -22.125 -0.485 1 98.81 291 PHE A CA 1
ATOM 2282 C C . PHE A 1 291 ? -10.156 -23.109 -0.949 1 98.81 291 PHE A C 1
ATOM 2284 O O . PHE A 1 291 ? -9.141 -23.312 -0.273 1 98.81 291 PHE A O 1
ATOM 2291 N N . LEU A 1 292 ? -10.406 -23.781 -2.018 1 98.44 292 LEU A N 1
ATOM 2292 C CA . LEU A 1 292 ? -9.414 -24.625 -2.654 1 98.44 292 LEU A CA 1
ATOM 2293 C C . LEU A 1 292 ? -8.812 -23.953 -3.879 1 98.44 292 LEU A C 1
ATOM 2295 O O . LEU A 1 292 ? -9.477 -23.812 -4.906 1 98.44 292 LEU A O 1
ATOM 2299 N N . LEU A 1 293 ? -7.566 -23.531 -3.715 1 98.06 293 LEU A N 1
ATOM 2300 C CA . LEU A 1 293 ? -6.898 -22.734 -4.734 1 98.06 293 LEU A CA 1
ATOM 2301 C C . LEU A 1 293 ? -5.82 -23.547 -5.445 1 98.06 293 LEU A C 1
ATOM 2303 O O . LEU A 1 293 ? -5.375 -24.578 -4.934 1 98.06 293 LEU A O 1
ATOM 2307 N N . SER A 1 294 ? -5.434 -23.062 -6.605 1 94.94 294 SER A N 1
ATOM 2308 C CA . SER A 1 294 ? -4.426 -23.719 -7.426 1 94.94 294 SER A CA 1
ATOM 2309 C C . SER A 1 294 ? -3.07 -23.734 -6.727 1 94.94 294 SER A C 1
ATOM 2311 O O . SER A 1 294 ? -2.787 -22.891 -5.887 1 94.94 294 SER A O 1
ATOM 2313 N N . GLY A 1 295 ? -2.295 -24.703 -7.137 1 93.75 295 GLY A N 1
ATOM 2314 C CA . GLY A 1 295 ? -0.953 -24.797 -6.586 1 93.75 295 GLY A CA 1
ATOM 2315 C C . GLY A 1 295 ? 0.033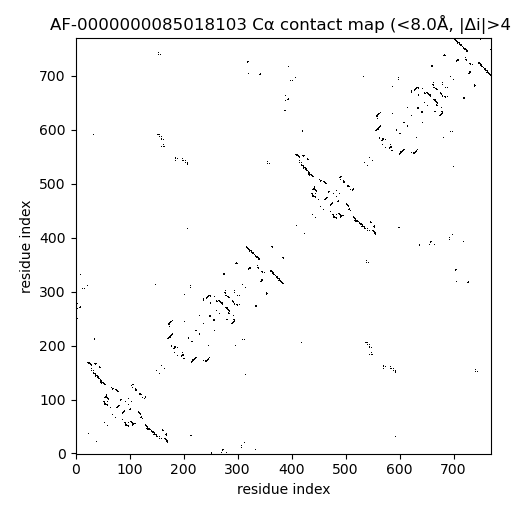 -23.859 -7.246 1 93.75 295 GLY A C 1
ATOM 2316 O O . GLY A 1 295 ? 1.111 -23.594 -6.703 1 93.75 295 GLY A O 1
ATOM 2317 N N . TYR A 1 296 ? -0.298 -23.359 -8.398 1 92.25 296 TYR A N 1
ATOM 2318 C CA . TYR A 1 296 ? 0.582 -22.422 -9.086 1 92.25 296 TYR A CA 1
ATOM 2319 C C . TYR A 1 296 ? 0.33 -20.984 -8.625 1 92.25 296 TYR A C 1
ATOM 2321 O O . TYR A 1 296 ? -0.81 -20.516 -8.633 1 92.25 296 TYR A O 1
ATOM 2329 N N . PRO A 1 297 ? 1.334 -20.281 -8.312 1 94.88 297 PRO A N 1
ATOM 2330 C CA . PRO A 1 297 ? 1.216 -19 -7.605 1 94.88 297 PRO A CA 1
ATOM 2331 C C . PRO A 1 297 ? 0.376 -17.969 -8.367 1 94.88 297 PRO A C 1
ATOM 2333 O O . PRO A 1 297 ? -0.424 -17.25 -7.766 1 94.88 297 PRO A O 1
ATOM 2336 N N . VAL A 1 298 ? 0.538 -17.859 -9.664 1 94.81 298 VAL A N 1
ATOM 2337 C CA . VAL A 1 298 ? -0.192 -16.844 -10.422 1 94.81 298 VAL A CA 1
ATOM 2338 C C . VAL A 1 298 ? -1.68 -17.188 -10.438 1 94.81 298 VAL A C 1
ATOM 2340 O O . VAL A 1 298 ? -2.527 -16.312 -10.289 1 94.81 298 VAL A O 1
ATOM 2343 N N . ALA A 1 299 ? -1.94 -18.5 -10.672 1 95.06 299 ALA A N 1
ATOM 2344 C CA . ALA A 1 299 ? -3.328 -18.938 -10.594 1 95.06 299 ALA A CA 1
ATOM 2345 C C . ALA A 1 299 ? -3.902 -18.719 -9.195 1 95.06 299 ALA A C 1
ATOM 2347 O O . ALA A 1 299 ? -5.039 -18.266 -9.055 1 95.06 299 ALA A O 1
ATOM 2348 N N . LEU A 1 300 ? -3.119 -19.047 -8.219 1 97.06 300 LEU A N 1
ATOM 2349 C CA . LEU A 1 300 ? -3.512 -18.828 -6.832 1 97.06 300 LEU A CA 1
ATOM 2350 C C . LEU A 1 300 ? -3.84 -17.359 -6.59 1 97.06 300 LEU A C 1
ATOM 2352 O O . LEU A 1 300 ? -4.879 -17.031 -6.008 1 97.06 300 LEU A O 1
ATOM 2356 N N . LEU A 1 301 ? -2.977 -16.469 -7 1 97.25 301 LEU A N 1
ATOM 2357 C CA . LEU A 1 301 ? -3.199 -15.039 -6.828 1 97.25 301 LEU A CA 1
ATOM 2358 C C . LEU A 1 301 ? -4.5 -14.602 -7.492 1 97.25 301 LEU A C 1
ATOM 2360 O O . LEU A 1 301 ? -5.281 -13.852 -6.91 1 97.25 301 LEU A O 1
ATOM 2364 N N . THR A 1 302 ? -4.711 -15.078 -8.688 1 97.06 302 THR A N 1
ATOM 2365 C CA . THR A 1 302 ? -5.922 -14.734 -9.43 1 97.06 302 THR A CA 1
ATOM 2366 C C . THR A 1 302 ? -7.168 -15.172 -8.664 1 97.06 302 THR A C 1
ATOM 2368 O O . THR A 1 302 ? -8.109 -14.383 -8.5 1 97.06 302 THR A O 1
ATOM 2371 N N . GLN A 1 303 ? -7.121 -16.359 -8.195 1 98.56 303 GLN A N 1
ATOM 2372 C CA . GLN A 1 303 ? -8.25 -16.906 -7.449 1 98.56 303 GLN A CA 1
ATOM 2373 C C . GLN A 1 303 ? -8.469 -16.141 -6.145 1 98.56 303 GLN A C 1
ATOM 2375 O O . GLN A 1 303 ? -9.609 -15.812 -5.801 1 98.56 303 GLN A O 1
ATOM 2380 N N . PHE A 1 304 ? -7.406 -15.836 -5.41 1 98.75 304 PHE A N 1
ATOM 2381 C CA . PHE A 1 304 ? -7.504 -15.055 -4.184 1 98.75 304 PHE A CA 1
ATOM 2382 C C . PHE A 1 304 ? -8.078 -13.672 -4.473 1 98.75 304 PHE A C 1
ATOM 2384 O O . PHE A 1 304 ? -8.961 -13.203 -3.752 1 98.75 304 PHE A O 1
ATOM 2391 N N . GLU A 1 305 ? -7.578 -13.055 -5.516 1 98.5 305 GLU A N 1
ATOM 2392 C CA . GLU A 1 305 ? -8.023 -11.719 -5.902 1 98.5 305 GLU A CA 1
ATOM 2393 C C . GLU A 1 305 ? -9.516 -11.711 -6.23 1 98.5 305 GLU A C 1
ATOM 2395 O O . GLU A 1 305 ? -10.266 -10.883 -5.711 1 98.5 305 GLU A O 1
ATOM 2400 N N . LEU A 1 306 ? -9.93 -12.641 -6.992 1 98.5 306 LEU A N 1
ATOM 2401 C CA . LEU A 1 306 ? -11.281 -12.625 -7.555 1 98.5 306 LEU A CA 1
ATOM 2402 C C . LEU A 1 306 ? -12.312 -13.023 -6.504 1 98.5 306 LEU A C 1
ATOM 2404 O O . LEU A 1 306 ? -13.422 -12.492 -6.492 1 98.5 306 LEU A O 1
ATOM 2408 N N . PHE A 1 307 ? -11.898 -13.883 -5.586 1 98.75 307 PHE A N 1
ATOM 2409 C CA . PHE A 1 307 ? -12.945 -14.492 -4.777 1 98.75 307 PHE A CA 1
ATOM 2410 C C . PHE A 1 307 ? -12.797 -14.102 -3.312 1 98.75 307 PHE A C 1
ATOM 2412 O O . PHE A 1 307 ? -13.664 -14.422 -2.49 1 98.75 307 PHE A O 1
ATOM 2419 N N . ILE A 1 308 ? -11.727 -13.438 -2.93 1 98.62 308 ILE A N 1
ATOM 2420 C CA . ILE A 1 308 ? -11.531 -13.023 -1.544 1 98.62 308 ILE A CA 1
ATOM 2421 C C . ILE A 1 308 ? -11.273 -11.523 -1.485 1 98.62 308 ILE A C 1
ATOM 2423 O O . ILE A 1 308 ? -12.078 -10.766 -0.944 1 98.62 308 ILE A O 1
ATOM 2427 N N . TYR A 1 309 ? -10.188 -11.078 -2.113 1 98.5 309 TYR A N 1
ATOM 2428 C CA . TYR A 1 309 ? -9.734 -9.695 -1.966 1 98.5 309 TYR A CA 1
ATOM 2429 C C . TYR A 1 309 ? -10.82 -8.719 -2.398 1 98.5 309 TYR A C 1
ATOM 2431 O O . TYR A 1 309 ? -11.18 -7.809 -1.647 1 98.5 309 TYR A O 1
ATOM 2439 N N . ARG A 1 310 ? -11.43 -8.953 -3.564 1 97.62 310 ARG A N 1
ATOM 2440 C CA . ARG A 1 310 ? -12.367 -8.008 -4.164 1 97.62 310 ARG A CA 1
ATOM 2441 C C . ARG A 1 310 ? -13.703 -8.031 -3.434 1 97.62 310 ARG A C 1
ATOM 2443 O O . ARG A 1 310 ? -14.516 -7.117 -3.586 1 97.62 310 ARG A O 1
ATOM 2450 N N . LEU A 1 311 ? -13.945 -9.078 -2.678 1 97.62 311 LEU A N 1
ATOM 2451 C CA . LEU A 1 311 ? -15.156 -9.125 -1.863 1 97.62 311 LEU A CA 1
ATOM 2452 C C . LEU A 1 311 ? -15 -8.273 -0.607 1 97.62 311 LEU A C 1
ATOM 2454 O O . LEU A 1 311 ? -15.992 -7.848 -0.014 1 97.62 311 LEU A O 1
ATOM 2458 N N . ILE A 1 312 ? -13.75 -8.047 -0.221 1 98 312 ILE A N 1
ATOM 2459 C CA . ILE A 1 312 ? -13.484 -7.406 1.061 1 98 312 ILE A CA 1
ATOM 2460 C C . ILE A 1 312 ? -13.211 -5.918 0.844 1 98 312 ILE A C 1
ATOM 2462 O O . ILE A 1 312 ? -13.68 -5.078 1.612 1 98 312 ILE A O 1
ATOM 2466 N N . THR A 1 313 ? -12.375 -5.617 -0.176 1 97.94 313 THR A N 1
ATOM 2467 C CA . THR A 1 313 ? -11.969 -4.242 -0.448 1 97.94 313 THR A CA 1
ATOM 2468 C C . THR A 1 313 ? -11.727 -4.035 -1.94 1 97.94 313 THR A C 1
ATOM 2470 O O . THR A 1 313 ? -11.812 -4.98 -2.725 1 97.94 313 THR A O 1
ATOM 2473 N N . LYS A 1 314 ? -11.508 -2.754 -2.305 1 96 314 LYS A N 1
ATOM 2474 C CA . LYS A 1 314 ? -11.281 -2.402 -3.703 1 96 314 LYS A CA 1
ATOM 2475 C C . LYS A 1 314 ? -9.875 -1.86 -3.92 1 96 314 LYS A C 1
ATOM 2477 O O . LYS A 1 314 ? -9.344 -1.142 -3.07 1 96 314 LYS A O 1
ATOM 2482 N N . ARG A 1 315 ? -9.32 -2.236 -5.078 1 97.38 315 ARG A N 1
ATOM 2483 C CA . ARG A 1 315 ? -8.039 -1.673 -5.488 1 97.38 315 ARG A CA 1
ATOM 2484 C C . ARG A 1 315 ? -8.227 -0.326 -6.176 1 97.38 315 ARG A C 1
ATOM 2486 O O . ARG A 1 315 ? -9.281 -0.061 -6.754 1 97.38 315 ARG A O 1
ATOM 2493 N N . LYS A 1 316 ? -7.176 0.491 -6.09 1 96.75 316 LYS A N 1
ATOM 2494 C CA . LYS A 1 316 ? -7.176 1.726 -6.871 1 96.75 316 LYS A CA 1
ATOM 2495 C C . LYS A 1 316 ? -7.148 1.43 -8.367 1 96.75 316 LYS A C 1
ATOM 2497 O O . LYS A 1 316 ? -6.418 0.544 -8.812 1 96.75 316 LYS A O 1
ATOM 2502 N N . LYS A 1 317 ? -7.996 2.135 -9.102 1 97.44 317 LYS A N 1
ATOM 2503 C CA . LYS A 1 317 ? -8.055 1.959 -10.547 1 97.44 317 LYS A CA 1
ATOM 2504 C C . LYS A 1 317 ? -7.547 3.203 -11.273 1 97.44 317 LYS A C 1
ATOM 2506 O O . LYS A 1 317 ? -7.73 4.324 -10.797 1 97.44 317 LYS A O 1
ATOM 2511 N N . VAL A 1 318 ? -6.906 3.018 -12.359 1 98.06 318 VAL A N 1
ATOM 2512 C CA . VAL A 1 318 ? -6.578 4.086 -13.297 1 98.06 318 VAL A CA 1
ATOM 2513 C C . VAL A 1 318 ? -6.992 3.68 -14.703 1 98.06 318 VAL A C 1
ATOM 2515 O O . VAL A 1 318 ? -7.125 2.49 -15 1 98.06 318 VAL A O 1
ATOM 2518 N N . LYS A 1 319 ? -7.316 4.582 -15.484 1 98.44 319 LYS A N 1
ATOM 2519 C CA . LYS A 1 319 ? -7.715 4.348 -16.875 1 98.44 319 LYS A CA 1
ATOM 2520 C C . LYS A 1 319 ? -6.664 4.883 -17.844 1 98.44 319 LYS A C 1
ATOM 2522 O O . LYS A 1 319 ? -6.324 6.066 -17.812 1 98.44 319 LYS A O 1
ATOM 2527 N N . LEU A 1 320 ? -6.07 4.027 -18.641 1 98.12 320 LEU A N 1
ATOM 2528 C CA . LEU A 1 320 ? -5.008 4.336 -19.578 1 98.12 320 LEU A CA 1
ATOM 2529 C C . LEU A 1 320 ? -5.188 3.555 -20.875 1 98.12 320 LEU A C 1
ATOM 2531 O O . LEU A 1 320 ? -5.898 2.547 -20.906 1 98.12 320 LEU A O 1
ATOM 2535 N N . PRO A 1 321 ? -4.562 4.051 -21.969 1 98.19 321 PRO A N 1
ATOM 2536 C CA . PRO A 1 321 ? -4.652 3.305 -23.219 1 98.19 321 PRO A CA 1
ATOM 2537 C C . PRO A 1 321 ? -3.771 2.057 -23.234 1 98.19 321 PRO A C 1
ATOM 2539 O O . PRO A 1 321 ? -2.676 2.066 -22.672 1 98.19 321 PRO A O 1
ATOM 2542 N N . LEU A 1 322 ? -4.25 1.037 -23.922 1 98.06 322 LEU A N 1
ATOM 2543 C CA . LEU A 1 322 ? -3.504 -0.209 -24.078 1 98.06 322 LEU A CA 1
ATOM 2544 C C . LEU A 1 322 ? -2.365 -0.045 -25.078 1 98.06 322 LEU A C 1
ATOM 2546 O O . LEU A 1 322 ? -2.547 0.558 -26.141 1 98.06 322 LEU A O 1
ATOM 2550 N N . SER A 1 323 ? -1.224 -0.586 -24.766 1 97.75 323 SER A N 1
ATOM 2551 C CA . SER A 1 323 ? -0.075 -0.491 -25.656 1 97.75 323 SER A CA 1
ATOM 2552 C C . SER A 1 323 ? -0.206 -1.457 -26.828 1 97.75 323 SER A C 1
ATOM 2554 O O . SER A 1 323 ? 0.391 -1.243 -27.891 1 97.75 323 SER A O 1
ATOM 2556 N N . ARG A 1 324 ? -0.916 -2.562 -26.641 1 96.19 324 ARG A N 1
ATOM 2557 C CA . ARG A 1 324 ? -1.185 -3.545 -27.688 1 96.19 324 ARG A CA 1
ATOM 2558 C C . ARG A 1 324 ? -2.514 -4.25 -27.453 1 96.19 324 ARG A C 1
ATOM 2560 O O . ARG A 1 324 ? -2.99 -4.32 -26.312 1 96.19 324 ARG A O 1
ATOM 2567 N N . GLY A 1 325 ? -2.994 -4.77 -28.484 1 95.75 325 GLY A N 1
ATOM 2568 C CA . GLY A 1 325 ? -4.258 -5.484 -28.375 1 95.75 325 GLY A CA 1
ATOM 2569 C C . GLY A 1 325 ? -4.148 -6.762 -27.562 1 95.75 325 GLY A C 1
ATOM 2570 O O . GLY A 1 325 ? -3.078 -7.379 -27.516 1 95.75 325 GLY A O 1
ATOM 2571 N N . VAL A 1 326 ? -5.227 -7.09 -26.906 1 95.44 326 VAL A N 1
ATOM 2572 C CA . VAL A 1 326 ? -5.32 -8.352 -26.188 1 95.44 326 VAL A CA 1
ATOM 2573 C C . VAL A 1 326 ? -6.59 -9.094 -26.594 1 95.44 326 VAL A C 1
ATOM 2575 O O . VAL A 1 326 ? -7.617 -8.469 -26.875 1 95.44 326 VAL A O 1
ATOM 2578 N N . ALA A 1 327 ? -6.484 -10.367 -26.656 1 93.94 327 ALA A N 1
ATOM 2579 C CA . ALA A 1 327 ? -7.617 -11.219 -27.031 1 93.94 327 ALA A CA 1
ATOM 2580 C C . ALA A 1 327 ? -8.125 -12.008 -25.812 1 93.94 327 ALA A C 1
ATOM 2582 O O . ALA A 1 327 ? -7.387 -12.203 -24.844 1 93.94 327 ALA A O 1
ATOM 2583 N N . SER A 1 328 ? -9.391 -12.312 -25.766 1 93.69 328 SER A N 1
ATOM 2584 C CA . SER A 1 328 ? -10.023 -13.172 -24.781 1 93.69 328 SER A CA 1
ATOM 2585 C C . SER A 1 328 ? -11.078 -14.07 -25.406 1 93.69 328 SER A C 1
ATOM 2587 O O . SER A 1 328 ? -11.359 -13.953 -26.609 1 93.69 328 SER A O 1
ATOM 2589 N N . GLU A 1 329 ? -11.516 -15.031 -24.656 1 91.69 329 GLU A N 1
ATOM 2590 C CA . GLU A 1 329 ? -12.562 -15.953 -25.094 1 91.69 329 GLU A CA 1
ATOM 2591 C C . GLU A 1 329 ? -13.906 -15.594 -24.469 1 91.69 329 GLU A C 1
ATOM 2593 O O . GLU A 1 329 ? -13.977 -15.242 -23.297 1 91.69 329 GLU A O 1
ATOM 2598 N N . LEU A 1 330 ? -14.969 -15.789 -25.312 1 91.44 330 LEU A N 1
ATOM 2599 C CA . LEU A 1 330 ? -16.297 -15.5 -24.797 1 91.44 330 LEU A CA 1
ATOM 2600 C C . LEU A 1 330 ? -16.641 -16.438 -23.641 1 91.44 330 LEU A C 1
ATOM 2602 O O . LEU A 1 330 ? -16.375 -17.641 -23.703 1 91.44 330 LEU A O 1
ATOM 2606 N N . GLY A 1 331 ? -17.234 -15.836 -22.594 1 92.75 331 GLY A N 1
ATOM 2607 C CA . GLY A 1 331 ? -17.656 -16.609 -21.453 1 92.75 331 GLY A CA 1
ATOM 2608 C C . GLY A 1 331 ? -16.594 -16.703 -20.375 1 92.75 331 GLY A C 1
ATOM 2609 O O . GLY A 1 331 ? -16.875 -17.125 -19.25 1 92.75 331 GLY A O 1
ATOM 2610 N N . ARG A 1 332 ? -15.453 -16.25 -20.641 1 94.94 332 ARG A N 1
ATOM 2611 C CA . ARG A 1 332 ? -14.344 -16.375 -19.703 1 94.94 332 ARG A CA 1
ATOM 2612 C C . ARG A 1 332 ? -13.961 -15.008 -19.141 1 94.94 332 ARG A C 1
ATOM 2614 O O . ARG A 1 332 ? -13.938 -14.008 -19.859 1 94.94 332 ARG A O 1
ATOM 2621 N N . LEU A 1 333 ? -13.703 -14.969 -17.875 1 97.12 333 LEU A N 1
ATOM 2622 C CA . LEU A 1 333 ? -13.07 -13.797 -17.281 1 97.12 333 LEU A CA 1
ATOM 2623 C C . LEU A 1 333 ? -11.547 -13.945 -17.266 1 97.12 333 LEU A C 1
ATOM 2625 O O . LEU A 1 333 ? -11.023 -14.922 -16.719 1 97.12 333 LEU A O 1
ATOM 2629 N N . ASP A 1 334 ? -10.859 -12.977 -17.906 1 96.62 334 ASP A N 1
ATOM 2630 C CA . ASP A 1 334 ? -9.398 -12.992 -17.922 1 96.62 334 ASP A CA 1
ATOM 2631 C C . ASP A 1 334 ? -8.82 -11.945 -16.984 1 96.62 334 ASP A C 1
ATOM 2633 O O . ASP A 1 334 ? -9.25 -10.789 -16.984 1 96.62 334 ASP A O 1
ATOM 2637 N N . LEU A 1 335 ? -7.957 -12.359 -16.188 1 96.62 335 LEU A N 1
ATOM 2638 C CA . LEU A 1 335 ? -7.102 -11.453 -15.43 1 96.62 335 LEU A CA 1
ATOM 2639 C C . LEU A 1 335 ? -5.707 -11.391 -16.047 1 96.62 335 LEU A C 1
ATOM 2641 O O . LEU A 1 335 ? -4.957 -12.367 -15.992 1 96.62 335 LEU A O 1
ATOM 2645 N N . LEU A 1 336 ? -5.355 -10.25 -16.578 1 96.06 336 LEU A N 1
ATOM 2646 C CA . LEU A 1 336 ? -4.082 -10.07 -17.25 1 96.06 336 LEU A CA 1
ATOM 2647 C C . LEU A 1 336 ? -3.154 -9.164 -16.453 1 96.06 336 LEU A C 1
ATOM 2649 O O . LEU A 1 336 ? -3.502 -8.023 -16.141 1 96.06 336 LEU A O 1
ATOM 2653 N N . ARG A 1 337 ? -2.018 -9.641 -16.125 1 96.31 337 ARG A N 1
ATOM 2654 C CA . ARG A 1 337 ? -1.01 -8.82 -15.469 1 96.31 337 ARG A CA 1
ATOM 2655 C C . ARG A 1 337 ? -0.441 -7.777 -16.422 1 96.31 337 ARG A C 1
ATOM 2657 O O . ARG A 1 337 ? -0.179 -8.078 -17.594 1 96.31 337 ARG A O 1
ATOM 2664 N N . VAL A 1 338 ? -0.244 -6.582 -15.867 1 97.25 338 VAL A N 1
ATOM 2665 C CA . VAL A 1 338 ? 0.157 -5.5 -16.766 1 97.25 338 VAL A CA 1
ATOM 2666 C C . VAL A 1 338 ? 1.19 -4.613 -16.078 1 97.25 338 VAL A C 1
ATOM 2668 O O . VAL A 1 338 ? 1.257 -4.566 -14.844 1 97.25 338 VAL A O 1
ATOM 2671 N N . LYS A 1 339 ? 1.996 -3.996 -16.844 1 97.06 339 LYS A N 1
ATOM 2672 C CA . LYS A 1 339 ? 2.795 -2.85 -16.422 1 97.06 339 LYS A CA 1
ATOM 2673 C C . LYS A 1 339 ? 2.086 -1.537 -16.75 1 97.06 339 LYS A C 1
ATOM 2675 O O . LYS A 1 339 ? 1.407 -1.427 -17.781 1 97.06 339 LYS A O 1
ATOM 2680 N N . VAL A 1 340 ? 2.209 -0.565 -15.883 1 97.81 340 VAL A N 1
ATOM 2681 C CA . VAL A 1 340 ? 1.47 0.682 -16.047 1 97.81 340 VAL A CA 1
ATOM 2682 C C . VAL A 1 340 ? 2.406 1.87 -15.836 1 97.81 340 VAL A C 1
ATOM 2684 O O . VAL A 1 340 ? 3.123 1.938 -14.836 1 97.81 340 VAL A O 1
ATOM 2687 N N . TYR A 1 341 ? 2.453 2.818 -16.797 1 97.31 341 TYR A N 1
ATOM 2688 C CA . TYR A 1 341 ? 3.133 4.102 -16.672 1 97.31 341 TYR A CA 1
ATOM 2689 C C . TYR A 1 341 ? 2.393 5.191 -17.438 1 97.31 341 TYR A C 1
ATOM 2691 O O . TYR A 1 341 ? 1.487 5.832 -16.906 1 97.31 341 TYR A O 1
ATOM 2699 N N . ASP A 1 342 ? 2.496 5.25 -18.688 1 97.25 342 ASP A N 1
ATOM 2700 C CA . ASP A 1 342 ? 1.709 6.137 -19.531 1 97.25 342 ASP A CA 1
ATOM 2701 C C . ASP A 1 342 ? 0.707 5.352 -20.375 1 97.25 342 ASP A C 1
ATOM 2703 O O . ASP A 1 342 ? -0.223 5.926 -20.953 1 97.25 342 ASP A O 1
ATOM 2707 N N . LYS A 1 343 ? 0.961 4.078 -20.469 1 98.12 343 LYS A N 1
ATOM 2708 C CA . LYS A 1 343 ? 0.092 3.102 -21.109 1 98.12 343 LYS A CA 1
ATOM 2709 C C . LYS A 1 343 ? 0.007 1.812 -20.297 1 98.12 343 LYS A C 1
ATOM 2711 O O . LYS A 1 343 ? 0.718 1.651 -19.312 1 98.12 343 LYS A O 1
ATOM 2716 N N . VAL A 1 344 ? -0.951 1.05 -20.688 1 98.06 344 VAL A N 1
ATOM 2717 C CA . VAL A 1 344 ? -1.083 -0.282 -20.109 1 98.06 344 VAL A CA 1
ATOM 2718 C C . VAL A 1 344 ? -0.395 -1.309 -21 1 98.06 344 VAL A C 1
ATOM 2720 O O . VAL A 1 344 ? -0.767 -1.474 -22.156 1 98.06 344 VAL A O 1
ATOM 2723 N N . GLU A 1 345 ? 0.617 -1.951 -20.469 1 97.56 345 GLU A N 1
ATOM 2724 C CA . GLU A 1 345 ? 1.359 -2.957 -21.219 1 97.56 345 GLU A CA 1
ATOM 2725 C C . GLU A 1 345 ? 1.109 -4.355 -20.672 1 97.56 345 GLU A C 1
ATOM 2727 O O . GLU A 1 345 ? 1.611 -4.703 -19.594 1 97.56 345 GLU A O 1
ATOM 2732 N N . PRO A 1 346 ? 0.328 -5.164 -21.391 1 96.06 346 PRO A N 1
ATOM 2733 C CA . PRO A 1 346 ? 0.117 -6.535 -20.906 1 96.06 346 PRO A CA 1
ATOM 2734 C C . PRO A 1 346 ? 1.405 -7.355 -20.891 1 96.06 346 PRO A C 1
ATOM 2736 O O . PRO A 1 346 ? 2.234 -7.238 -21.797 1 96.06 346 PRO A O 1
ATOM 2739 N N . LEU A 1 347 ? 1.626 -7.934 -19.797 1 92.5 347 LEU A N 1
ATOM 2740 C CA . LEU A 1 347 ? 2.775 -8.828 -19.719 1 92.5 347 LEU A CA 1
ATOM 2741 C C . LEU A 1 347 ? 2.496 -10.125 -20.469 1 92.5 347 LEU A C 1
ATOM 2743 O O . LEU A 1 347 ? 1.349 -10.57 -20.547 1 92.5 347 LEU A O 1
ATOM 2747 N N . ARG A 1 348 ? 3.549 -10.477 -21.234 1 72.5 348 ARG A N 1
ATOM 2748 C CA . ARG A 1 348 ? 3.365 -11.742 -21.953 1 72.5 348 ARG A CA 1
ATOM 2749 C C . ARG A 1 348 ? 2.986 -12.859 -20.984 1 72.5 348 ARG A C 1
ATOM 2751 O O . ARG A 1 348 ? 3.557 -12.969 -19.891 1 72.5 348 ARG A O 1
ATOM 2758 N N . ILE A 1 349 ? 1.742 -13.406 -21.281 1 60.81 349 ILE A N 1
ATOM 2759 C CA . ILE A 1 349 ? 1.108 -14.461 -20.5 1 60.81 349 ILE A CA 1
ATOM 2760 C C . ILE A 1 349 ? 2.113 -15.578 -20.234 1 60.81 349 ILE A C 1
ATOM 2762 O O . ILE A 1 349 ? 2.457 -16.344 -21.141 1 60.81 349 ILE A O 1
ATOM 2766 N N . GLY A 1 350 ? 3.043 -15.148 -19.266 1 62.38 350 GLY A N 1
ATOM 2767 C CA . GLY A 1 350 ? 3.816 -16.328 -18.891 1 62.38 350 GLY A CA 1
ATOM 2768 C C . GLY A 1 350 ? 3.012 -17.344 -18.109 1 62.38 350 GLY A C 1
ATOM 2769 O O . GLY A 1 350 ? 1.906 -17.047 -17.656 1 62.38 350 GLY A O 1
ATOM 2770 N N . GLY A 1 351 ? 3.215 -18.625 -18.156 1 67.88 351 GLY A N 1
ATOM 2771 C CA . GLY A 1 351 ? 2.619 -19.797 -17.547 1 67.88 351 GLY A CA 1
ATOM 2772 C C . GLY A 1 351 ? 2.109 -19.547 -16.141 1 67.88 351 GLY A C 1
ATOM 2773 O O . GLY A 1 351 ? 2.436 -18.531 -15.523 1 67.88 351 GLY A O 1
ATOM 2774 N N . SER A 1 352 ? 1.156 -20.203 -15.578 1 72.81 352 SER A N 1
ATOM 2775 C CA . SER A 1 352 ? 0.487 -20.109 -14.281 1 72.81 352 SER A CA 1
ATOM 2776 C C . SER A 1 352 ? 1.489 -20.188 -13.141 1 72.81 352 SER A C 1
ATOM 2778 O O . SER A 1 352 ? 1.156 -19.875 -11.992 1 72.81 352 SER A O 1
ATOM 2780 N N . GLY A 1 353 ? 2.725 -20.375 -13.484 1 73.62 353 GLY A N 1
ATOM 2781 C CA . GLY A 1 353 ? 3.719 -20.547 -12.438 1 73.62 353 GLY A CA 1
ATOM 2782 C C . GLY A 1 353 ? 4.812 -19.5 -12.484 1 73.62 353 GLY A C 1
ATOM 2783 O O . GLY A 1 353 ? 5.77 -19.562 -11.703 1 73.62 353 GLY A O 1
ATOM 2784 N N . ILE A 1 354 ? 4.711 -18.547 -13.312 1 84.62 354 ILE A N 1
ATOM 2785 C CA . ILE A 1 354 ? 5.777 -17.578 -13.523 1 84.62 354 ILE A CA 1
ATOM 2786 C C . ILE A 1 354 ? 5.664 -16.453 -12.492 1 84.62 354 ILE A C 1
ATOM 2788 O O . ILE A 1 354 ? 5.133 -15.383 -12.781 1 84.62 354 ILE A O 1
ATOM 2792 N N . ILE A 1 355 ? 6.211 -16.641 -11.328 1 92.5 355 ILE A N 1
ATOM 2793 C CA . ILE A 1 355 ? 6.086 -15.734 -10.188 1 92.5 355 ILE A CA 1
ATOM 2794 C C . ILE A 1 355 ? 6.691 -14.375 -10.539 1 92.5 355 ILE A C 1
ATOM 2796 O O . ILE A 1 355 ? 6.211 -13.336 -10.078 1 92.5 355 ILE A O 1
ATOM 2800 N N . SER A 1 356 ? 7.734 -14.406 -11.375 1 93.44 356 SER A N 1
ATOM 2801 C CA . SER A 1 356 ? 8.414 -13.164 -11.742 1 93.44 356 SER A CA 1
ATOM 2802 C C . SER A 1 356 ? 7.465 -12.195 -12.43 1 93.44 356 SER A C 1
ATOM 2804 O O . SER A 1 356 ? 7.652 -10.977 -12.352 1 93.44 356 SER A O 1
ATOM 2806 N N . SER A 1 357 ? 6.465 -12.742 -13.086 1 92.62 357 SER A N 1
ATOM 2807 C CA . SER A 1 357 ? 5.484 -11.883 -13.75 1 92.62 357 SER A CA 1
ATOM 2808 C C . SER A 1 357 ? 4.699 -11.055 -12.742 1 92.62 357 SER A C 1
ATOM 2810 O O . SER A 1 357 ? 4.215 -9.969 -13.062 1 92.62 357 SER A O 1
ATOM 2812 N N . LEU A 1 358 ? 4.516 -11.594 -11.562 1 93.69 358 LEU A N 1
ATOM 2813 C CA . LEU A 1 358 ? 3.834 -10.852 -10.508 1 93.69 358 LEU A CA 1
ATOM 2814 C C . LEU A 1 358 ? 4.684 -9.672 -10.047 1 93.69 358 LEU A C 1
ATOM 2816 O O . LEU A 1 358 ? 4.168 -8.562 -9.852 1 93.69 358 LEU A O 1
ATOM 2820 N N . ILE A 1 359 ? 5.965 -9.875 -9.914 1 93.81 359 ILE A N 1
ATOM 2821 C CA . ILE A 1 359 ? 6.902 -8.852 -9.461 1 93.81 359 ILE A CA 1
ATOM 2822 C C . ILE A 1 359 ? 7.012 -7.754 -10.523 1 93.81 359 ILE A C 1
ATOM 2824 O O . ILE A 1 359 ? 7.082 -6.57 -10.195 1 93.81 359 ILE A O 1
ATOM 2828 N N . LYS A 1 360 ? 6.984 -8.164 -11.742 1 93.56 360 LYS A N 1
ATOM 2829 C CA . LYS A 1 360 ? 7.168 -7.23 -12.852 1 93.56 360 LYS A CA 1
ATOM 2830 C C . LYS A 1 360 ? 5.891 -6.441 -13.125 1 93.56 360 LYS A C 1
ATOM 2832 O O . LYS A 1 360 ? 5.934 -5.383 -13.758 1 93.56 360 LYS A O 1
ATOM 2837 N N . SER A 1 361 ? 4.82 -6.93 -12.688 1 95.69 361 SER A N 1
ATOM 2838 C CA . SER A 1 361 ? 3.549 -6.273 -12.977 1 95.69 361 SER A CA 1
ATOM 2839 C C . SER A 1 361 ? 3.268 -5.152 -11.977 1 95.69 361 SER A C 1
ATOM 2841 O O . SER A 1 361 ? 3.762 -5.18 -10.852 1 95.69 361 SER A O 1
ATOM 2843 N N . ASP A 1 362 ? 2.453 -4.195 -12.383 1 97 362 ASP A N 1
ATOM 2844 C CA . ASP A 1 362 ? 2.008 -3.088 -11.539 1 97 362 ASP A CA 1
ATOM 2845 C C . ASP A 1 362 ? 0.556 -3.279 -11.102 1 97 362 ASP A C 1
ATOM 2847 O O . ASP A 1 362 ? 0.083 -2.604 -10.188 1 97 362 ASP A O 1
ATOM 2851 N N . GLY A 1 363 ? -0.087 -4.145 -11.75 1 97.19 363 GLY A N 1
ATOM 2852 C CA . GLY A 1 363 ? -1.501 -4.418 -11.539 1 97.19 363 GLY A CA 1
ATOM 2853 C C . GLY A 1 363 ? -2.074 -5.398 -12.539 1 97.19 363 GLY A C 1
ATOM 2854 O O . GLY A 1 363 ? -1.357 -6.262 -13.055 1 97.19 363 GLY A O 1
ATOM 2855 N N . TYR A 1 364 ? -3.393 -5.328 -12.734 1 97.31 364 TYR A N 1
ATOM 2856 C CA . TYR A 1 364 ? -4.016 -6.266 -13.656 1 97.31 364 TYR A CA 1
ATOM 2857 C C . TYR A 1 364 ? -5.211 -5.625 -14.359 1 97.31 364 TYR A C 1
ATOM 2859 O O . TYR A 1 364 ? -5.801 -4.668 -13.844 1 97.31 364 TYR A O 1
ATOM 2867 N N . LEU A 1 365 ? -5.449 -6.105 -15.523 1 96.62 365 LEU A N 1
ATOM 2868 C CA . LEU A 1 365 ? -6.625 -5.824 -16.344 1 96.62 365 LEU A CA 1
ATOM 2869 C C . LEU A 1 365 ? -7.609 -6.988 -16.297 1 96.62 365 LEU A C 1
ATOM 2871 O O . LEU A 1 365 ? -7.207 -8.148 -16.391 1 96.62 365 LEU A O 1
ATOM 2875 N N . LEU A 1 366 ? -8.922 -6.723 -16.031 1 97.12 366 LEU A N 1
ATOM 2876 C CA . LEU A 1 366 ? -9.961 -7.746 -16.141 1 97.12 366 LEU A CA 1
ATOM 2877 C C . LEU A 1 366 ? -10.68 -7.648 -17.469 1 97.12 366 LEU A C 1
ATOM 2879 O O . LEU A 1 366 ? -11.188 -6.582 -17.828 1 97.12 366 LEU A O 1
ATOM 2883 N N . ILE A 1 367 ? -10.68 -8.664 -18.219 1 97.44 367 ILE A N 1
ATOM 2884 C CA . ILE A 1 367 ? -11.531 -8.773 -19.406 1 97.44 367 ILE A CA 1
ATOM 2885 C C . ILE A 1 367 ? -12.805 -9.539 -19.047 1 97.44 367 ILE A C 1
ATOM 2887 O O . ILE A 1 367 ? -12.758 -10.75 -18.781 1 97.44 367 ILE A O 1
ATOM 2891 N N . PRO A 1 368 ? -13.891 -8.844 -19.078 1 96.75 368 PRO A N 1
ATOM 2892 C CA . PRO A 1 368 ? -15.133 -9.477 -18.625 1 96.75 368 PRO A CA 1
ATOM 2893 C C . PRO A 1 368 ? -15.562 -10.625 -19.531 1 96.75 368 PRO A C 1
ATOM 2895 O O . PRO A 1 368 ? -15.07 -10.758 -20.656 1 96.75 368 PRO A O 1
ATOM 2898 N N . GLU A 1 369 ? -16.453 -11.492 -19.047 1 95.38 369 GLU A N 1
ATOM 2899 C CA . GLU A 1 369 ? -16.922 -12.711 -19.688 1 95.38 369 GLU A CA 1
ATOM 2900 C C . GLU A 1 369 ? -17.594 -12.406 -21.031 1 95.38 369 GLU A C 1
ATOM 2902 O O . GLU A 1 369 ? -17.594 -13.242 -21.922 1 95.38 369 GLU A O 1
ATOM 2907 N N . ASN A 1 370 ? -18.078 -11.234 -21.234 1 91.44 370 ASN A N 1
ATOM 2908 C CA . ASN A 1 370 ? -18.828 -10.914 -22.453 1 91.44 370 ASN A CA 1
ATOM 2909 C C . ASN A 1 370 ? -18 -10.094 -23.422 1 91.44 370 ASN A C 1
ATOM 2911 O O . ASN A 1 370 ? -18.531 -9.469 -24.344 1 91.44 370 ASN A O 1
ATOM 2915 N N . VAL A 1 371 ? -16.703 -10.094 -23.234 1 92.94 371 VAL A N 1
ATOM 2916 C CA . VAL A 1 371 ? -15.828 -9.273 -24.078 1 92.94 371 VAL A CA 1
ATOM 2917 C C . VAL A 1 371 ? -14.742 -10.156 -24.703 1 92.94 371 VAL A C 1
ATOM 2919 O O . VAL A 1 371 ? -14.117 -10.969 -24.016 1 92.94 371 VAL A O 1
ATOM 2922 N N . GLU A 1 372 ? -14.484 -10.023 -25.984 1 93.75 372 GLU A N 1
ATOM 2923 C CA . GLU A 1 372 ? -13.539 -10.859 -26.703 1 93.75 372 GLU A CA 1
ATOM 2924 C C . GLU A 1 372 ? -12.125 -10.281 -26.641 1 93.75 372 GLU A C 1
ATOM 2926 O O . GLU A 1 372 ? -11.18 -10.891 -27.141 1 93.75 372 GLU A O 1
ATOM 2931 N N . GLY A 1 373 ? -12.016 -9.117 -26.094 1 94.81 373 GLY A N 1
ATOM 2932 C CA . GLY A 1 373 ? -10.719 -8.469 -26.016 1 94.81 373 GLY A CA 1
ATOM 2933 C C . GLY A 1 373 ? -10.789 -6.965 -26.188 1 94.81 373 GLY A C 1
ATOM 2934 O O . GLY A 1 373 ? -11.875 -6.379 -26.125 1 94.81 373 GLY A O 1
ATOM 2935 N N . TYR A 1 374 ? -9.602 -6.367 -26.234 1 96.88 374 TYR A N 1
ATOM 2936 C CA . TYR A 1 374 ? -9.469 -4.93 -26.438 1 96.88 374 TYR A CA 1
ATOM 2937 C C . TYR A 1 374 ? -8.438 -4.629 -27.531 1 96.88 374 TYR A C 1
ATOM 2939 O O . TYR A 1 374 ? -7.504 -5.406 -27.734 1 96.88 374 TYR A O 1
ATOM 2947 N N . GLU A 1 375 ? -8.609 -3.547 -28.172 1 97.56 375 GLU A N 1
ATOM 2948 C CA . GLU A 1 375 ? -7.699 -3.141 -29.234 1 97.56 375 GLU A CA 1
ATOM 2949 C C . GLU A 1 375 ? -6.605 -2.221 -28.703 1 97.56 375 GLU A C 1
ATOM 2951 O O . GLU A 1 375 ? -6.766 -1.604 -27.656 1 97.56 375 GLU A O 1
ATOM 2956 N N . LYS A 1 376 ? -5.523 -2.209 -29.5 1 97.62 376 LYS A N 1
ATOM 2957 C CA . LYS A 1 376 ? -4.477 -1.236 -29.203 1 97.62 376 LYS A CA 1
ATOM 2958 C C . LYS A 1 376 ? -5.047 0.176 -29.109 1 97.62 376 LYS A C 1
ATOM 2960 O O . LYS A 1 376 ? -5.863 0.575 -29.953 1 97.62 376 LYS A O 1
ATOM 2965 N N . GLY A 1 377 ? -4.648 0.87 -28.047 1 97.75 377 GLY A N 1
ATOM 2966 C CA . GLY A 1 377 ? -5.055 2.258 -27.906 1 97.75 377 GLY A CA 1
ATOM 2967 C C . GLY A 1 377 ? -6.359 2.422 -27.141 1 97.75 377 GLY A C 1
ATOM 2968 O O . GLY A 1 377 ? -6.699 3.527 -26.719 1 97.75 377 GLY A O 1
ATOM 2969 N N . GLU A 1 378 ? -7.074 1.361 -26.984 1 97.56 378 GLU A N 1
ATOM 2970 C CA . GLU A 1 378 ? -8.328 1.416 -26.234 1 97.56 378 GLU A CA 1
ATOM 2971 C C . GLU A 1 378 ? -8.078 1.755 -24.781 1 97.56 378 GLU A C 1
ATOM 2973 O O . GLU A 1 378 ? -7.145 1.235 -24.156 1 97.56 378 GLU A O 1
ATOM 2978 N N . GLU A 1 379 ? -8.891 2.646 -24.219 1 97.5 379 GLU A N 1
ATOM 2979 C CA . GLU A 1 379 ? -8.805 2.965 -22.797 1 97.5 379 GLU A CA 1
ATOM 2980 C C . GLU A 1 379 ? -9.352 1.826 -21.953 1 97.5 379 GLU A C 1
ATOM 2982 O O . GLU A 1 379 ? -10.492 1.396 -22.125 1 97.5 379 GLU A O 1
ATOM 2987 N N . VAL A 1 380 ? -8.508 1.375 -21.062 1 97.94 380 VAL A N 1
ATOM 2988 C CA . VAL A 1 380 ? -8.93 0.283 -20.188 1 97.94 380 VAL A CA 1
ATOM 2989 C C . VAL A 1 380 ? -8.703 0.667 -18.734 1 97.94 380 VAL A C 1
ATOM 2991 O O . VAL A 1 380 ? -7.852 1.507 -18.422 1 97.94 380 VAL A O 1
ATOM 2994 N N . GLU A 1 381 ? -9.508 0.106 -17.844 1 98.06 381 GLU A N 1
ATOM 2995 C CA . GLU A 1 381 ? -9.305 0.262 -16.406 1 98.06 381 GLU A CA 1
ATOM 2996 C C . GLU A 1 381 ? -8.344 -0.786 -15.867 1 98.06 381 GLU A C 1
ATOM 2998 O O . GLU A 1 381 ? -8.492 -1.979 -16.141 1 98.06 381 GLU A O 1
ATOM 3003 N N . VAL A 1 382 ? -7.344 -0.334 -15.211 1 98.25 382 VAL A N 1
ATOM 3004 C CA . VAL A 1 382 ? -6.352 -1.209 -14.594 1 98.25 382 VAL A CA 1
ATOM 3005 C C . VAL A 1 382 ? -6.426 -1.084 -13.07 1 98.25 382 VAL A C 1
ATOM 3007 O O . VAL A 1 382 ? -6.508 0.024 -12.539 1 98.25 382 VAL A O 1
ATOM 3010 N N . TYR A 1 383 ? -6.477 -2.236 -12.422 1 98.38 383 TYR A N 1
ATOM 3011 C CA . TYR A 1 383 ? -6.406 -2.301 -10.969 1 98.38 383 TYR A CA 1
ATOM 3012 C C . TYR A 1 383 ? -4.961 -2.373 -10.492 1 98.38 383 TYR A C 1
ATOM 3014 O O . TYR A 1 383 ? -4.219 -3.283 -10.875 1 98.38 383 TYR A O 1
ATOM 3022 N N . LEU A 1 384 ? -4.551 -1.449 -9.656 1 98.12 384 LEU A N 1
ATOM 3023 C CA . LEU A 1 384 ? -3.16 -1.375 -9.227 1 98.12 384 LEU A CA 1
ATOM 3024 C C . LEU A 1 384 ? -2.938 -2.195 -7.961 1 98.12 384 LEU A C 1
ATOM 3026 O O . LEU A 1 384 ? -3.779 -2.195 -7.059 1 98.12 384 LEU A O 1
ATOM 3030 N N . TRP A 1 385 ? -1.773 -2.898 -7.938 1 96.19 385 TRP A N 1
ATOM 3031 C CA . TRP A 1 385 ? -1.439 -3.68 -6.75 1 96.19 385 TRP A CA 1
ATOM 3032 C C . TRP A 1 385 ? -1.225 -2.771 -5.543 1 96.19 385 TRP A C 1
ATOM 3034 O O . TRP A 1 385 ? -0.733 -1.649 -5.684 1 96.19 385 TRP A O 1
ATOM 3044 N N . MET B 1 1 ? 7.777 36.75 11.883 1 35.56 1 MET B N 1
ATOM 3045 C CA . MET B 1 1 ? 8.867 36.875 10.914 1 35.56 1 MET B CA 1
ATOM 3046 C C . MET B 1 1 ? 9.023 35.625 10.094 1 35.56 1 MET B C 1
ATOM 3048 O O . MET B 1 1 ? 9.031 34.5 10.641 1 35.56 1 MET B O 1
ATOM 3052 N N . LEU B 1 2 ? 8.625 35.625 8.805 1 54.09 2 LEU B N 1
ATOM 3053 C CA . LEU B 1 2 ? 8.711 34.594 7.773 1 54.09 2 LEU B CA 1
ATOM 3054 C C . LEU B 1 2 ? 10.141 34.094 7.629 1 54.09 2 LEU B C 1
ATOM 3056 O O . LEU B 1 2 ? 11.094 34.844 7.902 1 54.09 2 LEU B O 1
ATOM 3060 N N . ILE B 1 3 ? 10.281 32.781 7.699 1 61.25 3 ILE B N 1
ATOM 3061 C CA . ILE B 1 3 ? 11.609 32.281 7.367 1 61.25 3 ILE B CA 1
ATOM 3062 C C . ILE B 1 3 ? 12.203 33.125 6.238 1 61.25 3 ILE B C 1
ATOM 3064 O O . ILE B 1 3 ? 11.68 33.125 5.125 1 61.25 3 ILE B O 1
ATOM 3068 N N . LYS B 1 4 ? 13.008 34.219 6.516 1 61.81 4 LYS B N 1
ATOM 3069 C CA . LYS B 1 4 ? 13.547 35.25 5.609 1 61.81 4 LYS B CA 1
ATOM 3070 C C . LYS B 1 4 ? 14.461 34.594 4.562 1 61.81 4 LYS B C 1
ATOM 3072 O O . LYS B 1 4 ? 14.492 35.031 3.41 1 61.81 4 LYS B O 1
ATOM 3077 N N . SER B 1 5 ? 15.133 33.625 5.027 1 80.75 5 SER B N 1
ATOM 3078 C CA . SER B 1 5 ? 16.031 33 4.062 1 80.75 5 SER B CA 1
ATOM 3079 C C . SER B 1 5 ? 15.781 31.484 3.971 1 80.75 5 SER B C 1
ATOM 3081 O O . SER B 1 5 ? 15.695 30.797 4.992 1 80.75 5 SER B O 1
ATOM 3083 N N . VAL B 1 6 ? 15.383 31.047 2.76 1 91.25 6 VAL B N 1
ATOM 3084 C CA . VAL B 1 6 ? 15.133 29.625 2.541 1 91.25 6 VAL B CA 1
ATOM 3085 C C . VAL B 1 6 ? 16.141 29.078 1.526 1 91.25 6 VAL B C 1
ATOM 3087 O O . VAL B 1 6 ? 16.656 29.828 0.693 1 91.25 6 VAL B O 1
ATOM 3090 N N . ILE B 1 7 ? 16.469 27.859 1.736 1 96.06 7 ILE B N 1
ATOM 3091 C CA . ILE B 1 7 ? 17.312 27.203 0.754 1 96.06 7 ILE B CA 1
ATOM 3092 C C . ILE B 1 7 ? 16.453 26.406 -0.218 1 96.06 7 ILE B C 1
ATOM 3094 O O . ILE B 1 7 ? 15.25 26.219 0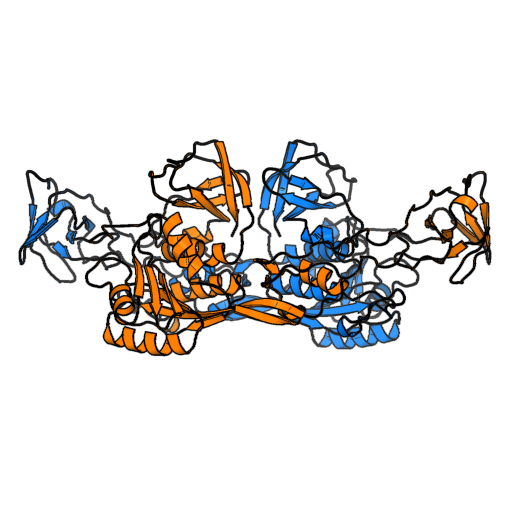.017 1 96.06 7 ILE B O 1
ATOM 3098 N N . SER B 1 8 ? 17.062 25.969 -1.318 1 96.62 8 SER B N 1
ATOM 3099 C CA . SER B 1 8 ? 16.328 25.203 -2.318 1 96.62 8 SER B CA 1
ATOM 3100 C C . SER B 1 8 ? 16.094 23.766 -1.841 1 96.62 8 SER B C 1
ATOM 3102 O O . SER B 1 8 ? 16.797 23.281 -0.947 1 96.62 8 SER B O 1
ATOM 3104 N N . TYR B 1 9 ? 15.156 23.141 -2.381 1 97.69 9 TYR B N 1
ATOM 3105 C CA . TYR B 1 9 ? 14.891 21.75 -2.074 1 97.69 9 TYR B CA 1
ATOM 3106 C C . TYR B 1 9 ? 16.109 20.875 -2.391 1 97.69 9 TYR B C 1
ATOM 3108 O O . TYR B 1 9 ? 16.484 20.016 -1.598 1 97.69 9 TYR B O 1
ATOM 3116 N N . LYS B 1 10 ? 16.656 21.078 -3.562 1 97.25 10 LYS B N 1
ATOM 3117 C CA . LYS B 1 10 ? 17.812 20.312 -3.99 1 97.25 10 LYS B CA 1
ATOM 3118 C C . LYS B 1 10 ? 18.938 20.391 -2.969 1 97.25 10 LYS B C 1
ATOM 3120 O O . LYS B 1 10 ? 19.516 19.375 -2.584 1 97.25 10 LYS B O 1
ATOM 3125 N N . GLU B 1 11 ? 19.219 21.609 -2.545 1 97.75 11 GLU B N 1
ATOM 3126 C CA . GLU B 1 11 ? 20.266 21.828 -1.555 1 97.75 11 GLU B CA 1
ATOM 3127 C C . GLU B 1 11 ? 19.922 21.156 -0.229 1 97.75 11 GLU B C 1
ATOM 3129 O O . GLU B 1 11 ? 20.766 20.484 0.38 1 97.75 11 GLU B O 1
ATOM 3134 N N . ALA B 1 12 ? 18.703 21.344 0.203 1 98.5 12 ALA B N 1
ATOM 3135 C CA . ALA B 1 12 ? 18.25 20.75 1.458 1 98.5 12 ALA B CA 1
ATOM 3136 C C . ALA B 1 12 ? 18.344 19.234 1.413 1 98.5 12 ALA B C 1
ATOM 3138 O O . ALA B 1 12 ? 18.797 18.594 2.375 1 98.5 12 ALA B O 1
ATOM 3139 N N . LEU B 1 13 ? 17.953 18.656 0.312 1 98.19 13 LEU B N 1
ATOM 3140 C CA . LEU B 1 13 ? 17.938 17.203 0.16 1 98.19 13 LEU B CA 1
ATOM 3141 C C . LEU B 1 13 ? 19.359 16.641 0.259 1 98.19 13 LEU B C 1
ATOM 3143 O O . LEU B 1 13 ? 19.578 15.594 0.87 1 98.19 13 LEU B O 1
ATOM 3147 N N . GLU B 1 14 ? 20.297 17.281 -0.341 1 98.31 14 GLU B N 1
ATOM 3148 C CA . GLU B 1 14 ? 21.688 16.844 -0.288 1 98.31 14 GLU B CA 1
ATOM 3149 C C . GLU B 1 14 ? 22.203 16.828 1.146 1 98.31 14 GLU B C 1
ATOM 3151 O O . GLU B 1 14 ? 22.938 15.922 1.539 1 98.31 14 GLU B O 1
ATOM 3156 N N . ILE B 1 15 ? 21.812 17.828 1.894 1 98.56 15 ILE B N 1
ATOM 3157 C CA . ILE B 1 15 ? 22.219 17.922 3.289 1 98.56 15 ILE B CA 1
ATOM 3158 C C . ILE B 1 15 ? 21.625 16.75 4.074 1 98.56 15 ILE B C 1
ATOM 3160 O O . ILE B 1 15 ? 22.344 16.062 4.812 1 98.56 15 ILE B O 1
ATOM 3164 N N . VAL B 1 16 ? 20.359 16.484 3.92 1 98.75 16 VAL B N 1
ATOM 3165 C CA . VAL B 1 16 ? 19.688 15.422 4.652 1 98.75 16 VAL B CA 1
ATOM 3166 C C . VAL B 1 16 ? 20.281 14.07 4.266 1 98.75 16 VAL B C 1
ATOM 3168 O O . VAL B 1 16 ? 20.562 13.242 5.133 1 98.75 16 VAL B O 1
ATOM 3171 N N . LYS B 1 17 ? 20.469 13.875 2.959 1 97.88 17 LYS B N 1
ATOM 3172 C CA . LYS B 1 17 ? 21 12.625 2.441 1 97.88 17 LYS B CA 1
ATOM 3173 C C . LYS B 1 17 ? 22.359 12.312 3.062 1 97.88 17 LYS B C 1
ATOM 3175 O O . LYS B 1 17 ? 22.688 11.148 3.309 1 97.88 17 LYS B O 1
ATOM 3180 N N . LYS B 1 18 ? 23.125 13.289 3.281 1 97.88 18 LYS B N 1
ATOM 3181 C CA . LYS B 1 18 ? 24.469 13.141 3.82 1 97.88 18 LYS B CA 1
ATOM 3182 C C . LYS B 1 18 ? 24.438 12.633 5.262 1 97.88 18 LYS B C 1
ATOM 3184 O O . LYS B 1 18 ? 25.312 11.891 5.684 1 97.88 18 LYS B O 1
ATOM 3189 N N . HIS B 1 19 ? 23.375 12.961 6.012 1 97.94 19 HIS B N 1
ATOM 3190 C CA . HIS B 1 19 ? 23.422 12.734 7.453 1 97.94 19 HIS B CA 1
ATOM 3191 C C . HIS B 1 19 ? 22.359 11.742 7.887 1 97.94 19 HIS B C 1
ATOM 3193 O O . HIS B 1 19 ? 22.312 11.328 9.047 1 97.94 19 HIS B O 1
ATOM 3199 N N . PHE B 1 20 ? 21.516 11.32 6.98 1 97.88 20 PHE B N 1
ATOM 3200 C CA . PHE B 1 20 ? 20.453 10.375 7.297 1 97.88 20 PHE B CA 1
ATOM 3201 C C . PHE B 1 20 ? 20.609 9.094 6.48 1 97.88 20 PHE B C 1
ATOM 3203 O O . PHE B 1 20 ? 20.391 9.094 5.27 1 97.88 20 PHE B O 1
ATOM 3210 N N . LYS B 1 21 ? 20.984 8.062 7.105 1 93.44 21 LYS B N 1
ATOM 3211 C CA . LYS B 1 21 ? 21.141 6.73 6.516 1 93.44 21 LYS B CA 1
ATOM 3212 C C . LYS B 1 21 ? 20.484 5.664 7.387 1 93.44 21 LYS B C 1
ATOM 3214 O O . LYS B 1 21 ? 20.797 5.535 8.57 1 93.44 21 LYS B O 1
ATOM 3219 N N . PRO B 1 22 ? 19.594 4.902 6.762 1 95.69 22 PRO B N 1
ATOM 3220 C CA . PRO B 1 22 ? 18.953 3.861 7.574 1 95.69 22 PRO B CA 1
ATOM 3221 C C . PRO B 1 22 ? 19.938 2.752 7.973 1 95.69 22 PRO B C 1
ATOM 3223 O O . PRO B 1 22 ? 20.859 2.434 7.215 1 95.69 22 PRO B O 1
ATOM 3226 N N . ASN B 1 23 ? 19.688 2.18 9.117 1 97.06 23 ASN B N 1
ATOM 3227 C CA . ASN B 1 23 ? 20.391 0.966 9.508 1 97.06 23 ASN B CA 1
ATOM 3228 C C . ASN B 1 23 ? 19.922 -0.242 8.703 1 97.06 23 ASN B C 1
ATOM 3230 O O . ASN B 1 23 ? 18.891 -0.187 8.031 1 97.06 23 ASN B O 1
ATOM 3234 N N . ILE B 1 24 ? 20.75 -1.256 8.711 1 98 24 ILE B N 1
ATOM 3235 C CA . ILE B 1 24 ? 20.422 -2.498 8.023 1 98 24 ILE B CA 1
ATOM 3236 C C . ILE B 1 24 ? 20.359 -3.645 9.031 1 98 24 ILE B C 1
ATOM 3238 O O . ILE B 1 24 ? 21.219 -3.764 9.898 1 98 24 ILE B O 1
ATOM 3242 N N . SER B 1 25 ? 19.344 -4.379 8.961 1 98.25 25 SER B N 1
ATOM 3243 C CA . SER B 1 25 ? 19.188 -5.574 9.781 1 98.25 25 SER B CA 1
ATOM 3244 C C . SER B 1 25 ? 18.781 -6.777 8.938 1 98.25 25 SER B C 1
ATOM 3246 O O . SER B 1 25 ? 18.188 -6.617 7.867 1 98.25 25 SER B O 1
ATOM 3248 N N . GLU B 1 26 ? 19.203 -7.949 9.367 1 98.62 26 GLU B N 1
ATOM 3249 C CA . GLU B 1 26 ? 18.812 -9.18 8.688 1 98.62 26 GLU B CA 1
ATOM 3250 C C . GLU B 1 26 ? 17.609 -9.828 9.383 1 98.62 26 GLU B C 1
ATOM 3252 O O . GLU B 1 26 ? 17.609 -9.984 10.609 1 98.62 26 GLU B O 1
ATOM 3257 N N . VAL B 1 27 ? 16.625 -10.164 8.641 1 98.69 27 VAL B N 1
ATOM 3258 C CA . VAL B 1 27 ? 15.438 -10.805 9.188 1 98.69 27 VAL B CA 1
ATOM 3259 C C . VAL B 1 27 ? 15.086 -12.047 8.359 1 98.69 27 VAL B C 1
ATOM 3261 O O . VAL B 1 27 ? 15.578 -12.211 7.238 1 98.69 27 VAL B O 1
ATOM 3264 N N . SER B 1 28 ? 14.273 -12.961 8.969 1 98.75 28 SER B N 1
ATOM 3265 C CA . SER B 1 28 ? 13.766 -14.078 8.188 1 98.75 28 SER B CA 1
ATOM 3266 C C . SER B 1 28 ? 12.914 -13.594 7.02 1 98.75 28 SER B C 1
ATOM 3268 O O . SER B 1 28 ? 12.367 -12.492 7.059 1 98.75 28 SER B O 1
ATOM 3270 N N . LEU B 1 29 ? 12.836 -14.344 6.055 1 98.69 29 LEU B N 1
ATOM 3271 C CA . LEU B 1 29 ? 12.109 -13.953 4.852 1 98.69 29 LEU B CA 1
ATOM 3272 C C . LEU B 1 29 ? 10.672 -13.562 5.18 1 98.69 29 LEU B C 1
ATOM 3274 O O . LEU B 1 29 ? 10.195 -12.508 4.746 1 98.69 29 LEU B O 1
ATOM 3278 N N . ILE B 1 30 ? 10.031 -14.359 5.988 1 98.38 30 ILE B N 1
ATOM 3279 C CA . ILE B 1 30 ? 8.625 -14.117 6.281 1 98.38 30 ILE B CA 1
ATOM 3280 C C . ILE B 1 30 ? 8.477 -12.789 7.02 1 98.38 30 ILE B C 1
ATOM 3282 O O . ILE B 1 30 ? 7.512 -12.047 6.797 1 98.38 30 ILE B O 1
ATOM 3286 N N . ASN B 1 31 ? 9.438 -12.414 7.828 1 98.19 31 ASN B N 1
ATOM 3287 C CA . ASN B 1 31 ? 9.383 -11.203 8.633 1 98.19 31 ASN B CA 1
ATOM 3288 C C . ASN B 1 31 ? 9.805 -9.977 7.832 1 98.19 31 ASN B C 1
ATOM 3290 O O . ASN B 1 31 ? 9.773 -8.852 8.344 1 98.19 31 ASN B O 1
ATOM 3294 N N . SER B 1 32 ? 10.18 -10.148 6.602 1 98.69 32 SER B N 1
ATOM 3295 C CA . SER B 1 32 ? 10.594 -9.023 5.77 1 98.69 32 SER B CA 1
ATOM 3296 C C . SER B 1 32 ? 9.398 -8.383 5.074 1 98.69 32 SER B C 1
ATOM 3298 O O . SER B 1 32 ? 9.516 -7.301 4.5 1 98.69 32 SER B O 1
ATOM 3300 N N . LEU B 1 33 ? 8.242 -8.992 5.258 1 98.38 33 LEU B N 1
ATOM 3301 C CA . LEU B 1 33 ? 7.039 -8.469 4.625 1 98.38 33 LEU B CA 1
ATOM 3302 C C . LEU B 1 33 ? 6.824 -7.008 4.992 1 98.38 33 LEU B C 1
ATOM 3304 O O . LEU B 1 33 ? 6.879 -6.645 6.172 1 98.38 33 LEU B O 1
ATOM 3308 N N . ASN B 1 34 ? 6.648 -6.094 3.947 1 97.88 34 ASN B N 1
ATOM 3309 C CA . ASN B 1 34 ? 6.312 -4.676 4.062 1 97.88 34 ASN B CA 1
ATOM 3310 C C . ASN B 1 34 ? 7.516 -3.854 4.512 1 97.88 34 ASN B C 1
ATOM 3312 O O . ASN B 1 34 ? 7.387 -2.66 4.789 1 97.88 34 ASN B O 1
ATOM 3316 N N . LYS B 1 35 ? 8.633 -4.484 4.66 1 98.62 35 LYS B N 1
ATOM 3317 C CA . LYS B 1 35 ? 9.859 -3.74 4.934 1 98.62 35 LYS B CA 1
ATOM 3318 C C . LYS B 1 35 ? 10.555 -3.338 3.639 1 98.62 35 LYS B C 1
ATOM 3320 O O . LYS B 1 35 ? 10.141 -3.736 2.551 1 98.62 35 LYS B O 1
ATOM 3325 N N . ILE B 1 36 ? 11.531 -2.52 3.746 1 98.81 36 ILE B N 1
ATOM 3326 C CA . ILE B 1 36 ? 12.273 -2.029 2.592 1 98.81 36 ILE B CA 1
ATOM 3327 C C . ILE B 1 36 ? 13.602 -2.773 2.477 1 98.81 36 ILE B C 1
ATOM 3329 O O . ILE B 1 36 ? 14.352 -2.877 3.453 1 98.81 36 ILE B O 1
ATOM 3333 N N . CYS B 1 37 ? 13.836 -3.271 1.288 1 98.75 37 CYS B N 1
ATOM 3334 C CA . CYS B 1 37 ? 15.031 -4.059 1.027 1 98.75 37 CYS B CA 1
ATOM 3335 C C . CYS B 1 37 ? 16.281 -3.211 1.196 1 98.75 37 CYS B C 1
ATOM 3337 O O . CYS B 1 37 ? 16.359 -2.098 0.673 1 98.75 37 CYS B O 1
ATOM 3339 N N . GLY B 1 38 ? 17.312 -3.734 1.896 1 98.5 38 GLY B N 1
ATOM 3340 C CA . GLY B 1 38 ? 18.5 -2.973 2.209 1 98.5 38 GLY B CA 1
ATOM 3341 C C . GLY B 1 38 ? 19.672 -3.305 1.302 1 98.5 38 GLY B C 1
ATOM 3342 O O . GLY B 1 38 ? 20.75 -2.73 1.441 1 98.5 38 GLY B O 1
ATOM 3343 N N . GLU B 1 39 ? 19.484 -4.281 0.346 1 98.25 39 GLU B N 1
ATOM 3344 C CA . GLU B 1 39 ? 20.516 -4.664 -0.602 1 98.25 39 GLU B CA 1
ATOM 3345 C C . GLU B 1 39 ? 19.922 -5.285 -1.86 1 98.25 39 GLU B C 1
ATOM 3347 O O . GLU B 1 39 ? 18.781 -5.738 -1.85 1 98.25 39 GLU B O 1
ATOM 3352 N N . ASP B 1 40 ? 20.688 -5.281 -2.906 1 98.56 40 ASP B N 1
ATOM 3353 C CA . ASP B 1 40 ? 20.266 -5.984 -4.113 1 98.56 40 ASP B CA 1
ATOM 3354 C C . ASP B 1 40 ? 20.25 -7.496 -3.895 1 98.56 40 ASP B C 1
ATOM 3356 O O . ASP B 1 40 ? 21.172 -8.047 -3.291 1 98.56 40 ASP B O 1
ATOM 3360 N N . ILE B 1 41 ? 19.266 -8.164 -4.34 1 98.5 41 ILE B N 1
ATOM 3361 C CA . ILE B 1 41 ? 19.188 -9.617 -4.219 1 98.5 41 ILE B CA 1
ATOM 3362 C C . ILE B 1 41 ? 19.109 -10.25 -5.609 1 98.5 41 ILE B C 1
ATOM 3364 O O . ILE B 1 41 ? 18.234 -9.922 -6.402 1 98.5 41 ILE B O 1
ATOM 3368 N N . LYS B 1 42 ? 19.969 -11.117 -5.891 1 98.06 42 LYS B N 1
ATOM 3369 C CA . LYS B 1 42 ? 20.016 -11.844 -7.156 1 98.06 42 LYS B CA 1
ATOM 3370 C C . LYS B 1 42 ? 19.625 -13.312 -6.969 1 98.06 42 LYS B C 1
ATOM 3372 O O . LYS B 1 42 ? 19.781 -13.859 -5.879 1 98.06 42 LYS B O 1
ATOM 3377 N N . ALA B 1 43 ? 19.141 -13.93 -8.008 1 97.94 43 ALA B N 1
ATOM 3378 C CA . ALA B 1 43 ? 18.734 -15.328 -7.973 1 97.94 43 ALA B CA 1
ATOM 3379 C C . ALA B 1 43 ? 19.938 -16.25 -7.789 1 97.94 43 ALA B C 1
ATOM 3381 O O . ALA B 1 43 ? 20.938 -16.125 -8.5 1 97.94 43 ALA B O 1
ATOM 3382 N N . LEU B 1 44 ? 19.812 -17.219 -6.961 1 93.44 44 LEU B N 1
ATOM 3383 C CA . LEU B 1 44 ? 20.906 -18.156 -6.703 1 93.44 44 LEU B CA 1
ATOM 3384 C C . LEU B 1 44 ? 20.812 -19.375 -7.617 1 93.44 44 LEU B C 1
ATOM 3386 O O . LEU B 1 44 ? 21.797 -20.094 -7.801 1 93.44 44 LEU B O 1
ATOM 3390 N N . ILE B 1 45 ? 19.672 -19.609 -8.055 1 96.69 45 ILE B N 1
ATOM 3391 C CA . ILE B 1 45 ? 19.406 -20.703 -8.984 1 96.69 45 ILE B CA 1
ATOM 3392 C C . ILE B 1 45 ? 18.438 -20.234 -10.07 1 96.69 45 ILE B C 1
ATOM 3394 O O . ILE B 1 45 ? 17.875 -19.141 -9.984 1 96.69 45 ILE B O 1
ATOM 3398 N N . SER B 1 46 ? 18.328 -21.062 -11.047 1 96.75 46 SER B N 1
ATOM 3399 C CA . SER B 1 46 ? 17.281 -20.828 -12.039 1 96.75 46 SER B CA 1
ATOM 3400 C C . SER B 1 46 ? 15.938 -21.391 -11.586 1 96.75 46 SER B C 1
ATOM 3402 O O . SER B 1 46 ? 15.898 -22.359 -10.82 1 96.75 46 SER B O 1
ATOM 3404 N N . LEU B 1 47 ? 14.867 -20.797 -12.016 1 95.12 47 LEU B N 1
ATOM 3405 C CA . LEU B 1 47 ? 13.523 -21.297 -11.75 1 95.12 47 LEU B CA 1
ATOM 3406 C C . LEU B 1 47 ? 12.758 -21.484 -13.055 1 95.12 47 LEU B C 1
ATOM 3408 O O . LEU B 1 47 ? 12.641 -20.562 -13.852 1 95.12 47 LEU B O 1
ATOM 3412 N N . PRO B 1 48 ? 12.242 -22.672 -13.242 1 94.56 48 PRO B N 1
ATOM 3413 C CA . PRO B 1 48 ? 12.523 -23.891 -12.492 1 94.56 48 PRO B CA 1
ATOM 3414 C C . PRO B 1 48 ? 13.984 -24.344 -12.617 1 94.56 48 PRO B C 1
ATOM 3416 O O . PRO B 1 48 ? 14.688 -23.906 -13.523 1 94.56 48 PRO B O 1
ATOM 3419 N N . TYR B 1 49 ? 14.43 -25.156 -11.734 1 95.56 49 TYR B N 1
ATOM 3420 C CA . TYR B 1 49 ? 15.812 -25.609 -11.773 1 95.56 49 TYR B CA 1
ATOM 3421 C C . TYR B 1 49 ? 15.914 -26.984 -12.422 1 95.56 49 TYR B C 1
ATOM 3423 O O . TYR B 1 49 ? 17 -27.547 -12.516 1 95.56 49 TYR B O 1
ATOM 3431 N N . PHE B 1 50 ? 14.812 -27.531 -12.867 1 95.06 50 PHE B N 1
ATOM 3432 C CA . PHE B 1 50 ? 14.742 -28.734 -13.672 1 95.06 50 PHE B CA 1
ATOM 3433 C C . PHE B 1 50 ? 13.656 -28.625 -14.734 1 95.06 50 PHE B C 1
ATOM 3435 O O . PHE B 1 50 ? 12.742 -27.812 -14.609 1 95.06 50 PHE B O 1
ATOM 3442 N N . LYS B 1 51 ? 13.789 -29.453 -15.719 1 95.31 51 LYS B N 1
ATOM 3443 C CA . LYS B 1 51 ? 12.75 -29.5 -16.75 1 95.31 51 LYS B CA 1
ATOM 3444 C C . LYS B 1 51 ? 11.508 -30.219 -16.25 1 95.31 51 LYS B C 1
ATOM 3446 O O . LYS B 1 51 ? 11.602 -31.266 -15.602 1 95.31 51 LYS B O 1
ATOM 3451 N N . SER B 1 52 ? 10.359 -29.578 -16.5 1 94.19 52 SER B N 1
ATOM 3452 C CA . SER B 1 52 ? 9.125 -30.219 -16.062 1 94.19 52 SER B CA 1
ATOM 3453 C C . SER B 1 52 ? 8.047 -30.125 -17.141 1 94.19 52 SER B C 1
ATOM 3455 O O . SER B 1 52 ? 8.172 -29.359 -18.094 1 94.19 52 SER B O 1
ATOM 3457 N N . SER B 1 53 ? 7.074 -30.984 -16.953 1 94.06 53 SER B N 1
ATOM 3458 C CA . SER B 1 53 ? 5.961 -31 -17.891 1 94.06 53 SER B CA 1
ATOM 3459 C C . SER B 1 53 ? 5.035 -29.812 -17.672 1 94.06 53 SER B C 1
ATOM 3461 O O . SER B 1 53 ? 4.672 -29.5 -16.547 1 94.06 53 SER B O 1
ATOM 3463 N N . ALA B 1 54 ? 4.566 -29.156 -18.703 1 91.12 54 ALA B N 1
ATOM 3464 C CA . ALA B 1 54 ? 3.619 -28.047 -18.625 1 91.12 54 ALA B CA 1
ATOM 3465 C C . ALA B 1 54 ? 2.18 -28.547 -18.719 1 91.12 54 ALA B C 1
ATOM 3467 O O . ALA B 1 54 ? 1.238 -27.797 -18.438 1 91.12 54 ALA B O 1
ATOM 3468 N N . MET B 1 55 ? 2.035 -29.812 -19.078 1 90.12 55 MET B N 1
ATOM 3469 C CA . MET B 1 55 ? 0.728 -30.406 -19.312 1 90.12 55 MET B CA 1
ATOM 3470 C C . MET B 1 55 ? 0.695 -31.859 -18.812 1 90.12 55 MET B C 1
ATOM 3472 O O . MET B 1 55 ? 1.741 -32.5 -18.672 1 90.12 55 MET B O 1
ATOM 3476 N N . ASP B 1 56 ? -0.535 -32.281 -18.625 1 90.62 56 ASP B N 1
ATOM 3477 C CA . ASP B 1 56 ? -0.699 -33.719 -18.438 1 90.62 56 ASP B CA 1
ATOM 3478 C C . ASP B 1 56 ? -0.531 -34.469 -19.766 1 90.62 56 ASP B C 1
ATOM 3480 O O . ASP B 1 56 ? -1.059 -34.031 -20.797 1 90.62 56 ASP B O 1
ATOM 3484 N N . GLY B 1 57 ? 0.253 -35.531 -19.734 1 95.62 57 GLY B N 1
ATOM 3485 C CA . GLY B 1 57 ? 0.438 -36.312 -20.969 1 95.62 57 GLY B CA 1
ATOM 3486 C C . GLY B 1 57 ? 1.59 -37.281 -20.891 1 95.62 57 GLY B C 1
ATOM 3487 O O . GLY B 1 57 ? 1.71 -38.031 -19.922 1 95.62 57 GLY B O 1
ATOM 3488 N N . TYR B 1 58 ? 2.33 -37.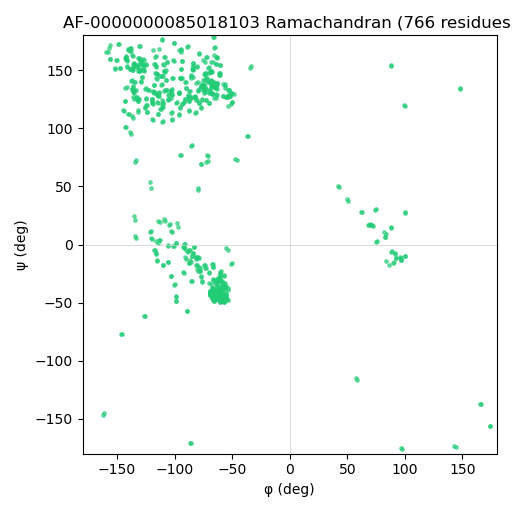312 -21.984 1 98 58 TYR B N 1
ATOM 3489 C CA . TYR B 1 58 ? 3.406 -38.281 -22.109 1 98 58 TYR B CA 1
ATOM 3490 C C . TYR B 1 58 ? 4.695 -37.625 -22.578 1 98 58 TYR B C 1
ATOM 3492 O O . TYR B 1 58 ? 4.715 -36.969 -23.609 1 98 58 TYR B O 1
ATOM 3500 N N . ALA B 1 59 ? 5.734 -37.812 -21.75 1 98.38 59 ALA B N 1
ATOM 3501 C CA . ALA B 1 59 ? 7.059 -37.344 -22.141 1 98.38 59 ALA B CA 1
ATOM 3502 C C . ALA B 1 59 ? 7.66 -38.25 -23.219 1 98.38 59 ALA B C 1
ATOM 3504 O O . ALA B 1 59 ? 7.668 -39.469 -23.078 1 98.38 59 ALA B O 1
ATOM 3505 N N . VAL B 1 60 ? 8.156 -37.594 -24.281 1 98.56 60 VAL B N 1
ATOM 3506 C CA . VAL B 1 60 ? 8.656 -38.312 -25.422 1 98.56 60 VAL B CA 1
ATOM 3507 C C . VAL B 1 60 ? 9.891 -37.625 -26 1 98.56 60 VAL B C 1
ATOM 3509 O O . VAL B 1 60 ? 10.203 -36.5 -25.609 1 98.56 60 VAL B O 1
ATOM 3512 N N . ARG B 1 61 ? 10.641 -38.375 -26.781 1 98.25 61 ARG B N 1
ATOM 3513 C CA . ARG B 1 61 ? 11.523 -37.75 -27.734 1 98.25 61 ARG B CA 1
ATOM 3514 C C . ARG B 1 61 ? 10.734 -37.219 -28.953 1 98.25 61 ARG B C 1
ATOM 3516 O O . ARG B 1 61 ? 10.023 -38 -29.594 1 98.25 61 ARG B O 1
ATOM 3523 N N . ALA B 1 62 ? 10.891 -36 -29.219 1 98.25 62 ALA B N 1
ATOM 3524 C CA . ALA B 1 62 ? 10.141 -35.406 -30.328 1 98.25 62 ALA B CA 1
ATOM 3525 C C . ALA B 1 62 ? 10.367 -36.219 -31.609 1 98.25 62 ALA B C 1
ATOM 3527 O O . ALA B 1 62 ? 9.445 -36.438 -32.406 1 98.25 62 ALA B O 1
ATOM 3528 N N . GLU B 1 63 ? 11.555 -36.656 -31.797 1 97.81 63 GLU B N 1
ATOM 3529 C CA . GLU B 1 63 ? 11.945 -37.438 -32.969 1 97.81 63 GLU B CA 1
ATOM 3530 C C . GLU B 1 63 ? 11.125 -38.719 -33.094 1 97.81 63 GLU B C 1
ATOM 3532 O O . GLU B 1 63 ? 10.844 -39.156 -34.219 1 97.81 63 GLU B O 1
ATOM 3537 N N . ASP B 1 64 ? 10.734 -39.25 -31.984 1 98.25 64 ASP B N 1
ATOM 3538 C CA . ASP B 1 64 ? 10.07 -40.562 -31.984 1 98.25 64 ASP B CA 1
ATOM 3539 C C . ASP B 1 64 ? 8.602 -40.438 -32.375 1 98.25 64 ASP B C 1
ATOM 3541 O O . ASP B 1 64 ? 7.93 -41.438 -32.625 1 98.25 64 ASP B O 1
ATOM 3545 N N . VAL B 1 65 ? 8.078 -39.219 -32.438 1 98.25 65 VAL B N 1
ATOM 3546 C CA . VAL B 1 65 ? 6.66 -39.062 -32.719 1 98.25 65 VAL B CA 1
ATOM 3547 C C . VAL B 1 65 ? 6.496 -38.219 -33.969 1 98.25 65 VAL B C 1
ATOM 3549 O O . VAL B 1 65 ? 5.41 -37.688 -34.25 1 98.25 65 VAL B O 1
ATOM 3552 N N . ARG B 1 66 ? 7.57 -38 -34.656 1 97 66 ARG B N 1
ATOM 3553 C CA . ARG B 1 66 ? 7.504 -37.25 -35.906 1 97 66 ARG B CA 1
ATOM 3554 C C . ARG B 1 66 ? 6.5 -37.875 -36.875 1 97 66 ARG B C 1
ATOM 3556 O O . ARG B 1 66 ? 6.555 -39.094 -37.125 1 97 66 ARG B O 1
ATOM 3563 N N . GLY B 1 67 ? 5.609 -37.062 -37.344 1 96.06 67 GLY B N 1
ATOM 3564 C CA . GLY B 1 67 ? 4.664 -37.531 -38.344 1 96.06 67 GLY B CA 1
ATOM 3565 C C . GLY B 1 67 ? 3.402 -38.125 -37.719 1 96.06 67 GLY B C 1
ATOM 3566 O O . GLY B 1 67 ? 2.48 -38.5 -38.438 1 96.06 67 GLY B O 1
ATOM 3567 N N . ALA B 1 68 ? 3.367 -38.25 -36.406 1 97.69 68 ALA B N 1
ATOM 3568 C CA . ALA B 1 68 ? 2.174 -38.75 -35.75 1 97.69 68 ALA B CA 1
ATOM 3569 C C . ALA B 1 68 ? 0.941 -37.938 -36.094 1 97.69 68 ALA B C 1
ATOM 3571 O O . ALA B 1 68 ? 1.006 -36.719 -36.156 1 97.69 68 ALA B O 1
ATOM 3572 N N . SER B 1 69 ? -0.161 -38.562 -36.375 1 96.88 69 SER B N 1
ATOM 3573 C CA . SER B 1 69 ? -1.449 -37.969 -36.719 1 96.88 69 SER B CA 1
ATOM 3574 C C . SER B 1 69 ? -2.598 -38.938 -36.438 1 96.88 69 SER B C 1
ATOM 3576 O O . SER B 1 69 ? -2.371 -40.094 -36.062 1 96.88 69 SER B O 1
ATOM 3578 N N . GLU B 1 70 ? -3.793 -38.406 -36.5 1 95.56 70 GLU B N 1
ATOM 3579 C CA . GLU B 1 70 ? -4.969 -39.25 -36.312 1 95.56 70 GLU B CA 1
ATOM 3580 C C . GLU B 1 70 ? -4.992 -40.406 -37.281 1 95.56 70 GLU B C 1
ATOM 3582 O O . GLU B 1 70 ? -5.445 -41.5 -36.969 1 95.56 70 GLU B O 1
ATOM 3587 N N . THR B 1 71 ? -4.57 -40.125 -38.5 1 96.44 71 THR B N 1
ATOM 3588 C CA . THR B 1 71 ? -4.602 -41.125 -39.531 1 96.44 71 THR B CA 1
ATOM 3589 C C . THR B 1 71 ? -3.322 -41.969 -39.531 1 96.44 71 THR B C 1
ATOM 3591 O O . THR B 1 71 ? -3.26 -43.031 -40.156 1 96.44 71 THR B O 1
ATOM 3594 N N . ASN B 1 72 ? -2.301 -41.562 -38.906 1 96.81 72 ASN B N 1
ATOM 3595 C CA . ASN B 1 72 ? -1.027 -42.281 -38.75 1 96.81 72 ASN B CA 1
ATOM 3596 C C . ASN B 1 72 ? -0.528 -42.25 -37.312 1 96.81 72 ASN B C 1
ATOM 3598 O O . ASN B 1 72 ? 0.5 -41.656 -37.031 1 96.81 72 ASN B O 1
ATOM 3602 N N . PRO B 1 73 ? -1.141 -42.969 -36.438 1 97.44 73 PRO B N 1
ATOM 3603 C CA . PRO B 1 73 ? -0.716 -42.969 -35.062 1 97.44 73 PRO B CA 1
ATOM 3604 C C . PRO B 1 73 ? 0.632 -43.656 -34.844 1 97.44 73 PRO B C 1
ATOM 3606 O O . PRO B 1 73 ? 0.936 -44.656 -35.531 1 97.44 73 PRO B O 1
ATOM 3609 N N . ILE B 1 74 ? 1.426 -43.125 -34 1 98.19 74 ILE B N 1
ATOM 3610 C CA . ILE B 1 74 ? 2.695 -43.75 -33.594 1 98.19 74 ILE B CA 1
ATOM 3611 C C . ILE B 1 74 ? 2.557 -44.406 -32.25 1 98.19 74 ILE B C 1
ATOM 3613 O O . ILE B 1 74 ? 1.979 -43.844 -31.312 1 98.19 74 ILE B O 1
ATOM 3617 N N . ILE B 1 75 ? 3.045 -45.594 -32.156 1 98.19 75 ILE B N 1
ATOM 3618 C CA . ILE B 1 75 ? 2.912 -46.375 -30.922 1 98.19 75 ILE B CA 1
ATOM 3619 C C . ILE B 1 75 ? 4.246 -46.406 -30.172 1 98.19 75 ILE B C 1
ATOM 3621 O O . ILE B 1 75 ? 5.281 -46.719 -30.766 1 98.19 75 ILE B O 1
ATOM 3625 N N . LEU B 1 76 ? 4.207 -46 -28.938 1 98.38 76 LEU B N 1
ATOM 3626 C CA . LEU B 1 76 ? 5.383 -46.031 -28.078 1 98.38 76 LEU B CA 1
ATOM 3627 C C . LEU B 1 76 ? 5.168 -46.969 -26.891 1 98.38 76 LEU B C 1
ATOM 3629 O O . LEU B 1 76 ? 4.027 -47.219 -26.5 1 98.38 76 LEU B O 1
ATOM 3633 N N . ARG B 1 77 ? 6.266 -47.469 -26.344 1 98.31 77 ARG B N 1
ATOM 3634 C CA . ARG B 1 77 ? 6.211 -48.25 -25.125 1 98.31 77 ARG B CA 1
ATOM 3635 C C . ARG B 1 77 ? 6.18 -47.375 -23.891 1 98.31 77 ARG B C 1
ATOM 3637 O O . ARG B 1 77 ? 6.984 -46.438 -23.766 1 98.31 77 ARG B O 1
ATOM 3644 N N . LEU B 1 78 ? 5.238 -47.562 -23.031 1 97.5 78 LEU B N 1
ATOM 3645 C CA . LEU B 1 78 ? 5.129 -46.812 -21.797 1 97.5 78 LEU B CA 1
ATOM 3646 C C . LEU B 1 78 ? 6.066 -47.375 -20.734 1 97.5 78 LEU B C 1
ATOM 3648 O O . LEU B 1 78 ? 6.062 -48.562 -20.469 1 97.5 78 LEU B O 1
ATOM 3652 N N . VAL B 1 79 ? 6.918 -46.531 -20.188 1 96.75 79 VAL B N 1
ATOM 3653 C CA . VAL B 1 79 ? 7.863 -46.969 -19.156 1 96.75 79 VAL B CA 1
ATOM 3654 C C . VAL B 1 79 ? 7.77 -46 -17.953 1 96.75 79 VAL B C 1
ATOM 3656 O O . VAL B 1 79 ? 7.23 -44.906 -18.078 1 96.75 79 VAL B O 1
ATOM 3659 N N . ASP B 1 80 ? 8.211 -46.438 -16.812 1 93.62 80 ASP B N 1
ATOM 3660 C CA . ASP B 1 80 ? 8.273 -45.625 -15.602 1 93.62 80 ASP B CA 1
ATOM 3661 C C . ASP B 1 80 ? 9.703 -45.531 -15.078 1 93.62 80 ASP B C 1
ATOM 3663 O O . ASP B 1 80 ? 9.992 -46 -13.969 1 93.62 80 ASP B O 1
ATOM 3667 N N . LYS B 1 81 ? 10.57 -45.125 -15.938 1 93.25 81 LYS B N 1
ATOM 3668 C CA . LYS B 1 81 ? 11.977 -44.969 -15.578 1 93.25 81 LYS B CA 1
ATOM 3669 C C . LYS B 1 81 ? 12.43 -43.531 -15.742 1 93.25 81 LYS B C 1
ATOM 3671 O O . LYS B 1 81 ? 11.688 -42.688 -16.281 1 93.25 81 LYS B O 1
ATOM 3676 N N . GLU B 1 82 ? 13.57 -43.219 -15.227 1 93.5 82 GLU B N 1
ATOM 3677 C CA . GLU B 1 82 ? 14.07 -41.875 -15.188 1 93.5 82 GLU B CA 1
ATOM 3678 C C . GLU B 1 82 ? 14.688 -41.469 -16.516 1 93.5 82 GLU B C 1
ATOM 3680 O O . GLU B 1 82 ? 14.93 -40.281 -16.766 1 93.5 82 GLU B O 1
ATOM 3685 N N . GLU B 1 83 ? 14.883 -42.438 -17.359 1 96.19 83 GLU B N 1
ATOM 3686 C CA . GLU B 1 83 ? 15.414 -42.219 -18.703 1 96.19 83 GLU B CA 1
ATOM 3687 C C . GLU B 1 83 ? 14.617 -43.031 -19.734 1 96.19 83 GLU B C 1
ATOM 3689 O O . GLU B 1 83 ? 14.328 -44.188 -19.531 1 96.19 83 GLU B O 1
ATOM 3694 N N . ILE B 1 84 ? 14.273 -42.312 -20.781 1 97.5 84 ILE B N 1
ATOM 3695 C CA . ILE B 1 84 ? 13.531 -43.062 -21.781 1 97.5 84 ILE B CA 1
ATOM 3696 C C . ILE B 1 84 ? 14.414 -43.312 -23 1 97.5 84 ILE B C 1
ATOM 3698 O O . ILE B 1 84 ? 15.266 -42.469 -23.328 1 97.5 84 ILE B O 1
ATOM 3702 N N . ASP B 1 85 ? 14.188 -44.375 -23.656 1 97.44 85 ASP B N 1
ATOM 3703 C CA . ASP B 1 85 ? 14.883 -44.75 -24.891 1 97.44 85 ASP B CA 1
ATOM 3704 C C . ASP B 1 85 ? 14.016 -44.438 -26.109 1 97.44 85 ASP B C 1
ATOM 3706 O O . ASP B 1 85 ? 12.891 -43.969 -25.984 1 97.44 85 ASP B O 1
ATOM 3710 N N . GLU B 1 86 ? 14.672 -44.625 -27.281 1 97.75 86 GLU B N 1
ATOM 3711 C CA . GLU B 1 86 ? 13.914 -44.5 -28.516 1 97.75 86 GLU B CA 1
ATOM 3712 C C . GLU B 1 86 ? 12.672 -45.406 -28.5 1 97.75 86 GLU B C 1
ATOM 3714 O O . GLU B 1 86 ? 12.742 -46.562 -28.094 1 97.75 86 GLU B O 1
ATOM 3719 N N . GLY B 1 87 ? 11.586 -44.844 -28.875 1 97.88 87 GLY B N 1
ATOM 3720 C CA . GLY B 1 87 ? 10.352 -45.594 -28.953 1 97.88 87 GLY B CA 1
ATOM 3721 C C . GLY B 1 87 ? 9.648 -45.75 -27.609 1 97.88 87 GLY B C 1
ATOM 3722 O O . GLY B 1 87 ? 8.672 -46.5 -27.5 1 97.88 87 GLY B O 1
ATOM 3723 N N . GLU B 1 88 ? 10.125 -45 -26.594 1 98.25 88 GLU B N 1
ATOM 3724 C CA . GLU B 1 88 ? 9.531 -45.094 -25.25 1 98.25 88 GLU B CA 1
ATOM 3725 C C . GLU B 1 88 ? 8.898 -43.781 -24.844 1 98.25 88 GLU B C 1
ATOM 3727 O O . GLU B 1 88 ? 9.25 -42.719 -25.391 1 98.25 88 GLU B O 1
ATOM 3732 N N . ALA B 1 89 ? 7.965 -43.812 -24.031 1 98.31 89 ALA B N 1
ATOM 3733 C CA . ALA B 1 89 ? 7.293 -42.656 -23.438 1 98.31 89 ALA B CA 1
ATOM 3734 C C . ALA B 1 89 ? 7.051 -42.875 -21.953 1 98.31 89 ALA B C 1
ATOM 3736 O O . ALA B 1 89 ? 6.988 -44 -21.484 1 98.31 89 ALA B O 1
ATOM 3737 N N . LYS B 1 90 ? 7.008 -41.812 -21.219 1 97.94 90 LYS B N 1
ATOM 3738 C CA . LYS B 1 90 ? 6.664 -41.844 -19.812 1 97.94 90 LYS B CA 1
ATOM 3739 C C . LYS B 1 90 ? 5.465 -40.969 -19.5 1 97.94 90 LYS B C 1
ATOM 3741 O O . LYS B 1 90 ? 5.41 -39.812 -19.953 1 97.94 90 LYS B O 1
ATOM 3746 N N . LYS B 1 91 ? 4.543 -41.531 -18.75 1 95.88 91 LYS B N 1
ATOM 3747 C CA . LYS B 1 91 ? 3.402 -40.719 -18.312 1 95.88 91 LYS B CA 1
ATOM 3748 C C . LYS B 1 91 ? 3.84 -39.656 -17.312 1 95.88 91 LYS B C 1
ATOM 3750 O O . LYS B 1 91 ? 4.613 -39.906 -16.391 1 95.88 91 LYS B O 1
ATOM 3755 N N . VAL B 1 92 ? 3.42 -38.438 -17.578 1 93.94 92 VAL B N 1
ATOM 3756 C CA . VAL B 1 92 ? 3.783 -37.312 -16.734 1 93.94 92 VAL B CA 1
ATOM 3757 C C . VAL B 1 92 ? 2.553 -36.438 -16.469 1 93.94 92 VAL B C 1
ATOM 3759 O O . VAL B 1 92 ? 1.567 -36.5 -17.203 1 93.94 92 VAL B O 1
ATOM 3762 N N . PHE B 1 93 ? 2.6 -35.719 -15.383 1 88.88 93 PHE B N 1
ATOM 3763 C CA . PHE B 1 93 ? 1.583 -34.75 -15.008 1 88.88 93 PHE B CA 1
ATOM 3764 C C . PHE B 1 93 ? 2.168 -33.344 -14.961 1 88.88 93 PHE B C 1
ATOM 3766 O O . PHE B 1 93 ? 3.389 -33.156 -14.945 1 88.88 93 PHE B O 1
ATOM 3773 N N . THR B 1 94 ? 1.27 -32.375 -15.016 1 86.5 94 THR B N 1
ATOM 3774 C CA . THR B 1 94 ? 1.729 -31 -14.93 1 86.5 94 THR B CA 1
ATOM 3775 C C . THR B 1 94 ? 2.662 -30.812 -13.734 1 86.5 94 THR B C 1
ATOM 3777 O O . THR B 1 94 ? 2.318 -31.172 -12.609 1 86.5 94 THR B O 1
ATOM 3780 N N . GLY B 1 95 ? 3.826 -30.359 -14.078 1 88.31 95 GLY B N 1
ATOM 3781 C CA . GLY B 1 95 ? 4.789 -30.094 -13.016 1 88.31 95 GLY B CA 1
ATOM 3782 C C . GLY B 1 95 ? 5.762 -31.234 -12.805 1 88.31 95 GLY B C 1
ATOM 3783 O O . GLY B 1 95 ? 6.797 -31.062 -12.156 1 88.31 95 GLY B O 1
ATOM 3784 N N . SER B 1 96 ? 5.516 -32.375 -13.391 1 91.38 96 SER B N 1
ATOM 3785 C CA . SER B 1 96 ? 6.391 -33.531 -13.242 1 91.38 96 SER B CA 1
ATOM 3786 C C . SER B 1 96 ? 7.73 -33.312 -13.93 1 91.38 96 SER B C 1
ATOM 3788 O O . SER B 1 96 ? 7.785 -32.719 -15.016 1 91.38 96 SER B O 1
ATOM 3790 N N . PRO B 1 97 ? 8.773 -33.812 -13.234 1 95.19 97 PRO B N 1
ATOM 3791 C CA . PRO B 1 97 ? 10.062 -33.781 -13.945 1 95.19 97 PRO B CA 1
ATOM 3792 C C . PRO B 1 97 ? 10.055 -34.594 -15.227 1 95.19 97 PRO B C 1
ATOM 3794 O O . PRO B 1 97 ? 9.43 -35.656 -15.281 1 95.19 97 PRO B O 1
ATOM 3797 N N . LEU B 1 98 ? 10.766 -34.125 -16.172 1 96.75 98 LEU B N 1
ATOM 3798 C CA . LEU B 1 98 ? 10.93 -34.906 -17.391 1 96.75 98 LEU B CA 1
ATOM 3799 C C . LEU B 1 98 ? 12 -35.969 -17.203 1 96.75 98 LEU B C 1
ATOM 3801 O O . LEU B 1 98 ? 13.047 -35.719 -16.609 1 96.75 98 LEU B O 1
ATOM 3805 N N . PRO B 1 99 ? 11.688 -37.125 -17.75 1 97.19 99 PRO B N 1
ATOM 3806 C CA . PRO B 1 99 ? 12.758 -38.125 -17.75 1 97.19 99 PRO B CA 1
ATOM 3807 C C . PRO B 1 99 ? 13.922 -37.719 -18.656 1 97.19 99 PRO B C 1
ATOM 3809 O O . PRO B 1 99 ? 13.75 -36.938 -19.578 1 97.19 99 PRO B O 1
ATOM 3812 N N . GLU B 1 100 ? 15.031 -38.312 -18.312 1 96.44 100 GLU B N 1
ATOM 3813 C CA . GLU B 1 100 ? 16.203 -38.062 -19.156 1 96.44 100 GLU B CA 1
ATOM 3814 C C . GLU B 1 100 ? 15.922 -38.469 -20.609 1 96.44 100 GLU B C 1
ATOM 3816 O O . GLU B 1 100 ? 15.25 -39.469 -20.875 1 96.44 100 GLU B O 1
ATOM 3821 N N . ASN B 1 101 ? 16.344 -37.688 -21.531 1 96.94 101 ASN B N 1
ATOM 3822 C CA . ASN B 1 101 ? 16.281 -37.906 -22.984 1 96.94 101 ASN B CA 1
ATOM 3823 C C . ASN B 1 101 ? 14.938 -37.438 -23.562 1 96.94 101 ASN B C 1
ATOM 3825 O O . ASN B 1 101 ? 14.781 -37.344 -24.781 1 96.94 101 ASN B O 1
ATOM 3829 N N . ALA B 1 102 ? 13.969 -37.281 -22.688 1 97.94 102 ALA B N 1
ATOM 3830 C CA . ALA B 1 102 ? 12.734 -36.688 -23.188 1 97.94 102 ALA B CA 1
ATOM 3831 C C . ALA B 1 102 ? 12.914 -35.188 -23.438 1 97.94 102 ALA B C 1
ATOM 3833 O O . ALA B 1 102 ? 13.57 -34.5 -22.656 1 97.94 102 ALA B O 1
ATOM 3834 N N . ASP B 1 103 ? 12.305 -34.688 -24.531 1 97.88 103 ASP B N 1
ATOM 3835 C CA . ASP B 1 103 ? 12.5 -33.281 -24.828 1 97.88 103 ASP B CA 1
ATOM 3836 C C . ASP B 1 103 ? 11.172 -32.594 -25.188 1 97.88 103 ASP B C 1
ATOM 3838 O O . ASP B 1 103 ? 11.148 -31.438 -25.609 1 97.88 103 ASP B O 1
ATOM 3842 N N . SER B 1 104 ? 10.078 -33.312 -25.031 1 98.19 104 SER B N 1
ATOM 3843 C CA . SER B 1 104 ? 8.742 -32.812 -25.312 1 98.19 104 SER B CA 1
ATOM 3844 C C . SER B 1 104 ? 7.672 -33.625 -24.594 1 98.19 104 SER B C 1
ATOM 3846 O O . SER B 1 104 ? 7.965 -34.688 -24.047 1 98.19 104 SER B O 1
ATOM 3848 N N . VAL B 1 105 ? 6.504 -33.094 -24.547 1 98.19 105 VAL B N 1
ATOM 3849 C CA . VAL B 1 105 ? 5.371 -33.781 -23.938 1 98.19 105 VAL B CA 1
ATOM 3850 C C . VAL B 1 105 ? 4.172 -33.719 -24.875 1 98.19 105 VAL B C 1
ATOM 3852 O O . VAL B 1 105 ? 3.812 -32.656 -25.375 1 98.19 105 VAL B O 1
ATOM 3855 N N . VAL B 1 106 ? 3.631 -34.875 -25.188 1 98.25 106 VAL B N 1
ATOM 3856 C CA . VAL B 1 106 ? 2.369 -34.906 -25.922 1 98.25 106 VAL B CA 1
ATOM 3857 C C . VAL B 1 106 ? 1.201 -34.875 -24.938 1 98.25 106 VAL B C 1
ATOM 3859 O O . VAL B 1 106 ? 1.143 -35.688 -24 1 98.25 106 VAL B O 1
ATOM 3862 N N . MET B 1 107 ? 0.331 -34 -25.156 1 96.69 107 MET B N 1
ATOM 3863 C CA . MET B 1 107 ? -0.81 -33.844 -24.25 1 96.69 107 MET B CA 1
ATOM 3864 C C . MET B 1 107 ? -1.646 -35.125 -24.219 1 96.69 107 MET B C 1
ATOM 3866 O O . MET B 1 107 ? -1.792 -35.812 -25.234 1 96.69 107 MET B O 1
ATOM 3870 N N . LYS B 1 108 ? -2.211 -35.375 -23.125 1 94.75 108 LYS B N 1
ATOM 3871 C CA . LYS B 1 108 ? -2.977 -36.625 -22.906 1 94.75 108 LYS B CA 1
ATOM 3872 C C . LYS B 1 108 ? -4.117 -36.75 -23.906 1 94.75 108 LYS B C 1
ATOM 3874 O O . LYS B 1 108 ? -4.457 -37.844 -24.344 1 94.75 108 LYS B O 1
ATOM 3879 N N . GLU B 1 109 ? -4.711 -35.594 -24.344 1 94.19 109 GLU B N 1
ATOM 3880 C CA . GLU B 1 109 ? -5.871 -35.562 -25.219 1 94.19 109 GLU B CA 1
ATOM 3881 C C . GLU B 1 109 ? -5.523 -36.094 -26.609 1 94.19 109 GLU B C 1
ATOM 3883 O O . GLU B 1 109 ? -6.41 -36.531 -27.359 1 94.19 109 GLU B O 1
ATOM 3888 N N . PHE B 1 110 ? -4.262 -36.156 -26.875 1 97.12 110 PHE B N 1
ATOM 3889 C CA . PHE B 1 110 ? -3.828 -36.625 -28.188 1 97.12 110 PHE B CA 1
ATOM 3890 C C . PHE B 1 110 ? -3.18 -38 -28.094 1 97.12 110 PHE B C 1
ATOM 3892 O O . PHE B 1 110 ? -2.346 -38.344 -28.938 1 97.12 110 PHE B O 1
ATOM 3899 N N . CYS B 1 111 ? -3.49 -38.688 -27.078 1 97.44 111 CYS B N 1
ATOM 3900 C CA . CYS B 1 111 ? -2.914 -40 -26.844 1 97.44 111 CYS B CA 1
ATOM 3901 C C . CYS B 1 111 ? -3.979 -41 -26.391 1 97.44 111 CYS B C 1
ATOM 3903 O O . CYS B 1 111 ? -5.039 -40.594 -25.906 1 97.44 111 CYS B O 1
ATOM 3905 N N . ARG B 1 112 ? -3.76 -42.156 -26.594 1 96.44 112 ARG B N 1
ATOM 3906 C CA . ARG B 1 112 ? -4.57 -43.25 -26.047 1 96.44 112 ARG B CA 1
ATOM 3907 C C . ARG B 1 112 ? -3.695 -44.312 -25.422 1 96.44 112 ARG B C 1
ATOM 3909 O O . ARG B 1 112 ? -2.854 -44.938 -26.094 1 96.44 112 ARG B O 1
ATOM 3916 N N . GLU B 1 113 ? -3.887 -44.406 -24.156 1 94.75 113 GLU B N 1
ATOM 3917 C CA . GLU B 1 113 ? -3.125 -45.438 -23.422 1 94.75 113 GLU B CA 1
ATOM 3918 C C . GLU B 1 113 ? -3.758 -46.812 -23.578 1 94.75 113 GLU B C 1
ATOM 3920 O O . GLU B 1 113 ? -4.98 -46.938 -23.531 1 94.75 113 GLU B O 1
ATOM 3925 N N . ASP B 1 114 ? -2.959 -47.844 -23.891 1 91.75 114 ASP B N 1
ATOM 3926 C CA . ASP B 1 114 ? -3.393 -49.219 -23.984 1 91.75 114 ASP B CA 1
ATOM 3927 C C . ASP B 1 114 ? -2.367 -50.156 -23.359 1 91.75 114 ASP B C 1
ATOM 3929 O O . ASP B 1 114 ? -1.46 -50.656 -24.047 1 91.75 114 ASP B O 1
ATOM 3933 N N . ASN B 1 115 ? -2.621 -50.5 -22.125 1 88.94 115 ASN B N 1
ATOM 3934 C CA . ASN B 1 115 ? -1.724 -51.375 -21.375 1 88.94 115 ASN B CA 1
ATOM 3935 C C . ASN B 1 115 ? -0.313 -50.812 -21.297 1 88.94 115 ASN B C 1
ATOM 3937 O O . ASN B 1 115 ? -0.108 -49.719 -20.734 1 88.94 115 ASN B O 1
ATOM 3941 N N . GLU B 1 116 ? 0.654 -51.406 -21.844 1 94.12 116 GLU B N 1
ATOM 3942 C CA . GLU B 1 116 ? 2.041 -50.969 -21.75 1 94.12 116 GLU B CA 1
ATOM 3943 C C . GLU B 1 116 ? 2.438 -50.156 -22.984 1 94.12 116 GLU B C 1
ATOM 3945 O O . GLU B 1 116 ? 3.625 -49.969 -23.25 1 94.12 116 GLU B O 1
ATOM 3950 N N . LEU B 1 117 ? 1.412 -49.75 -23.688 1 97 117 LEU B N 1
ATOM 3951 C CA . LEU B 1 117 ? 1.649 -48.938 -24.891 1 97 117 LEU B CA 1
ATOM 3952 C C . LEU B 1 117 ? 0.852 -47.656 -24.844 1 97 117 LEU B C 1
ATOM 3954 O O . LEU B 1 117 ? -0.107 -47.531 -24.078 1 97 117 LEU B O 1
ATOM 3958 N N . VAL B 1 118 ? 1.299 -46.656 -25.625 1 97.88 118 VAL B N 1
ATOM 3959 C CA . VAL B 1 118 ? 0.544 -45.406 -25.828 1 97.88 118 VAL B CA 1
ATOM 3960 C C . VAL B 1 118 ? 0.539 -45.031 -27.297 1 97.88 118 VAL B C 1
ATOM 3962 O O . VAL B 1 118 ? 1.585 -45.062 -27.953 1 97.88 118 VAL B O 1
ATOM 3965 N N . GLU B 1 119 ? -0.624 -44.844 -27.812 1 98 119 GLU B N 1
ATOM 3966 C CA . GLU B 1 119 ? -0.788 -44.344 -29.172 1 98 119 GLU B CA 1
ATOM 3967 C C . GLU B 1 119 ? -0.778 -42.812 -29.188 1 98 119 GLU B C 1
ATOM 3969 O O . GLU B 1 119 ? -1.512 -42.156 -28.422 1 98 119 GLU B O 1
ATOM 3974 N N . VAL B 1 120 ? 0.032 -42.25 -30 1 98.31 120 VAL B N 1
ATOM 3975 C CA . VAL B 1 120 ? 0.17 -40.812 -30.109 1 98.31 120 VAL B CA 1
ATOM 3976 C C . VAL B 1 120 ? -0.417 -40.344 -31.438 1 98.31 120 VAL B C 1
ATOM 3978 O O . VAL B 1 120 ? -0.054 -40.844 -32.5 1 98.31 120 VAL B O 1
ATOM 3981 N N . TYR B 1 121 ? -1.236 -39.312 -31.422 1 98.25 121 TYR B N 1
ATOM 3982 C CA . TYR B 1 121 ? -1.991 -38.906 -32.594 1 98.25 121 TYR B CA 1
ATOM 3983 C C . TYR B 1 121 ? -1.561 -37.531 -33.094 1 98.25 121 TYR B C 1
ATOM 3985 O O . TYR B 1 121 ? -2.166 -36.969 -34 1 98.25 121 TYR B O 1
ATOM 3993 N N . LYS B 1 122 ? -0.614 -36.969 -32.438 1 98 122 LYS B N 1
ATOM 3994 C CA . LYS B 1 122 ? -0.154 -35.625 -32.781 1 98 122 LYS B CA 1
ATOM 3995 C C . LYS B 1 122 ? 1.361 -35.531 -32.656 1 98 122 LYS B C 1
ATOM 3997 O O . LYS B 1 122 ? 1.94 -36.031 -31.688 1 98 122 LYS B O 1
ATOM 4002 N N . THR B 1 123 ? 1.966 -34.906 -33.656 1 97.56 123 THR B N 1
ATOM 4003 C CA . THR B 1 123 ? 3.391 -34.594 -33.594 1 97.56 123 THR B CA 1
ATOM 4004 C C . THR B 1 123 ? 3.648 -33.438 -32.625 1 97.56 123 THR B C 1
ATOM 4006 O O . THR B 1 123 ? 2.74 -32.688 -32.312 1 97.56 123 THR B O 1
ATOM 4009 N N . VAL B 1 124 ? 4.82 -33.469 -31.922 1 97.81 124 VAL B N 1
ATOM 4010 C CA . VAL B 1 124 ? 5.289 -32.344 -31.109 1 97.81 124 VAL B CA 1
ATOM 4011 C C . VAL B 1 124 ? 6.727 -31.984 -31.5 1 97.81 124 VAL B C 1
ATOM 4013 O O . VAL B 1 124 ? 7.453 -32.812 -32.031 1 97.81 124 VAL B O 1
ATOM 4016 N N . PHE B 1 125 ? 7.094 -30.75 -31.266 1 97.25 125 PHE B N 1
ATOM 4017 C CA . PHE B 1 125 ? 8.453 -30.312 -31.531 1 97.25 125 PHE B CA 1
ATOM 4018 C C . PHE B 1 125 ? 9.266 -30.266 -30.25 1 97.25 125 PHE B C 1
ATOM 4020 O O . PHE B 1 125 ? 8.703 -30.25 -29.141 1 97.25 125 PHE B O 1
ATOM 4027 N N . LYS B 1 126 ? 10.578 -30.328 -30.484 1 97.06 126 LYS B N 1
ATOM 4028 C CA . LYS B 1 126 ? 11.453 -30.234 -29.312 1 97.06 126 LYS B CA 1
ATOM 4029 C C . LYS B 1 126 ? 11.102 -29.016 -28.469 1 97.06 126 LYS B C 1
ATOM 4031 O O . LYS B 1 126 ? 10.984 -27.906 -28.984 1 97.06 126 LYS B O 1
ATOM 4036 N N . GLY B 1 127 ? 10.875 -29.219 -27.109 1 96.5 127 GLY B N 1
ATOM 4037 C CA . GLY B 1 127 ? 10.57 -28.141 -26.188 1 96.5 127 GLY B CA 1
ATOM 4038 C C . GLY B 1 127 ? 9.086 -27.906 -26.016 1 96.5 127 GLY B C 1
ATOM 4039 O O . GLY B 1 127 ? 8.672 -27.172 -25.109 1 96.5 127 GLY B O 1
ATOM 4040 N N . GLU B 1 128 ? 8.312 -28.5 -26.844 1 96.88 128 GLU B N 1
ATOM 4041 C CA . GLU B 1 128 ? 6.871 -28.281 -26.781 1 96.88 128 GLU B CA 1
ATOM 4042 C C . GLU B 1 128 ? 6.281 -28.875 -25.5 1 96.88 128 GLU B C 1
ATOM 4044 O O . GLU B 1 128 ? 6.57 -30.016 -25.141 1 96.88 128 GLU B O 1
ATOM 4049 N N . ASN B 1 129 ? 5.484 -28.078 -24.781 1 95.25 129 ASN B N 1
ATOM 4050 C CA . ASN B 1 129 ? 4.801 -28.438 -23.531 1 95.25 129 ASN B CA 1
ATOM 4051 C C . ASN B 1 129 ? 5.793 -28.781 -22.438 1 95.25 129 ASN B C 1
ATOM 4053 O O . ASN B 1 129 ? 5.527 -29.656 -21.609 1 95.25 129 ASN B O 1
ATOM 4057 N N . VAL B 1 130 ? 6.949 -28.203 -22.516 1 95.81 130 VAL B N 1
ATOM 4058 C CA . VAL B 1 130 ? 7.984 -28.391 -21.5 1 95.81 130 VAL B CA 1
ATOM 4059 C C . VAL B 1 130 ? 8.312 -27.047 -20.844 1 95.81 130 VAL B C 1
ATOM 4061 O O . VAL B 1 130 ? 8.438 -26.031 -21.531 1 95.81 130 VAL B O 1
ATOM 4064 N N . ARG B 1 131 ? 8.32 -27.016 -19.531 1 94.12 131 ARG B N 1
ATOM 4065 C CA . ARG B 1 131 ? 8.867 -25.875 -18.812 1 94.12 131 ARG B CA 1
ATOM 4066 C C . ARG B 1 131 ? 10.391 -25.969 -18.719 1 94.12 131 ARG B C 1
ATOM 4068 O O . ARG B 1 131 ? 10.922 -26.844 -18.047 1 94.12 131 ARG B O 1
ATOM 4075 N N . GLU B 1 132 ? 11.008 -25.047 -19.375 1 94.12 132 GLU B N 1
ATOM 4076 C CA . GLU B 1 132 ? 12.469 -25.078 -19.469 1 94.12 132 GLU B CA 1
ATOM 4077 C C . GLU B 1 132 ? 13.109 -24.516 -18.203 1 94.12 132 GLU B C 1
ATOM 4079 O O . GLU B 1 132 ? 12.508 -23.688 -17.5 1 94.12 132 GLU B O 1
ATOM 4084 N N . ILE B 1 133 ? 14.273 -24.969 -17.953 1 95.25 133 ILE B N 1
ATOM 4085 C CA . ILE B 1 133 ? 15.047 -24.438 -16.844 1 95.25 133 ILE B CA 1
ATOM 4086 C C . ILE B 1 133 ? 15.242 -22.938 -17.031 1 95.25 133 ILE B C 1
ATOM 4088 O O . ILE B 1 133 ? 15.602 -22.484 -18.109 1 95.25 133 ILE B O 1
ATOM 4092 N N . GLY B 1 134 ? 14.914 -22.141 -16.016 1 95.38 134 GLY B N 1
ATOM 4093 C CA . GLY B 1 134 ? 15.188 -20.703 -16.047 1 95.38 134 GLY B CA 1
ATOM 4094 C C . GLY B 1 134 ? 14.133 -19.922 -16.797 1 95.38 134 GLY B C 1
ATOM 4095 O O . GLY B 1 134 ? 14.312 -18.719 -17.031 1 95.38 134 GLY B O 1
ATOM 4096 N N . GLU B 1 135 ? 13.117 -20.578 -17.172 1 93.19 135 GLU B N 1
ATOM 4097 C CA . GLU B 1 135 ? 12.086 -19.875 -17.938 1 93.19 135 GLU B CA 1
ATOM 4098 C C . GLU B 1 135 ? 11.477 -18.734 -17.109 1 93.19 135 GLU B C 1
ATOM 4100 O O . GLU B 1 135 ? 11.039 -17.734 -17.672 1 93.19 135 GLU B O 1
ATOM 4105 N N . ASP B 1 136 ? 11.43 -18.859 -15.82 1 94.38 136 ASP B N 1
ATOM 4106 C CA . ASP B 1 136 ? 10.914 -17.812 -14.938 1 94.38 136 ASP B CA 1
ATOM 4107 C C . ASP B 1 136 ? 12.031 -16.859 -14.516 1 94.38 136 ASP B C 1
ATOM 4109 O O . ASP B 1 136 ? 11.938 -15.656 -14.734 1 94.38 136 ASP B O 1
ATOM 4113 N N . VAL B 1 137 ? 13.016 -17.391 -13.945 1 96.44 137 VAL B N 1
ATOM 4114 C CA . VAL B 1 137 ? 14.156 -16.625 -13.461 1 96.44 137 VAL B CA 1
ATOM 4115 C C . VAL B 1 137 ? 15.453 -17.344 -13.805 1 96.44 137 VAL B C 1
ATOM 4117 O O . VAL B 1 137 ? 15.547 -18.562 -13.656 1 96.44 137 VAL B O 1
ATOM 4120 N N . LYS B 1 138 ? 16.406 -16.625 -14.312 1 97.25 138 LYS B N 1
ATOM 4121 C CA . LYS B 1 138 ? 17.734 -17.188 -14.555 1 97.25 138 LYS B CA 1
ATOM 4122 C C . LYS B 1 138 ? 18.672 -16.891 -13.383 1 97.25 138 LYS B C 1
ATOM 4124 O O . LYS B 1 138 ? 18.609 -15.828 -12.773 1 97.25 138 LYS B O 1
ATOM 4129 N N . LYS B 1 139 ? 19.516 -17.891 -13.109 1 97.38 139 LYS B N 1
ATOM 4130 C CA . LYS B 1 139 ? 20.547 -17.672 -12.094 1 97.38 139 LYS B CA 1
ATOM 4131 C C . LYS B 1 139 ? 21.281 -16.359 -12.344 1 97.38 139 LYS B C 1
ATOM 4133 O O . LYS B 1 139 ? 21.656 -16.062 -13.484 1 97.38 139 LYS B O 1
ATOM 4138 N N . GLY B 1 140 ? 21.391 -15.539 -11.312 1 97.94 140 GLY B N 1
ATOM 4139 C CA . GLY B 1 140 ? 22.125 -14.281 -11.422 1 97.94 140 GLY B CA 1
ATOM 4140 C C . GLY B 1 140 ? 21.219 -13.094 -11.711 1 97.94 140 GLY B C 1
ATOM 4141 O O . GLY B 1 140 ? 21.641 -11.945 -11.578 1 97.94 140 GLY B O 1
ATOM 4142 N N . GLU B 1 141 ? 20.031 -13.367 -12.07 1 97.31 141 GLU B N 1
ATOM 4143 C CA . GLU B 1 141 ? 19.094 -12.289 -12.375 1 97.31 141 GLU B CA 1
ATOM 4144 C C . GLU B 1 141 ? 18.766 -11.469 -11.133 1 97.31 141 GLU B C 1
ATOM 4146 O O . GLU B 1 141 ? 18.594 -12.023 -10.047 1 97.31 141 GLU B O 1
ATOM 4151 N N . LEU B 1 142 ? 18.672 -10.133 -11.25 1 97.69 142 LEU B N 1
ATOM 4152 C CA . LEU B 1 142 ? 18.281 -9.25 -10.156 1 97.69 142 LEU B CA 1
ATOM 4153 C C . LEU B 1 142 ? 16.797 -9.422 -9.82 1 97.69 142 LEU B C 1
ATOM 4155 O O . LEU B 1 142 ? 15.938 -9.258 -10.688 1 97.69 142 LEU B O 1
ATOM 4159 N N . ILE B 1 143 ? 16.531 -9.773 -8.617 1 97 143 ILE B N 1
ATOM 4160 C CA . ILE B 1 143 ? 15.164 -10.047 -8.188 1 97 143 ILE B CA 1
ATOM 4161 C C . ILE B 1 143 ? 14.586 -8.828 -7.465 1 97 143 ILE B C 1
ATOM 4163 O O . ILE B 1 143 ? 13.461 -8.422 -7.73 1 97 143 ILE B O 1
ATOM 4167 N N . LEU B 1 144 ? 15.336 -8.305 -6.551 1 96.94 144 LEU B N 1
ATOM 4168 C CA . LEU B 1 144 ? 14.938 -7.168 -5.73 1 96.94 144 LEU B CA 1
ATOM 4169 C C . LEU B 1 144 ? 16.062 -6.156 -5.613 1 96.94 144 LEU B C 1
ATOM 4171 O O . LEU B 1 144 ? 17.219 -6.531 -5.371 1 96.94 144 LEU B O 1
ATOM 4175 N N . LYS B 1 145 ? 15.742 -4.934 -5.801 1 97.56 145 LYS B N 1
ATOM 4176 C CA . LYS B 1 145 ? 16.734 -3.865 -5.656 1 97.56 145 LYS B CA 1
ATOM 4177 C C . LYS B 1 145 ? 16.688 -3.266 -4.254 1 97.56 145 LYS B C 1
ATOM 4179 O O . LYS B 1 145 ? 15.641 -3.248 -3.609 1 97.56 145 LYS B O 1
ATOM 4184 N N . LYS B 1 146 ? 17.859 -2.783 -3.875 1 98 146 LYS B N 1
ATOM 4185 C CA . LYS B 1 146 ? 17.891 -1.943 -2.682 1 98 146 LYS B CA 1
ATOM 4186 C C . LYS B 1 146 ? 16.875 -0.811 -2.785 1 98 146 LYS B C 1
ATOM 4188 O O . LYS B 1 146 ? 16.781 -0.141 -3.814 1 98 146 LYS B O 1
ATOM 4193 N N . GLY B 1 147 ? 16.016 -0.689 -1.696 1 97.94 147 GLY B N 1
ATOM 4194 C CA . GLY B 1 147 ? 15.016 0.371 -1.712 1 97.94 147 GLY B CA 1
ATOM 4195 C C . GLY B 1 147 ? 13.641 -0.113 -2.109 1 97.94 147 GLY B C 1
ATOM 4196 O O . GLY B 1 147 ? 12.648 0.604 -1.941 1 97.94 147 GLY B O 1
ATOM 4197 N N . ASP B 1 148 ? 13.57 -1.372 -2.588 1 97.69 148 ASP B N 1
ATOM 4198 C CA . ASP B 1 148 ? 12.273 -1.912 -2.967 1 97.69 148 ASP B CA 1
ATOM 4199 C C . ASP B 1 148 ? 11.469 -2.322 -1.734 1 97.69 148 ASP B C 1
ATOM 4201 O O . ASP B 1 148 ? 12.023 -2.883 -0.785 1 97.69 148 ASP B O 1
ATOM 4205 N N . LYS B 1 149 ? 10.227 -1.979 -1.743 1 97.75 149 LYS B N 1
ATOM 4206 C CA . LYS B 1 149 ? 9.328 -2.523 -0.728 1 97.75 149 LYS B CA 1
ATOM 4207 C C . LYS B 1 149 ? 9.078 -4.008 -0.961 1 97.75 149 LYS B C 1
ATOM 4209 O O . LYS B 1 149 ? 8.758 -4.422 -2.078 1 97.75 149 LYS B O 1
ATOM 4214 N N . ILE B 1 150 ? 9.203 -4.816 0.027 1 98.44 150 ILE B N 1
ATOM 4215 C CA . ILE B 1 150 ? 9.047 -6.262 -0.084 1 98.44 150 ILE B CA 1
ATOM 4216 C C . ILE B 1 150 ? 7.574 -6.633 0.106 1 98.44 150 ILE B C 1
ATOM 4218 O O . ILE B 1 150 ? 7.012 -6.43 1.185 1 98.44 150 ILE B O 1
ATOM 4222 N N . ARG B 1 151 ? 6.988 -7.16 -0.923 1 97.31 151 ARG B N 1
ATOM 4223 C CA . ARG B 1 151 ? 5.586 -7.566 -0.915 1 97.31 151 ARG B CA 1
ATOM 4224 C C . ARG B 1 151 ? 5.457 -9.086 -0.975 1 97.31 151 ARG B C 1
ATOM 4226 O O . ARG B 1 151 ? 6.461 -9.797 -1.029 1 97.31 151 ARG B O 1
ATOM 4233 N N . GLY B 1 152 ? 4.27 -9.531 -0.893 1 97.75 152 GLY B N 1
ATOM 4234 C CA . GLY B 1 152 ? 4.016 -10.961 -0.918 1 97.75 152 GLY B CA 1
ATOM 4235 C C . GLY B 1 152 ? 4.578 -11.648 -2.15 1 97.75 152 GLY B C 1
ATOM 4236 O O . GLY B 1 152 ? 5.078 -12.773 -2.066 1 97.75 152 GLY B O 1
ATOM 4237 N N . PHE B 1 153 ? 4.582 -10.938 -3.287 1 96.75 153 PHE B N 1
ATOM 4238 C CA . PHE B 1 153 ? 5.125 -11.469 -4.531 1 96.75 153 PHE B CA 1
ATOM 4239 C C . PHE B 1 153 ? 6.621 -11.742 -4.391 1 96.75 153 PHE B C 1
ATOM 4241 O O . PHE B 1 153 ? 7.113 -12.773 -4.859 1 96.75 153 PHE B O 1
ATOM 4248 N N . HIS B 1 154 ? 7.207 -10.828 -3.74 1 98.06 154 HIS B N 1
ATOM 4249 C CA . HIS B 1 154 ? 8.648 -10.953 -3.545 1 98.06 154 HIS B CA 1
ATOM 4250 C C . HIS B 1 154 ? 8.977 -12.125 -2.621 1 98.06 154 HIS B C 1
ATOM 4252 O O . HIS B 1 154 ? 9.883 -12.906 -2.904 1 98.06 154 HIS B O 1
ATOM 4258 N N . LEU B 1 155 ? 8.148 -12.234 -1.544 1 98.44 155 LEU B N 1
ATOM 4259 C CA . LEU B 1 155 ? 8.367 -13.352 -0.624 1 98.44 155 LEU B CA 1
ATOM 4260 C C . LEU B 1 155 ? 8.25 -14.688 -1.349 1 98.44 155 LEU B C 1
ATOM 4262 O O . LEU B 1 155 ? 9.062 -15.586 -1.134 1 98.44 155 LEU B O 1
ATOM 4266 N N . ALA B 1 156 ? 7.238 -14.758 -2.172 1 98.12 156 ALA B N 1
ATOM 4267 C CA . ALA B 1 156 ? 7.012 -16 -2.91 1 98.12 156 ALA B CA 1
ATOM 4268 C C . ALA B 1 156 ? 8.203 -16.328 -3.803 1 98.12 156 ALA B C 1
ATOM 4270 O O . ALA B 1 156 ? 8.711 -17.453 -3.779 1 98.12 156 ALA B O 1
ATOM 4271 N N . LEU B 1 157 ? 8.648 -15.398 -4.566 1 97.88 157 LEU B N 1
ATOM 4272 C CA . LEU B 1 157 ? 9.742 -15.648 -5.496 1 97.88 157 LEU B CA 1
ATOM 4273 C C . LEU B 1 157 ? 11.047 -15.922 -4.746 1 97.88 157 LEU B C 1
ATOM 4275 O O . LEU B 1 157 ? 11.766 -16.875 -5.07 1 97.88 157 LEU B O 1
ATOM 4279 N N . LEU B 1 158 ? 11.336 -15.125 -3.732 1 98.44 158 LEU B N 1
ATOM 4280 C CA . LEU B 1 158 ? 12.57 -15.289 -2.971 1 98.44 158 LEU B CA 1
ATOM 4281 C C . LEU B 1 158 ? 12.602 -16.656 -2.281 1 98.44 158 LEU B C 1
ATOM 4283 O O . LEU B 1 158 ? 13.641 -17.312 -2.236 1 98.44 158 LEU B O 1
ATOM 4287 N N . SER B 1 159 ? 11.469 -17.062 -1.749 1 98.31 159 SER B N 1
ATOM 4288 C CA . SER B 1 159 ? 11.414 -18.391 -1.136 1 98.31 159 SER B CA 1
ATOM 4289 C C . SER B 1 159 ? 11.703 -19.484 -2.156 1 98.31 159 SER B C 1
ATOM 4291 O O . SER B 1 159 ? 12.438 -20.438 -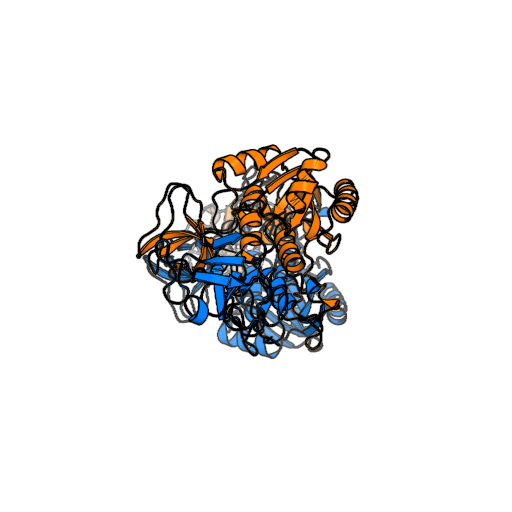1.864 1 98.31 159 SER B O 1
ATOM 4293 N N . SER B 1 160 ? 11.148 -19.375 -3.324 1 97.38 160 SER B N 1
ATOM 4294 C CA . SER B 1 160 ? 11.367 -20.344 -4.387 1 97.38 160 SER B CA 1
ATOM 4295 C C . SER B 1 160 ? 12.844 -20.422 -4.766 1 97.38 160 SER B C 1
ATOM 4297 O O . SER B 1 160 ? 13.305 -21.453 -5.273 1 97.38 160 SER B O 1
ATOM 4299 N N . LEU B 1 161 ? 13.539 -19.359 -4.512 1 97.69 161 LEU B N 1
ATOM 4300 C CA . LEU B 1 161 ? 14.953 -19.266 -4.84 1 97.69 161 LEU B CA 1
ATOM 4301 C C . LEU B 1 161 ? 15.812 -19.703 -3.658 1 97.69 161 LEU B C 1
ATOM 4303 O O . LEU B 1 161 ? 17.047 -19.656 -3.729 1 97.69 161 LEU B O 1
ATOM 4307 N N . GLY B 1 162 ? 15.195 -20.031 -2.561 1 97.62 162 GLY B N 1
ATOM 4308 C CA . GLY B 1 162 ? 15.906 -20.562 -1.41 1 97.62 162 GLY B CA 1
ATOM 4309 C C . GLY B 1 162 ? 16.422 -19.5 -0.475 1 97.62 162 GLY B C 1
ATOM 4310 O O . GLY B 1 162 ? 17.281 -19.766 0.379 1 97.62 162 GLY B O 1
ATOM 4311 N N . VAL B 1 163 ? 15.93 -18.297 -0.645 1 98.19 163 VAL B N 1
ATOM 4312 C CA . VAL B 1 163 ? 16.375 -17.203 0.211 1 98.19 163 VAL B CA 1
ATOM 4313 C C . VAL B 1 163 ? 15.664 -17.281 1.563 1 98.19 163 VAL B C 1
ATOM 4315 O O . VAL B 1 163 ? 14.438 -17.219 1.638 1 98.19 163 VAL B O 1
ATOM 4318 N N . ARG B 1 164 ? 16.438 -17.375 2.635 1 98.19 164 ARG B N 1
ATOM 4319 C CA . ARG B 1 164 ? 15.859 -17.594 3.957 1 98.19 164 ARG B CA 1
ATOM 4320 C C . ARG B 1 164 ? 15.852 -16.297 4.766 1 98.19 164 ARG B C 1
ATOM 4322 O O . ARG B 1 164 ? 15 -16.109 5.645 1 98.19 164 ARG B O 1
ATOM 4329 N N . LYS B 1 165 ? 16.781 -15.438 4.438 1 98.44 165 LYS B N 1
ATOM 4330 C CA . LYS B 1 165 ? 16.938 -14.18 5.152 1 98.44 165 LYS B CA 1
ATOM 4331 C C . LYS B 1 165 ? 17.172 -13.023 4.184 1 98.44 165 LYS B C 1
ATOM 4333 O O . LYS B 1 165 ? 17.703 -13.219 3.088 1 98.44 165 LYS B O 1
ATOM 4338 N N . VAL B 1 166 ? 16.75 -11.875 4.578 1 98.62 166 VAL B N 1
ATOM 4339 C CA . VAL B 1 166 ? 16.891 -10.672 3.768 1 98.62 166 VAL B CA 1
ATOM 4340 C C . VAL B 1 166 ? 17.375 -9.516 4.641 1 98.62 166 VAL B C 1
ATOM 4342 O O . VAL B 1 166 ? 16.984 -9.391 5.801 1 98.62 166 VAL B O 1
ATOM 4345 N N . LYS B 1 167 ? 18.266 -8.742 4.078 1 98.81 167 LYS B N 1
ATOM 4346 C CA . LYS B 1 167 ? 18.656 -7.492 4.723 1 98.81 167 LYS B CA 1
ATOM 4347 C C . LYS B 1 167 ? 17.672 -6.379 4.414 1 98.81 167 LYS B C 1
ATOM 4349 O O . LYS B 1 167 ? 17.344 -6.137 3.248 1 98.81 167 LYS B O 1
ATOM 4354 N N . VAL B 1 168 ? 17.172 -5.734 5.488 1 98.81 168 VAL B N 1
ATOM 4355 C CA . VAL B 1 168 ? 16.172 -4.684 5.32 1 98.81 168 VAL B CA 1
ATOM 4356 C C . VAL B 1 168 ? 16.609 -3.424 6.059 1 98.81 168 VAL B C 1
ATOM 4358 O O . VAL B 1 168 ? 17.422 -3.494 6.988 1 98.81 168 VAL B O 1
ATOM 4361 N N . TYR B 1 169 ? 16.125 -2.279 5.621 1 98.62 169 TYR B N 1
ATOM 4362 C CA . TYR B 1 169 ? 16.281 -1.062 6.406 1 98.62 169 TYR B CA 1
ATOM 4363 C C . TYR B 1 169 ? 15.547 -1.179 7.738 1 98.62 169 TYR B C 1
ATOM 4365 O O . TYR B 1 169 ? 14.461 -1.754 7.809 1 98.62 169 TYR B O 1
ATOM 4373 N N . ASP B 1 170 ? 16.188 -0.697 8.719 1 97.81 170 ASP B N 1
ATOM 4374 C CA . ASP B 1 170 ? 15.672 -0.778 10.086 1 97.81 170 ASP B CA 1
ATOM 4375 C C . ASP B 1 170 ? 15.938 0.516 10.852 1 97.81 170 ASP B C 1
ATOM 4377 O O . ASP B 1 170 ? 17.094 0.87 11.102 1 97.81 170 ASP B O 1
ATOM 4381 N N . LEU B 1 171 ? 14.891 1.251 11.18 1 97.81 171 LEU B N 1
ATOM 4382 C CA . LEU B 1 171 ? 14.969 2.521 11.891 1 97.81 171 LEU B CA 1
ATOM 4383 C C . LEU B 1 171 ? 13.883 2.617 12.953 1 97.81 171 LEU B C 1
ATOM 4385 O O . LEU B 1 171 ? 12.75 2.189 12.727 1 97.81 171 LEU B O 1
ATOM 4389 N N . THR B 1 172 ? 14.242 3.162 14.07 1 98.56 172 THR B N 1
ATOM 4390 C CA . THR B 1 172 ? 13.266 3.564 15.078 1 98.56 172 THR B CA 1
ATOM 4391 C C . THR B 1 172 ? 13.219 5.082 15.195 1 98.56 172 THR B C 1
ATOM 4393 O O . THR B 1 172 ? 14.203 5.715 15.586 1 98.56 172 THR B O 1
ATOM 4396 N N . PHE B 1 173 ? 12.086 5.68 14.883 1 98.81 173 PHE B N 1
ATOM 4397 C CA . PHE B 1 173 ? 11.875 7.113 15.031 1 98.81 173 PHE B CA 1
ATOM 4398 C C . PHE B 1 173 ? 11.328 7.441 16.406 1 98.81 173 PHE B C 1
ATOM 4400 O O . PHE B 1 173 ? 10.477 6.711 16.938 1 98.81 173 PHE B O 1
ATOM 4407 N N . GLY B 1 174 ? 11.883 8.469 17.047 1 98.88 174 GLY B N 1
ATOM 4408 C CA . GLY B 1 174 ? 11.164 9.117 18.141 1 98.88 174 GLY B CA 1
ATOM 4409 C C . GLY B 1 174 ? 10.203 10.195 17.656 1 98.88 174 GLY B C 1
ATOM 4410 O O . GLY B 1 174 ? 10.492 10.906 16.703 1 98.88 174 GLY B O 1
ATOM 4411 N N . ILE B 1 175 ? 9.062 10.352 18.344 1 98.88 175 ILE B N 1
ATOM 4412 C CA . ILE B 1 175 ? 8.078 11.367 17.969 1 98.88 175 ILE B CA 1
ATOM 4413 C C . ILE B 1 175 ? 7.797 12.266 19.172 1 98.88 175 ILE B C 1
ATOM 4415 O O . ILE B 1 175 ? 7.414 11.781 20.25 1 98.88 175 ILE B O 1
ATOM 4419 N N . ILE B 1 176 ? 8.055 13.508 19.016 1 98.69 176 ILE B N 1
ATOM 4420 C CA . ILE B 1 176 ? 7.672 14.539 19.969 1 98.69 176 ILE B CA 1
ATOM 4421 C C . ILE B 1 176 ? 6.746 15.555 19.297 1 98.69 176 ILE B C 1
ATOM 4423 O O . ILE B 1 176 ? 7.078 16.109 18.25 1 98.69 176 ILE B O 1
ATOM 4427 N N . ASN B 1 177 ? 5.605 15.727 19.844 1 97.94 177 ASN B N 1
ATOM 4428 C CA . ASN B 1 177 ? 4.691 16.75 19.344 1 97.94 177 ASN B CA 1
ATOM 4429 C C . ASN B 1 177 ? 4.625 17.953 20.297 1 97.94 177 ASN B C 1
ATOM 4431 O O . ASN B 1 177 ? 4.523 17.781 21.516 1 97.94 177 ASN B O 1
ATOM 4435 N N . THR B 1 178 ? 4.727 19.156 19.719 1 95.94 178 THR B N 1
ATOM 4436 C CA . THR B 1 178 ? 4.73 20.359 20.562 1 95.94 178 THR B CA 1
ATOM 4437 C C . THR B 1 178 ? 3.518 21.234 20.266 1 95.94 178 THR B C 1
ATOM 4439 O O . THR B 1 178 ? 3.045 21.281 19.125 1 95.94 178 THR B O 1
ATOM 4442 N N . GLY B 1 179 ? 3.053 21.891 21.297 1 93.19 179 GLY B N 1
ATOM 4443 C CA . GLY B 1 179 ? 1.959 22.828 21.156 1 93.19 179 GLY B CA 1
ATOM 4444 C C . GLY B 1 179 ? 1.07 22.906 22.391 1 93.19 179 GLY B C 1
ATOM 4445 O O . GLY B 1 179 ? 0.612 21.875 22.875 1 93.19 179 GLY B O 1
ATOM 4446 N N . ASP B 1 180 ? 0.75 24.109 22.797 1 92.38 180 ASP B N 1
ATOM 4447 C CA . ASP B 1 180 ? -0.103 24.328 23.969 1 92.38 180 ASP B CA 1
ATOM 4448 C C . ASP B 1 180 ? -1.543 23.906 23.672 1 92.38 180 ASP B C 1
ATOM 4450 O O . ASP B 1 180 ? -2.285 23.531 24.578 1 92.38 180 ASP B O 1
ATOM 4454 N N . GLU B 1 181 ? -1.857 23.922 22.453 1 93.19 181 GLU B N 1
ATOM 4455 C CA . GLU B 1 181 ? -3.238 23.688 22.047 1 93.19 181 GLU B CA 1
ATOM 4456 C C . GLU B 1 181 ? -3.527 22.188 21.938 1 93.19 181 GLU B C 1
ATOM 4458 O O . GLU B 1 181 ? -4.688 21.781 21.828 1 93.19 181 GLU B O 1
ATOM 4463 N N . LEU B 1 182 ? -2.555 21.344 22 1 96.06 182 LEU B N 1
ATOM 4464 C CA . LEU B 1 182 ? -2.709 19.938 21.688 1 96.06 182 LEU B CA 1
ATOM 4465 C C . LEU B 1 182 ? -3.197 19.156 22.906 1 96.06 182 LEU B C 1
ATOM 4467 O O . LEU B 1 182 ? -2.818 19.469 24.031 1 96.06 182 LEU B O 1
ATOM 4471 N N . ILE B 1 183 ? -4.027 18.203 22.625 1 97.56 183 ILE B N 1
ATOM 4472 C CA . ILE B 1 183 ? -4.41 17.219 23.641 1 97.56 183 ILE B CA 1
ATOM 4473 C C . ILE B 1 183 ? -4.273 15.805 23.062 1 97.56 183 ILE B C 1
ATOM 4475 O O . ILE B 1 183 ? -4.25 15.625 21.844 1 97.56 183 ILE B O 1
ATOM 4479 N N . GLU B 1 184 ? -4.078 14.828 23.969 1 98.25 184 GLU B N 1
ATOM 4480 C CA . GLU B 1 184 ? -4.121 13.43 23.547 1 98.25 184 GLU B CA 1
ATOM 4481 C C . GLU B 1 184 ? -5.543 13 23.203 1 98.25 184 GLU B C 1
ATOM 4483 O O . GLU B 1 184 ? -6.512 13.562 23.719 1 98.25 184 GLU B O 1
ATOM 4488 N N . LEU B 1 185 ? -5.656 12.047 22.328 1 98.19 185 LEU B N 1
ATOM 4489 C CA . LEU B 1 185 ? -6.961 11.578 21.891 1 98.19 185 LEU B CA 1
ATOM 4490 C C . LEU B 1 185 ? -7.82 11.133 23.062 1 98.19 185 LEU B C 1
ATOM 4492 O O . LEU B 1 185 ? -9.031 11.383 23.094 1 98.19 185 LEU B O 1
ATOM 4496 N N . GLU B 1 186 ? -7.203 10.547 24.062 1 97.25 186 GLU B N 1
ATOM 4497 C CA . GLU B 1 186 ? -7.914 10.023 25.219 1 97.25 186 GLU B CA 1
ATOM 4498 C C . GLU B 1 186 ? -8.547 11.148 26.031 1 97.25 186 GLU B C 1
ATOM 4500 O O . GLU B 1 186 ? -9.469 10.914 26.812 1 97.25 186 GLU B O 1
ATOM 4505 N N . GLU B 1 187 ? -8.062 12.359 25.828 1 96.94 187 GLU B N 1
ATOM 4506 C CA . GLU B 1 187 ? -8.555 13.508 26.578 1 96.94 187 GLU B CA 1
ATOM 4507 C C . GLU B 1 187 ? -9.703 14.195 25.844 1 96.94 187 GLU B C 1
ATOM 4509 O O . GLU B 1 187 ? -10.336 15.109 26.391 1 96.94 187 GLU B O 1
ATOM 4514 N N . PHE B 1 188 ? -10.023 13.711 24.703 1 96.31 188 PHE B N 1
ATOM 4515 C CA . PHE B 1 188 ? -11.047 14.352 23.875 1 96.31 188 PHE B CA 1
ATOM 4516 C C . PHE B 1 188 ? -12.406 14.266 24.562 1 96.31 188 PHE B C 1
ATOM 4518 O O . PHE B 1 188 ? -12.859 13.18 24.938 1 96.31 188 PHE B O 1
ATOM 4525 N N . ASN B 1 189 ? -12.961 15.422 24.672 1 95.81 189 ASN B N 1
ATOM 4526 C CA . ASN B 1 189 ? -14.336 15.602 25.141 1 95.81 189 ASN B CA 1
ATOM 4527 C C . ASN B 1 189 ? -15.016 16.766 24.422 1 95.81 189 ASN B C 1
ATOM 4529 O O . ASN B 1 189 ? -14.648 17.922 24.609 1 95.81 189 ASN B O 1
ATOM 4533 N N . ILE B 1 190 ? -16 16.484 23.688 1 90.75 190 ILE B N 1
ATOM 4534 C CA . ILE B 1 190 ? -16.656 17.438 22.812 1 90.75 190 ILE B CA 1
ATOM 4535 C C . ILE B 1 190 ? -17.156 18.625 23.625 1 90.75 190 ILE B C 1
ATOM 4537 O O . ILE B 1 190 ? -17.172 19.766 23.141 1 90.75 190 ILE B O 1
ATOM 4541 N N . ASN B 1 191 ? -17.594 18.438 24.766 1 91.56 191 ASN B N 1
ATOM 4542 C CA . ASN B 1 191 ? -18.188 19.469 25.594 1 91.56 191 ASN B CA 1
ATOM 4543 C C . ASN B 1 191 ? -17.141 20.281 26.344 1 91.56 191 ASN B C 1
ATOM 4545 O O . ASN B 1 191 ? -17.438 21.312 26.938 1 91.56 191 ASN B O 1
ATOM 4549 N N . LYS B 1 192 ? -15.891 19.844 26.266 1 92.44 192 LYS B N 1
ATOM 4550 C CA . LYS B 1 192 ? -14.844 20.484 27.062 1 92.44 192 LYS B CA 1
ATOM 4551 C C . LYS B 1 192 ? -13.594 20.734 26.219 1 92.44 192 LYS B C 1
ATOM 4553 O O . LYS B 1 192 ? -12.477 20.688 26.734 1 92.44 192 LYS B O 1
ATOM 4558 N N . LEU B 1 193 ? -13.664 20.844 24.984 1 88 193 LEU B N 1
ATOM 4559 C CA . LEU B 1 193 ? -12.5 20.969 24.125 1 88 193 LEU B CA 1
ATOM 4560 C C . LEU B 1 193 ? -11.82 22.312 24.312 1 88 193 LEU B C 1
ATOM 4562 O O . LEU B 1 193 ? -10.594 22.406 24.344 1 88 193 LEU B O 1
ATOM 4566 N N . ASN B 1 194 ? -12.531 23.5 24.625 1 91.25 194 ASN B N 1
ATOM 4567 C CA . ASN B 1 194 ? -12.008 24.828 24.906 1 91.25 194 ASN B CA 1
ATOM 4568 C C . ASN B 1 194 ? -10.883 25.203 23.938 1 91.25 194 ASN B C 1
ATOM 4570 O O . ASN B 1 194 ? -9.789 25.578 24.359 1 91.25 194 ASN B O 1
ATOM 4574 N N . HIS B 1 195 ? -11.023 25.062 22.672 1 93.31 195 HIS B N 1
ATOM 4575 C CA . HIS B 1 195 ? -10.156 25.438 21.578 1 93.31 195 HIS B CA 1
ATOM 4576 C C . HIS B 1 195 ? -8.898 24.578 21.547 1 93.31 195 HIS B C 1
ATOM 4578 O O . HIS B 1 195 ? -7.867 24.984 21 1 93.31 195 HIS B O 1
ATOM 4584 N N . LYS B 1 196 ? -8.984 23.438 22.25 1 95.31 196 LYS B N 1
ATOM 4585 C CA . LYS B 1 196 ? -7.934 22.438 22.125 1 95.31 196 LYS B CA 1
ATOM 4586 C C . LYS B 1 196 ? -8.195 21.531 20.922 1 95.31 196 LYS B C 1
ATOM 4588 O O . LYS B 1 196 ? -9.344 21.344 20.516 1 95.31 196 LYS B O 1
ATOM 4593 N N . ILE B 1 197 ? -7.102 21.031 20.375 1 94.88 197 ILE B N 1
ATOM 4594 C CA . ILE B 1 197 ? -7.238 20.125 19.234 1 94.88 197 ILE B CA 1
ATOM 4595 C C . ILE B 1 197 ? -6.473 18.828 19.516 1 94.88 197 ILE B C 1
ATOM 4597 O O . ILE B 1 197 ? -5.453 18.844 20.203 1 94.88 197 ILE B O 1
ATOM 4601 N N . VAL B 1 198 ? -6.938 17.766 18.969 1 96.75 198 VAL B N 1
ATOM 4602 C CA . VAL B 1 198 ? -6.297 16.469 19.156 1 96.75 198 VAL B CA 1
ATOM 4603 C C . VAL B 1 198 ? -4.988 16.406 18.375 1 96.75 198 VAL B C 1
ATOM 4605 O O . VAL B 1 198 ? -4.906 16.922 17.25 1 96.75 198 VAL B O 1
ATOM 4608 N N . ASN B 1 199 ? -3.98 15.75 18.938 1 97.38 199 ASN B N 1
ATOM 4609 C CA . ASN B 1 199 ? -2.682 15.516 18.312 1 97.38 199 ASN B CA 1
ATOM 4610 C C . ASN B 1 199 ? -2.777 14.492 17.188 1 97.38 199 ASN B C 1
ATOM 4612 O O . ASN B 1 199 ? -2.285 13.367 17.312 1 97.38 199 ASN B O 1
ATOM 4616 N N . SER B 1 200 ? -3.281 14.938 16.062 1 97.69 200 SER B N 1
ATOM 4617 C CA . SER B 1 200 ? -3.486 14.039 14.938 1 97.69 200 SER B CA 1
ATOM 4618 C C . SER B 1 200 ? -2.16 13.672 14.273 1 97.69 200 SER B C 1
ATOM 4620 O O . SER B 1 200 ? -2.078 12.68 13.547 1 97.69 200 SER B O 1
ATOM 4622 N N . ASN B 1 201 ? -1.145 14.461 14.484 1 98.19 201 ASN B N 1
ATOM 4623 C CA . ASN B 1 201 ? 0.152 14.227 13.859 1 98.19 201 ASN B CA 1
ATOM 4624 C C . ASN B 1 201 ? 0.763 12.906 14.312 1 98.19 201 ASN B C 1
ATOM 4626 O O . ASN B 1 201 ? 1.461 12.242 13.539 1 98.19 201 ASN B O 1
ATOM 4630 N N . LEU B 1 202 ? 0.517 12.562 15.586 1 98.56 202 LEU B N 1
ATOM 4631 C CA . LEU B 1 202 ? 0.968 11.25 16.047 1 98.56 202 LEU B CA 1
ATOM 4632 C C . LEU B 1 202 ? 0.408 10.148 15.156 1 98.56 202 LEU B C 1
ATOM 4634 O O . LEU B 1 202 ? 1.148 9.266 14.719 1 98.56 202 LEU B O 1
ATOM 4638 N N . PHE B 1 203 ? -0.845 10.195 14.883 1 98.56 203 PHE B N 1
ATOM 4639 C CA . PHE B 1 203 ? -1.529 9.164 14.109 1 98.56 203 PHE B CA 1
ATOM 4640 C C . PHE B 1 203 ? -1.079 9.188 12.656 1 98.56 203 PHE B C 1
ATOM 4642 O O . PHE B 1 203 ? -0.886 8.133 12.047 1 98.56 203 PHE B O 1
ATOM 4649 N N . LEU B 1 204 ? -0.898 10.367 12.109 1 98.44 204 LEU B N 1
ATOM 4650 C CA . LEU B 1 204 ? -0.379 10.484 10.75 1 98.44 204 LEU B CA 1
ATOM 4651 C C . LEU B 1 204 ? 1.016 9.883 10.648 1 98.44 204 LEU B C 1
ATOM 4653 O O . LEU B 1 204 ? 1.276 9.062 9.758 1 98.44 204 LEU B O 1
ATOM 4657 N N . LEU B 1 205 ? 1.861 10.227 11.586 1 98.81 205 LEU B N 1
ATOM 4658 C CA . LEU B 1 205 ? 3.24 9.75 11.57 1 98.81 205 LEU B CA 1
ATOM 4659 C C . LEU B 1 205 ? 3.293 8.242 11.789 1 98.81 205 LEU B C 1
ATOM 4661 O O . LEU B 1 205 ? 4.141 7.555 11.219 1 98.81 205 LEU B O 1
ATOM 4665 N N . SER B 1 206 ? 2.395 7.754 12.672 1 98.19 206 SER B N 1
ATOM 4666 C CA . SER B 1 206 ? 2.334 6.309 12.875 1 98.19 206 SER B CA 1
ATOM 4667 C C . SER B 1 206 ? 2.115 5.578 11.555 1 98.19 206 SER B C 1
ATOM 4669 O O . SER B 1 206 ? 2.773 4.574 11.273 1 98.19 206 SER B O 1
ATOM 4671 N N . GLY B 1 207 ? 1.229 6.082 10.734 1 98.31 207 GLY B N 1
ATOM 4672 C CA . GLY B 1 207 ? 0.957 5.492 9.438 1 98.31 207 GLY B CA 1
ATOM 4673 C C . GLY B 1 207 ? 2.119 5.617 8.469 1 98.31 207 GLY B C 1
ATOM 4674 O O . GLY B 1 207 ? 2.486 4.645 7.805 1 98.31 207 GLY B O 1
ATOM 4675 N N . LEU B 1 208 ? 2.707 6.844 8.406 1 98.44 208 LEU B N 1
ATOM 4676 C CA . LEU B 1 208 ? 3.787 7.117 7.465 1 98.44 208 LEU B CA 1
ATOM 4677 C C . LEU B 1 208 ? 5.016 6.273 7.789 1 98.44 208 LEU B C 1
ATOM 4679 O O . LEU B 1 208 ? 5.641 5.711 6.887 1 98.44 208 LEU B O 1
ATOM 4683 N N . ILE B 1 209 ? 5.352 6.141 9.062 1 98.69 209 ILE B N 1
ATOM 4684 C CA . ILE B 1 209 ? 6.512 5.379 9.508 1 98.69 209 ILE B CA 1
ATOM 4685 C C . ILE B 1 209 ? 6.273 3.891 9.258 1 98.69 209 ILE B C 1
ATOM 4687 O O . ILE B 1 209 ? 7.172 3.18 8.805 1 98.69 209 ILE B O 1
ATOM 4691 N N . ASN B 1 210 ? 5.047 3.459 9.531 1 97.81 210 ASN B N 1
ATOM 4692 C CA . ASN B 1 210 ? 4.691 2.064 9.297 1 97.81 210 ASN B CA 1
ATOM 4693 C C . ASN B 1 210 ? 4.805 1.703 7.816 1 97.81 210 ASN B C 1
ATOM 4695 O O . ASN B 1 210 ? 5.219 0.593 7.477 1 97.81 210 ASN B O 1
ATOM 4699 N N . GLU B 1 211 ? 4.414 2.6 6.965 1 97.38 211 GLU B N 1
ATOM 4700 C CA . GLU B 1 211 ? 4.5 2.365 5.527 1 97.38 211 GLU B CA 1
ATOM 4701 C C . GLU B 1 211 ? 5.93 2.045 5.105 1 97.38 211 GLU B C 1
ATOM 4703 O O . GLU B 1 211 ? 6.148 1.346 4.113 1 97.38 211 GLU B O 1
ATOM 4708 N N . LEU B 1 212 ? 6.883 2.523 5.844 1 97.94 212 LEU B N 1
ATOM 4709 C CA . LEU B 1 212 ? 8.289 2.271 5.559 1 97.94 212 LEU B CA 1
ATOM 4710 C C . LEU B 1 212 ? 8.781 1.023 6.285 1 97.94 212 LEU B C 1
ATOM 4712 O O . LEU B 1 212 ? 9.945 0.644 6.164 1 97.94 212 LEU B O 1
ATOM 4716 N N . GLY B 1 213 ? 7.867 0.365 7.039 1 97.62 213 GLY B N 1
ATOM 4717 C CA . GLY B 1 213 ? 8.227 -0.806 7.824 1 97.62 213 GLY B CA 1
ATOM 4718 C C . GLY B 1 213 ? 9.086 -0.474 9.031 1 97.62 213 GLY B C 1
ATOM 4719 O O . GLY B 1 213 ? 9.797 -1.337 9.547 1 97.62 213 GLY B O 1
ATOM 4720 N N . PHE B 1 214 ? 9.133 0.789 9.43 1 98.44 214 PHE B N 1
ATOM 4721 C CA . PHE B 1 214 ? 9.961 1.234 10.547 1 98.44 214 PHE B CA 1
ATOM 4722 C C . PHE B 1 214 ? 9.164 1.26 11.844 1 98.44 214 PHE B C 1
ATOM 4724 O O . PHE B 1 214 ? 7.941 1.074 11.828 1 98.44 214 PHE B O 1
ATOM 4731 N N . ASN B 1 215 ? 9.852 1.408 12.938 1 97.81 215 ASN B N 1
ATOM 4732 C CA . ASN B 1 215 ? 9.258 1.517 14.266 1 97.81 215 ASN B CA 1
ATOM 4733 C C . ASN B 1 215 ? 9.328 2.945 14.797 1 97.81 215 ASN B C 1
ATOM 4735 O O . ASN B 1 215 ? 10.117 3.756 14.305 1 97.81 215 ASN B O 1
ATOM 4739 N N . TYR B 1 216 ? 8.43 3.25 15.727 1 98.56 216 TYR B N 1
ATOM 4740 C CA . TYR B 1 216 ? 8.531 4.555 16.375 1 98.56 216 TYR B CA 1
ATOM 4741 C C . TYR B 1 216 ? 8.273 4.445 17.875 1 98.56 216 TYR B C 1
ATOM 4743 O O . TYR B 1 216 ? 7.691 3.465 18.344 1 98.56 216 TYR B O 1
ATOM 4751 N N . LYS B 1 217 ? 8.844 5.297 18.609 1 98.75 217 LYS B N 1
ATOM 4752 C CA . LYS B 1 217 ? 8.57 5.535 20.031 1 98.75 217 LYS B CA 1
ATOM 4753 C C . LYS B 1 217 ? 7.996 6.93 20.25 1 98.75 217 LYS B C 1
ATOM 4755 O O . LYS B 1 217 ? 8.539 7.918 19.75 1 98.75 217 LYS B O 1
ATOM 4760 N N . TYR B 1 218 ? 6.902 6.973 20.953 1 98.81 218 TYR B N 1
ATOM 4761 C CA . TYR B 1 218 ? 6.199 8.219 21.203 1 98.81 218 TYR B CA 1
ATOM 4762 C C . TYR B 1 218 ? 6.59 8.797 22.562 1 98.81 218 TYR B C 1
ATOM 4764 O O . TYR B 1 218 ? 6.551 8.094 23.578 1 98.81 218 TYR B O 1
ATOM 4772 N N . TYR B 1 219 ? 6.949 10.117 22.594 1 98.69 219 TYR B N 1
ATOM 4773 C CA . TYR B 1 219 ? 7.434 10.727 23.812 1 98.69 219 TYR B CA 1
ATOM 4774 C C . TYR B 1 219 ? 6.449 11.766 24.328 1 98.69 219 TYR B C 1
ATOM 4776 O O . TYR B 1 219 ? 6.758 12.523 25.25 1 98.69 219 TYR B O 1
ATOM 4784 N N . GLY B 1 220 ? 5.281 11.906 23.672 1 98.06 220 GLY B N 1
ATOM 4785 C CA . GLY B 1 220 ? 4.188 12.703 24.188 1 98.06 220 GLY B CA 1
ATOM 4786 C C . GLY B 1 220 ? 4.145 14.109 23.609 1 98.06 220 GLY B C 1
ATOM 4787 O O . GLY B 1 220 ? 4.844 14.406 22.641 1 98.06 220 GLY B O 1
ATOM 4788 N N . ILE B 1 221 ? 3.209 14.898 24.141 1 98 221 ILE B N 1
ATOM 4789 C CA . ILE B 1 221 ? 3.027 16.312 23.828 1 98 221 ILE B CA 1
ATOM 4790 C C . ILE B 1 221 ? 3.838 17.156 24.797 1 98 221 ILE B C 1
ATOM 4792 O O . ILE B 1 221 ? 3.725 17.016 26.016 1 98 221 ILE B O 1
ATOM 4796 N N . VAL B 1 222 ? 4.668 17.984 24.234 1 96.62 222 VAL B N 1
ATOM 4797 C CA . VAL B 1 222 ? 5.406 18.938 25.062 1 96.62 222 VAL B CA 1
ATOM 4798 C C . VAL B 1 222 ? 4.824 20.344 24.875 1 96.62 222 VAL B C 1
ATOM 4800 O O . VAL B 1 222 ? 4.754 20.844 23.766 1 96.62 222 VAL B O 1
ATOM 4803 N N . LYS B 1 223 ? 4.449 20.953 25.953 1 91.88 223 LYS B N 1
ATOM 4804 C CA . LYS B 1 223 ? 3.939 22.312 25.922 1 91.88 223 LYS B CA 1
ATOM 4805 C C . LYS B 1 223 ? 5.023 23.297 25.469 1 91.88 223 LYS B C 1
ATOM 4807 O O . LYS B 1 223 ? 6.188 22.922 25.344 1 91.88 223 LYS B O 1
ATOM 4812 N N . ASP B 1 224 ? 4.574 24.5 25.219 1 88.5 224 ASP B N 1
ATOM 4813 C CA . ASP B 1 224 ? 5.516 25.516 24.75 1 88.5 224 ASP B CA 1
ATOM 4814 C C . ASP B 1 224 ? 6.426 25.984 25.875 1 88.5 224 ASP B C 1
ATOM 4816 O O . ASP B 1 224 ? 6.305 27.109 26.359 1 88.5 224 ASP B O 1
ATOM 4820 N N . ASP B 1 225 ? 7.297 25.125 26.25 1 91 225 ASP B N 1
ATOM 4821 C CA . ASP B 1 225 ? 8.305 25.297 27.297 1 91 225 ASP B CA 1
ATOM 4822 C C . ASP B 1 225 ? 9.664 24.766 26.859 1 91 225 ASP B C 1
ATOM 4824 O O . ASP B 1 225 ? 9.875 23.562 26.797 1 91 225 ASP B O 1
ATOM 4828 N N . PRO B 1 226 ? 10.578 25.656 26.625 1 93.94 226 PRO B N 1
ATOM 4829 C CA . PRO B 1 226 ? 11.867 25.25 26.078 1 93.94 226 PRO B CA 1
ATOM 4830 C C . PRO B 1 226 ? 12.609 24.266 26.984 1 93.94 226 PRO B C 1
ATOM 4832 O O . PRO B 1 226 ? 13.25 23.328 26.484 1 93.94 226 PRO B O 1
ATOM 4835 N N . GLU B 1 227 ? 12.5 24.469 28.25 1 96.25 227 GLU B N 1
ATOM 4836 C CA . GLU B 1 227 ? 13.234 23.594 29.172 1 96.25 227 GLU B CA 1
ATOM 4837 C C . GLU B 1 227 ? 12.656 22.188 29.172 1 96.25 227 GLU B C 1
ATOM 4839 O O . GLU B 1 227 ? 13.398 21.203 29.188 1 96.25 227 GLU B O 1
ATOM 4844 N N . LYS B 1 228 ? 11.383 22.094 29.188 1 96.69 228 LYS B N 1
ATOM 4845 C CA . LYS B 1 228 ? 10.742 20.781 29.109 1 96.69 228 LYS B CA 1
ATOM 4846 C C . LYS B 1 228 ? 11.062 20.094 27.797 1 96.69 228 LYS B C 1
ATOM 4848 O O . LYS B 1 228 ? 11.305 18.875 27.766 1 96.69 228 LYS B O 1
ATOM 4853 N N . LEU B 1 229 ? 11.07 20.828 26.781 1 97.19 229 LEU B N 1
ATOM 4854 C CA . LEU B 1 229 ? 11.391 20.281 25.469 1 97.19 229 LEU B CA 1
ATOM 4855 C C . LEU B 1 229 ? 12.828 19.766 25.422 1 97.19 229 LEU B C 1
ATOM 4857 O O . LEU B 1 229 ? 13.086 18.672 24.891 1 97.19 229 LEU B O 1
ATOM 4861 N N . LYS B 1 230 ? 13.711 20.547 25.984 1 97.69 230 LYS B N 1
ATOM 4862 C CA . LYS B 1 230 ? 15.109 20.125 26.047 1 97.69 230 LYS B CA 1
ATOM 4863 C C . LYS B 1 230 ? 15.242 18.781 26.75 1 97.69 230 LYS B C 1
ATOM 4865 O O . LYS B 1 230 ? 15.938 17.875 26.266 1 97.69 230 LYS B O 1
ATOM 4870 N N . ASP B 1 231 ? 14.57 18.672 27.844 1 98 231 ASP B N 1
ATOM 4871 C CA . ASP B 1 231 ? 14.656 17.453 28.641 1 98 231 ASP B CA 1
ATOM 4872 C C . ASP B 1 231 ? 14.133 16.25 27.859 1 98 231 ASP B C 1
ATOM 4874 O O . ASP B 1 231 ? 14.75 15.18 27.859 1 98 231 ASP B O 1
ATOM 4878 N N . VAL B 1 232 ? 13.055 16.359 27.203 1 98.38 232 VAL B N 1
ATOM 4879 C CA . VAL B 1 232 ? 12.438 15.273 26.453 1 98.3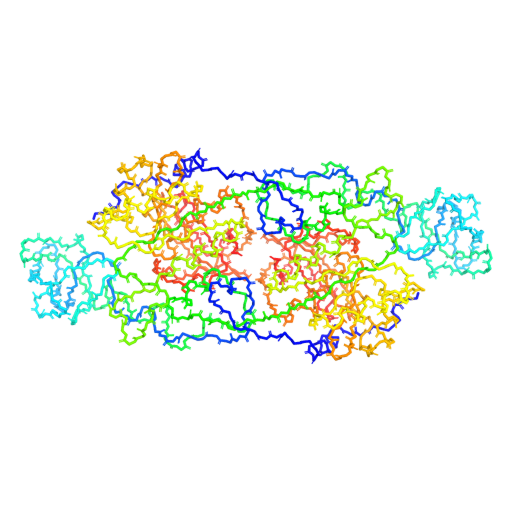8 232 VAL B CA 1
ATOM 4880 C C . VAL B 1 232 ? 13.336 14.891 25.281 1 98.38 232 VAL B C 1
ATOM 4882 O O . VAL B 1 232 ? 13.508 13.711 24.984 1 98.38 232 VAL B O 1
ATOM 4885 N N . ILE B 1 233 ? 13.906 15.883 24.641 1 98.5 233 ILE B N 1
ATOM 4886 C CA . ILE B 1 233 ? 14.797 15.633 23.516 1 98.5 233 ILE B CA 1
ATOM 4887 C C . ILE B 1 233 ? 16 14.828 23.969 1 98.5 233 ILE B C 1
ATOM 4889 O O . ILE B 1 233 ? 16.406 13.859 23.312 1 98.5 233 ILE B O 1
ATOM 4893 N N . LYS B 1 234 ? 16.547 15.266 25.062 1 98.25 234 LYS B N 1
ATOM 4894 C CA . LYS B 1 234 ? 17.734 14.578 25.578 1 98.25 234 LYS B CA 1
ATOM 4895 C C . LYS B 1 234 ? 17.422 13.109 25.875 1 98.25 234 LYS B C 1
ATOM 4897 O O . LYS B 1 234 ? 18.234 12.234 25.562 1 98.25 234 LYS B O 1
ATOM 4902 N N . LYS B 1 235 ? 16.297 12.867 26.422 1 98.5 235 LYS B N 1
ATOM 4903 C CA . LYS B 1 235 ? 15.867 11.5 26.688 1 98.5 235 LYS B CA 1
ATOM 4904 C C . LYS B 1 235 ? 15.648 10.727 25.391 1 98.5 235 LYS B C 1
ATOM 4906 O O . LYS B 1 235 ? 16.156 9.609 25.234 1 98.5 235 LYS B O 1
ATOM 4911 N N . ALA B 1 236 ? 14.953 11.266 24.469 1 98.62 236 ALA B N 1
ATOM 4912 C CA . ALA B 1 236 ? 14.555 10.602 23.234 1 98.62 236 ALA B CA 1
ATOM 4913 C C . ALA B 1 236 ? 15.781 10.266 22.375 1 98.62 236 ALA B C 1
ATOM 4915 O O . ALA B 1 236 ? 15.867 9.172 21.812 1 98.62 236 ALA B O 1
ATOM 4916 N N . ILE B 1 237 ? 16.688 11.195 22.328 1 98 237 ILE B N 1
ATOM 4917 C CA . ILE B 1 237 ? 17.844 11.07 21.438 1 98 237 ILE B CA 1
ATOM 4918 C C . ILE B 1 237 ? 18.672 9.844 21.844 1 98 237 ILE B C 1
ATOM 4920 O O . ILE B 1 237 ? 19.312 9.219 20.984 1 98 237 ILE B O 1
ATOM 4924 N N . ASP B 1 238 ? 18.656 9.469 23.062 1 97.88 238 ASP B N 1
ATOM 4925 C CA . ASP B 1 238 ? 19.438 8.344 23.578 1 97.88 238 ASP B CA 1
ATOM 4926 C C . ASP B 1 238 ? 18.734 7.016 23.297 1 97.88 238 ASP B C 1
ATOM 4928 O O . ASP B 1 238 ? 19.344 5.949 23.406 1 97.88 238 ASP B O 1
ATOM 4932 N N . GLU B 1 239 ? 17.484 7.027 22.859 1 98.44 239 GLU B N 1
ATOM 4933 C CA . GLU B 1 239 ? 16.703 5.805 22.812 1 98.44 239 GLU B CA 1
ATOM 4934 C C . GLU B 1 239 ? 16.344 5.441 21.375 1 98.44 239 GLU B C 1
ATOM 4936 O O . GLU B 1 239 ? 15.891 4.324 21.094 1 98.44 239 GLU B O 1
ATOM 4941 N N . VAL B 1 240 ? 16.5 6.32 20.422 1 98.44 240 VAL B N 1
ATOM 4942 C CA . VAL B 1 240 ? 16.016 6.078 19.062 1 98.44 240 VAL B CA 1
ATOM 4943 C C . VAL B 1 240 ? 17.125 6.375 18.047 1 98.44 240 VAL B C 1
ATOM 4945 O O . VAL B 1 240 ? 18.188 6.887 18.422 1 98.44 240 VAL B O 1
ATOM 4948 N N . ASP B 1 241 ? 16.906 6.027 16.75 1 98.31 241 ASP B N 1
ATOM 4949 C CA . ASP B 1 241 ? 17.875 6.254 15.688 1 98.31 241 ASP B CA 1
ATOM 4950 C C . ASP B 1 241 ? 17.75 7.664 15.117 1 98.31 241 ASP B C 1
ATOM 4952 O O . ASP B 1 241 ? 18.719 8.242 14.641 1 98.31 241 ASP B O 1
ATOM 4956 N N . SER B 1 242 ? 16.531 8.188 15.125 1 98.5 242 SER B N 1
ATOM 4957 C CA . SER B 1 242 ? 16.203 9.523 14.625 1 98.5 242 SER B CA 1
ATOM 4958 C C . SER B 1 242 ? 14.984 10.094 15.352 1 98.5 242 SER B C 1
ATOM 4960 O O . SER B 1 242 ? 14.164 9.352 15.883 1 98.5 242 SER B O 1
ATOM 4962 N N . LEU B 1 243 ? 14.977 11.414 15.406 1 98.75 243 LEU B N 1
ATOM 4963 C CA . LEU B 1 243 ? 13.898 12.086 16.125 1 98.75 243 LEU B CA 1
ATOM 4964 C C . LEU B 1 243 ? 13.086 12.969 15.188 1 98.75 243 LEU B C 1
ATOM 4966 O O . LEU B 1 243 ? 13.641 13.648 14.328 1 98.75 243 LEU B O 1
ATOM 4970 N N . ILE B 1 244 ? 11.758 12.922 15.328 1 98.88 244 ILE B N 1
ATOM 4971 C CA . ILE B 1 244 ? 10.844 13.836 14.664 1 98.88 244 ILE B CA 1
ATOM 4972 C C . ILE B 1 244 ? 10.125 14.703 15.703 1 98.88 244 ILE B C 1
ATOM 4974 O O . ILE B 1 244 ? 9.508 14.172 16.625 1 98.88 244 ILE B O 1
ATOM 4978 N N . ILE B 1 245 ? 10.289 15.961 15.547 1 98.38 245 ILE B N 1
ATOM 4979 C CA . ILE B 1 245 ? 9.578 16.938 16.375 1 98.38 245 ILE B CA 1
ATOM 4980 C C . ILE B 1 245 ? 8.602 17.719 15.5 1 98.38 245 ILE B C 1
ATOM 4982 O O . ILE B 1 245 ? 8.969 18.219 14.438 1 98.38 245 ILE B O 1
ATOM 4986 N N . THR B 1 246 ? 7.359 17.766 15.906 1 97.12 246 THR B N 1
ATOM 4987 C CA . THR B 1 246 ? 6.387 18.531 15.125 1 97.12 246 THR B CA 1
ATOM 4988 C C . THR B 1 246 ? 5.945 19.781 15.875 1 97.12 246 THR B C 1
ATOM 4990 O O . THR B 1 246 ? 5.812 19.766 17.094 1 97.12 246 THR B O 1
ATOM 4993 N N . GLY B 1 247 ? 5.699 20.828 15.109 1 92.12 247 GLY B N 1
ATOM 4994 C CA . GLY B 1 247 ? 5.266 22.094 15.688 1 92.12 247 GLY B CA 1
ATOM 4995 C C . GLY B 1 247 ? 6.418 23 16.094 1 92.12 247 GLY B C 1
ATOM 4996 O O . GLY B 1 247 ? 7.539 22.516 16.297 1 92.12 247 GLY B O 1
ATOM 4997 N N . GLY B 1 248 ? 6.207 24.25 16.141 1 86.25 248 GLY B N 1
ATOM 4998 C CA . GLY B 1 248 ? 7.191 25.203 16.609 1 86.25 248 GLY B CA 1
ATOM 4999 C C . GLY B 1 248 ? 8.32 25.438 15.625 1 86.25 248 GLY B C 1
ATOM 5000 O O . GLY B 1 248 ? 9.477 25.609 16.031 1 86.25 248 GLY B O 1
ATOM 5001 N N . THR B 1 249 ? 8.016 25.297 14.352 1 83.06 249 THR B N 1
ATOM 5002 C CA . THR B 1 249 ? 9.086 25.344 13.359 1 83.06 249 THR B CA 1
ATOM 5003 C C . THR B 1 249 ? 9.062 26.672 12.602 1 83.06 249 THR B C 1
ATOM 5005 O O . THR B 1 249 ? 9.922 26.922 11.75 1 83.06 249 THR B O 1
ATOM 5008 N N . SER B 1 250 ? 8.172 27.438 12.945 1 77.44 250 SER B N 1
ATOM 5009 C CA . SER B 1 250 ? 8.07 28.703 12.242 1 77.44 250 SER B CA 1
ATOM 5010 C C . SER B 1 250 ? 8.977 29.766 12.875 1 77.44 250 SER B C 1
ATOM 5012 O O . SER B 1 250 ? 10.039 29.438 13.414 1 77.44 250 SER B O 1
ATOM 5014 N N . VAL B 1 251 ? 8.906 30.969 12.531 1 60.5 251 VAL B N 1
ATOM 5015 C CA . VAL B 1 251 ? 9.812 32 13 1 60.5 251 VAL B CA 1
ATOM 5016 C C . VAL B 1 251 ? 9.133 32.844 14.07 1 60.5 251 VAL B C 1
ATOM 5018 O O . VAL B 1 251 ? 9.672 33.875 14.492 1 60.5 251 VAL B O 1
ATOM 5021 N N . GLY B 1 252 ? 8.078 32.375 14.484 1 60.81 252 GLY B N 1
ATOM 5022 C CA . GLY B 1 252 ? 7.395 33.188 15.469 1 60.81 252 GLY B CA 1
ATOM 5023 C C . GLY B 1 252 ? 7.984 33.062 16.859 1 60.81 252 GLY B C 1
ATOM 5024 O O . GLY B 1 252 ? 8.883 32.25 17.094 1 60.81 252 GLY B O 1
ATOM 5025 N N . GLU B 1 253 ? 7.641 33.969 17.688 1 55.31 253 GLU B N 1
ATOM 5026 C CA . GLU B 1 253 ? 8.078 34.062 19.078 1 55.31 253 GLU B CA 1
ATOM 5027 C C . GLU B 1 253 ? 7.887 32.75 19.812 1 55.31 253 GLU B C 1
ATOM 5029 O O . GLU B 1 253 ? 8.594 32.469 20.781 1 55.31 253 GLU B O 1
ATOM 5034 N N . ARG B 1 254 ? 7.156 31.891 19.328 1 64.94 254 ARG B N 1
ATOM 5035 C CA . ARG B 1 254 ? 6.812 30.672 20.047 1 64.94 254 ARG B CA 1
ATOM 5036 C C . ARG B 1 254 ? 7.395 29.438 19.359 1 64.94 254 ARG B C 1
ATOM 5038 O O . ARG B 1 254 ? 6.98 28.312 19.625 1 64.94 254 ARG B O 1
ATOM 5045 N N . ASP B 1 255 ? 8.406 29.688 18.531 1 77.25 255 ASP B N 1
ATOM 5046 C CA . ASP B 1 255 ? 8.945 28.547 17.812 1 77.25 255 ASP B CA 1
ATOM 5047 C C . ASP B 1 255 ? 10.148 27.953 18.531 1 77.25 255 ASP B C 1
ATOM 5049 O O . ASP B 1 255 ? 11.273 28.016 18.047 1 77.25 255 ASP B O 1
ATOM 5053 N N . TYR B 1 256 ? 9.883 27.234 19.562 1 87.12 256 TYR B N 1
ATOM 5054 C CA . TYR B 1 256 ? 10.867 26.734 20.516 1 87.12 256 TYR B CA 1
ATOM 5055 C C . TYR B 1 256 ? 11.578 25.5 20 1 87.12 256 TYR B C 1
ATOM 5057 O O . TYR B 1 256 ? 12.711 25.219 20.391 1 87.12 256 TYR B O 1
ATOM 5065 N N . SER B 1 257 ? 11.008 24.797 19.062 1 93.62 257 SER B N 1
ATOM 5066 C CA . SER B 1 257 ? 11.594 23.531 18.609 1 93.62 257 SER B CA 1
ATOM 5067 C C . SER B 1 257 ? 12.938 23.781 17.922 1 93.62 257 SER B C 1
ATOM 5069 O O . SER B 1 257 ? 13.922 23.109 18.234 1 93.62 257 SER B O 1
ATOM 5071 N N . VAL B 1 258 ? 12.977 24.781 17.047 1 93.75 258 VAL B N 1
ATOM 5072 C CA . VAL B 1 258 ? 14.195 25.078 16.312 1 93.75 258 VAL B CA 1
ATOM 5073 C C . VAL B 1 258 ? 15.258 25.641 17.25 1 93.75 258 VAL B C 1
ATOM 5075 O O . VAL B 1 258 ? 16.422 25.234 17.188 1 93.75 258 VAL B O 1
ATOM 5078 N N . LYS B 1 259 ? 14.82 26.516 18.125 1 93.44 259 LYS B N 1
ATOM 5079 C CA . LYS B 1 259 ? 15.734 27.125 19.078 1 93.44 259 LYS B CA 1
ATOM 5080 C C . LYS B 1 259 ? 16.391 26.062 19.969 1 93.44 259 LYS B C 1
ATOM 5082 O O . LYS B 1 259 ? 17.609 26.062 20.141 1 93.44 259 LYS B O 1
ATOM 5087 N N . VAL B 1 260 ? 15.609 25.188 20.5 1 96.12 260 VAL B N 1
ATOM 5088 C CA . VAL B 1 260 ? 16.094 24.156 21.406 1 96.12 260 VAL B CA 1
ATOM 5089 C C . VAL B 1 260 ? 17 23.188 20.656 1 96.12 260 VAL B C 1
ATOM 5091 O O . VAL B 1 260 ? 18.047 22.781 21.172 1 96.12 260 VAL B O 1
ATOM 5094 N N . ALA B 1 261 ? 16.641 22.812 19.438 1 95.94 261 ALA B N 1
ATOM 5095 C CA . ALA B 1 261 ? 17.453 21.906 18.625 1 95.94 261 ALA B CA 1
ATOM 5096 C C . ALA B 1 261 ? 18.828 22.531 18.344 1 95.94 261 ALA B C 1
ATOM 5098 O O . ALA B 1 261 ? 19.844 21.828 18.359 1 95.94 261 ALA B O 1
ATOM 5099 N N . LYS B 1 262 ? 18.781 23.828 18.062 1 94.5 262 LYS B N 1
ATOM 5100 C CA . LYS B 1 262 ? 20.031 24.547 17.812 1 94.5 262 LYS B CA 1
ATOM 5101 C C . LYS B 1 262 ? 20.922 24.562 19.047 1 94.5 262 LYS B C 1
ATOM 5103 O O . LYS B 1 262 ? 22.141 24.422 18.938 1 94.5 262 LYS B O 1
ATOM 5108 N N . GLU B 1 263 ? 20.344 24.719 20.156 1 96.5 263 GLU B N 1
ATOM 5109 C CA . GLU B 1 263 ? 21.078 24.75 21.422 1 96.5 263 GLU B CA 1
ATOM 5110 C C . GLU B 1 263 ? 21.703 23.391 21.719 1 96.5 263 GLU B C 1
ATOM 5112 O O . GLU B 1 263 ? 22.828 23.328 22.234 1 96.5 263 GLU B O 1
ATOM 5117 N N . LEU B 1 264 ? 21.016 22.344 21.453 1 97.88 264 LEU B N 1
ATOM 5118 C CA . LEU B 1 264 ? 21.422 21 21.859 1 97.88 264 LEU B CA 1
ATOM 5119 C C . LEU B 1 264 ? 22.344 20.391 20.812 1 97.88 264 LEU B C 1
ATOM 5121 O O . LEU B 1 264 ? 23.016 19.391 21.078 1 97.88 264 LEU B O 1
ATOM 5125 N N . GLY B 1 265 ? 22.406 21.031 19.594 1 97.88 265 GLY B N 1
ATOM 5126 C CA . GLY B 1 265 ? 23.172 20.438 18.516 1 97.88 265 GLY B CA 1
ATOM 5127 C C . GLY B 1 265 ? 23.516 21.422 17.406 1 97.88 265 GLY B C 1
ATOM 5128 O O . GLY B 1 265 ? 23.828 22.594 17.672 1 97.88 265 GLY B O 1
ATOM 5129 N N . THR B 1 266 ? 23.578 20.938 16.156 1 98 266 THR B N 1
ATOM 5130 C CA . THR B 1 266 ? 23.891 21.75 14.984 1 98 266 THR B CA 1
ATOM 5131 C C . THR B 1 266 ? 22.688 21.828 14.047 1 98 266 THR B C 1
ATOM 5133 O O . THR B 1 266 ? 22.266 20.828 13.477 1 98 266 THR B O 1
ATOM 5136 N N . LEU B 1 267 ? 22.156 23 13.969 1 96.88 267 LEU B N 1
ATOM 5137 C CA . LEU B 1 267 ? 21.078 23.25 13.023 1 96.88 267 LEU B CA 1
ATOM 5138 C C . LEU B 1 267 ? 21.625 23.391 11.602 1 96.88 267 LEU B C 1
ATOM 5140 O O . LEU B 1 267 ? 22.391 24.312 11.312 1 96.88 267 LEU B O 1
ATOM 5144 N N . LEU B 1 268 ? 21.203 22.5 10.719 1 97.94 268 LEU B N 1
ATOM 5145 C CA . LEU B 1 268 ? 21.766 22.469 9.367 1 97.94 268 LEU B CA 1
ATOM 5146 C C . LEU B 1 268 ? 20.828 23.156 8.383 1 97.94 268 LEU B C 1
ATOM 5148 O O . LEU B 1 268 ? 21.281 23.734 7.391 1 97.94 268 LEU B O 1
ATOM 5152 N N . ILE B 1 269 ? 19.562 23.016 8.625 1 97.69 269 ILE B N 1
ATOM 5153 C CA . ILE B 1 269 ? 18.562 23.594 7.734 1 97.69 269 ILE B CA 1
ATOM 5154 C C . ILE B 1 269 ? 17.469 24.266 8.562 1 97.69 269 ILE B C 1
ATOM 5156 O O . ILE B 1 269 ? 17.016 23.719 9.57 1 97.69 269 ILE B O 1
ATOM 5160 N N . HIS B 1 270 ? 17.094 25.438 8.156 1 96.25 270 HIS B N 1
ATOM 5161 C CA . HIS B 1 270 ? 15.859 26.062 8.625 1 96.25 270 HIS B CA 1
ATOM 5162 C C . HIS B 1 270 ? 15.172 26.828 7.508 1 96.25 270 HIS B C 1
ATOM 5164 O O . HIS B 1 270 ? 15.57 27.953 7.184 1 96.25 270 HIS B O 1
ATOM 5170 N N . GLY B 1 271 ? 14.156 26.188 6.973 1 96.12 271 GLY B N 1
ATOM 5171 C CA . GLY B 1 271 ? 13.43 26.781 5.867 1 96.12 271 GLY B CA 1
ATOM 5172 C C . GLY B 1 271 ? 13.844 26.234 4.516 1 96.12 271 GLY B C 1
ATOM 5173 O O . GLY B 1 271 ? 15.023 26.266 4.156 1 96.12 271 GLY B O 1
ATOM 5174 N N . VAL B 1 272 ? 12.945 25.672 3.826 1 97.25 272 VAL B N 1
ATOM 5175 C CA . VAL B 1 272 ? 13.141 25.156 2.475 1 97.25 272 VAL B CA 1
ATOM 5176 C C . VAL B 1 272 ? 12.055 25.688 1.551 1 97.25 272 VAL B C 1
ATOM 5178 O O . VAL B 1 272 ? 10.883 25.781 1.942 1 97.25 272 VAL B O 1
ATOM 5181 N N . ASN B 1 273 ? 12.367 26.047 0.328 1 96.38 273 ASN B N 1
ATOM 5182 C CA . ASN B 1 273 ? 11.414 26.641 -0.611 1 96.38 273 ASN B CA 1
ATOM 5183 C C . ASN B 1 273 ? 10.484 25.594 -1.202 1 96.38 273 ASN B C 1
ATOM 5185 O O . ASN B 1 273 ? 10.531 25.328 -2.404 1 96.38 273 ASN B O 1
ATOM 5189 N N . THR B 1 274 ? 9.625 25.078 -0.355 1 96.19 274 THR B N 1
ATOM 5190 C CA . THR B 1 274 ? 8.617 24.094 -0.735 1 96.19 274 THR B CA 1
ATOM 5191 C C . THR B 1 274 ? 7.219 24.562 -0.349 1 96.19 274 THR B C 1
ATOM 5193 O O . THR B 1 274 ? 7.066 25.391 0.552 1 96.19 274 THR B O 1
ATOM 5196 N N . ARG B 1 275 ? 6.266 24.094 -1.028 1 93.81 275 ARG B N 1
ATOM 5197 C CA . ARG B 1 275 ? 4.867 24.297 -0.679 1 93.81 275 ARG B CA 1
ATOM 5198 C C . ARG B 1 275 ? 4.074 23 -0.795 1 93.81 275 ARG B C 1
ATOM 5200 O O . ARG B 1 275 ? 4.016 22.391 -1.868 1 93.81 275 ARG B O 1
ATOM 5207 N N . PRO B 1 276 ? 3.357 22.688 0.184 1 93.56 276 PRO B N 1
ATOM 5208 C CA . PRO B 1 276 ? 3.48 23.234 1.533 1 93.56 276 PRO B CA 1
ATOM 5209 C C . PRO B 1 276 ? 4.785 22.844 2.221 1 93.56 276 PRO B C 1
ATOM 5211 O O . PRO B 1 276 ? 5.613 22.141 1.625 1 93.56 276 PRO B O 1
ATOM 5214 N N . GLY B 1 277 ? 5.02 23.297 3.412 1 93.69 277 GLY B N 1
ATOM 5215 C CA . GLY B 1 277 ? 6.059 22.75 4.273 1 93.69 277 GLY B CA 1
ATOM 5216 C C . GLY B 1 277 ? 7.324 23.594 4.277 1 93.69 277 GLY B C 1
ATOM 5217 O O . GLY B 1 277 ? 8.422 23.078 4.484 1 93.69 277 GLY B O 1
ATOM 5218 N N . LYS B 1 278 ? 7.242 24.875 4.035 1 94.06 278 LYS B N 1
ATOM 5219 C CA . LYS B 1 278 ? 8.375 25.797 4.016 1 94.06 278 LYS B CA 1
ATOM 5220 C C . LYS B 1 278 ? 9.156 25.734 5.328 1 94.06 278 LYS B C 1
ATOM 5222 O O . LYS B 1 278 ? 10.383 25.703 5.324 1 94.06 278 LYS B O 1
ATOM 5227 N N . PRO B 1 279 ? 8.484 25.688 6.469 1 94.12 279 PRO B N 1
ATOM 5228 C CA . PRO B 1 279 ? 9.234 25.734 7.73 1 94.12 279 PRO B CA 1
ATOM 5229 C C . PRO B 1 279 ? 9.836 24.375 8.102 1 94.12 279 PRO B C 1
ATOM 5231 O O . PRO B 1 279 ? 9.711 23.938 9.25 1 94.12 279 PRO B O 1
ATOM 5234 N N . PHE B 1 280 ? 10.484 23.703 7.262 1 96.69 280 PHE B N 1
ATOM 5235 C CA . PHE B 1 280 ? 11.242 22.484 7.52 1 96.69 280 PHE B CA 1
ATOM 5236 C C . PHE B 1 280 ? 12.586 22.812 8.156 1 96.69 280 PHE B C 1
ATOM 5238 O O . PHE B 1 280 ? 13.281 23.734 7.711 1 96.69 280 PHE B O 1
ATOM 5245 N N . ALA B 1 281 ? 12.906 22.078 9.18 1 97.69 281 ALA B N 1
ATOM 5246 C CA . ALA B 1 281 ? 14.234 22.203 9.766 1 97.69 281 ALA B CA 1
ATOM 5247 C C . ALA B 1 281 ? 14.859 20.844 10.016 1 97.69 281 ALA B C 1
ATOM 5249 O O . ALA B 1 281 ? 14.156 19.828 10.094 1 97.69 281 ALA B O 1
ATOM 5250 N N . PHE B 1 282 ? 16.188 20.781 10.031 1 98.38 282 PHE B N 1
ATOM 5251 C CA . PHE B 1 282 ? 16.969 19.562 10.18 1 98.38 282 PHE B CA 1
ATOM 5252 C C . PHE B 1 282 ? 18.219 19.828 11.023 1 98.38 282 PHE B C 1
ATOM 5254 O O . PHE B 1 282 ? 18.969 20.766 10.758 1 98.38 282 PHE B O 1
ATOM 5261 N N . SER B 1 283 ? 18.328 19.094 12.062 1 98.31 283 SER B N 1
ATOM 5262 C CA . SER B 1 283 ? 19.438 19.266 12.992 1 98.31 283 SER B CA 1
ATOM 5263 C C . SER B 1 283 ? 20.125 17.938 13.289 1 98.31 283 SER B C 1
ATOM 5265 O O . SER B 1 283 ? 19.578 16.875 12.992 1 98.31 283 SER B O 1
ATOM 5267 N N . LEU B 1 284 ? 21.359 18.031 13.75 1 98.69 284 LEU B N 1
ATOM 5268 C CA . LEU B 1 284 ? 22.062 16.891 14.352 1 98.69 284 LEU B CA 1
ATOM 5269 C C . LEU B 1 284 ? 22.25 17.109 15.852 1 98.69 284 LEU B C 1
ATOM 5271 O O . LEU B 1 284 ? 22.719 18.156 16.281 1 98.69 284 LEU B O 1
ATOM 5275 N N . ILE B 1 285 ? 21.734 16.234 16.594 1 98.56 285 ILE B N 1
ATOM 5276 C CA . ILE B 1 285 ? 21.969 16.203 18.031 1 98.56 285 ILE B CA 1
ATOM 5277 C C . ILE B 1 285 ? 22.656 14.898 18.422 1 98.56 285 ILE B C 1
ATOM 5279 O O . ILE B 1 285 ? 22.125 13.812 18.172 1 98.56 285 ILE B O 1
ATOM 5283 N N . LYS B 1 286 ? 23.844 14.914 19.031 1 97.44 286 LYS B N 1
ATOM 5284 C CA . LYS B 1 286 ? 24.672 13.734 19.281 1 97.44 286 LYS B CA 1
ATOM 5285 C C . LYS B 1 286 ? 24.844 12.906 18.016 1 97.44 286 LYS B C 1
ATOM 5287 O O . LYS B 1 286 ? 24.672 11.688 18.031 1 97.44 286 LYS B O 1
ATOM 5292 N N . ASP B 1 287 ? 25 13.562 16.891 1 96.12 287 ASP B N 1
ATOM 5293 C CA . ASP B 1 287 ? 25.266 13.008 15.57 1 96.12 287 ASP B CA 1
ATOM 5294 C C . ASP B 1 287 ? 24.062 12.219 15.047 1 96.12 287 ASP B C 1
ATOM 5296 O O . ASP B 1 287 ? 24.203 11.398 14.141 1 96.12 287 ASP B O 1
ATOM 5300 N N . LYS B 1 288 ? 22.906 12.453 15.664 1 98.06 288 LYS B N 1
ATOM 5301 C CA . LYS B 1 288 ? 21.688 11.812 15.188 1 98.06 288 LYS B CA 1
ATOM 5302 C C . LYS B 1 288 ? 20.781 12.812 14.484 1 98.06 288 LYS B C 1
ATOM 5304 O O . LYS B 1 288 ? 20.656 13.953 14.922 1 98.06 288 LYS B O 1
ATOM 5309 N N . PRO B 1 289 ? 20.156 12.336 13.414 1 98.75 289 PRO B N 1
ATOM 5310 C CA . PRO B 1 289 ? 19.281 13.234 12.664 1 98.75 289 PRO B CA 1
ATOM 5311 C C . PRO B 1 289 ? 18.016 13.594 13.438 1 98.75 289 PRO B C 1
ATOM 5313 O O . PRO B 1 289 ? 17.375 12.719 14.023 1 98.75 289 PRO B O 1
ATOM 5316 N N . VAL B 1 290 ? 17.672 14.836 13.477 1 98.81 290 VAL B N 1
ATOM 5317 C CA . VAL B 1 290 ? 16.453 15.359 14.078 1 98.81 290 VAL B CA 1
ATOM 5318 C C . VAL B 1 290 ? 15.672 16.172 13.039 1 98.81 290 VAL B C 1
ATOM 5320 O O . VAL B 1 290 ? 16.141 17.203 12.57 1 98.81 290 VAL B O 1
ATOM 5323 N N . PHE B 1 291 ? 14.523 15.648 12.711 1 98.81 291 PHE B N 1
ATOM 5324 C CA . PHE B 1 291 ? 13.633 16.328 11.773 1 98.81 291 PHE B CA 1
ATOM 5325 C C . PHE B 1 291 ? 12.617 17.188 12.516 1 98.81 291 PHE B C 1
ATOM 5327 O O . PHE B 1 291 ? 11.898 16.703 13.391 1 98.81 291 PHE B O 1
ATOM 5334 N N . LEU B 1 292 ? 12.617 18.438 12.242 1 98.38 292 LEU B N 1
ATOM 5335 C CA . LEU B 1 292 ? 11.602 19.344 12.766 1 98.38 292 LEU B CA 1
ATOM 5336 C C . LEU B 1 292 ? 10.562 19.672 11.695 1 98.38 292 LEU B C 1
ATOM 5338 O O . LEU B 1 292 ? 10.859 20.406 10.75 1 98.38 292 LEU B O 1
ATOM 5342 N N . LEU B 1 293 ? 9.383 19.109 11.891 1 98 293 LEU B N 1
ATOM 5343 C CA . LEU B 1 293 ? 8.328 19.203 10.883 1 98 293 LEU B CA 1
ATOM 5344 C C . LEU B 1 293 ? 7.203 20.109 11.352 1 98 293 LEU B C 1
ATOM 5346 O O . LEU B 1 293 ? 7.086 20.391 12.547 1 98 293 LEU B O 1
ATOM 5350 N N . SER B 1 294 ? 6.418 20.562 10.398 1 94.88 294 SER B N 1
ATOM 5351 C CA . SER B 1 294 ? 5.305 21.453 10.664 1 94.88 294 SER B CA 1
ATOM 5352 C C . SER B 1 294 ? 4.246 20.781 11.531 1 94.88 294 SER B C 1
ATOM 5354 O O . SER B 1 294 ? 4.125 19.562 11.539 1 94.88 294 SER B O 1
ATOM 5356 N N . GLY B 1 295 ? 3.521 21.625 12.203 1 93.69 295 GLY B N 1
ATOM 5357 C CA . GLY B 1 295 ? 2.443 21.125 13.031 1 93.69 295 GLY B CA 1
ATOM 5358 C C . GLY B 1 295 ? 1.181 20.812 12.25 1 93.69 295 GLY B C 1
ATOM 5359 O O . GLY B 1 295 ? 0.298 20.094 12.742 1 93.69 295 GLY B O 1
ATOM 5360 N N . TYR B 1 296 ? 1.077 21.328 11.07 1 92.19 296 TYR B N 1
ATOM 5361 C CA . TYR B 1 296 ? -0.094 21.078 10.242 1 92.19 296 TYR B CA 1
ATOM 5362 C C . TYR B 1 296 ? 0.092 19.797 9.43 1 92.19 296 TYR B C 1
ATOM 5364 O O . TYR B 1 296 ? 1.099 19.641 8.734 1 92.19 296 TYR B O 1
ATOM 5372 N N . PRO B 1 297 ? -0.855 18.953 9.414 1 94.81 297 PRO B N 1
ATOM 5373 C CA . PRO B 1 297 ? -0.7 17.578 8.906 1 94.81 297 PRO B CA 1
ATOM 5374 C C . PRO B 1 297 ? -0.282 17.547 7.434 1 94.81 297 PRO B C 1
ATOM 5376 O O . PRO B 1 297 ? 0.559 16.734 7.051 1 94.81 297 PRO B O 1
ATOM 5379 N N . VAL B 1 298 ? -0.85 18.391 6.586 1 94.88 298 VAL B N 1
ATOM 5380 C CA . VAL B 1 298 ? -0.531 18.328 5.164 1 94.88 298 VAL B CA 1
ATOM 5381 C C . VAL B 1 298 ? 0.911 18.781 4.941 1 94.88 298 VAL B C 1
ATOM 5383 O O . VAL B 1 298 ? 1.638 18.188 4.141 1 94.88 298 VAL B O 1
ATOM 5386 N N . ALA B 1 299 ? 1.262 19.875 5.656 1 95 299 ALA B N 1
ATOM 5387 C CA . ALA B 1 299 ? 2.652 20.312 5.602 1 95 299 ALA B CA 1
ATOM 5388 C C . ALA B 1 299 ? 3.592 19.234 6.133 1 95 299 ALA B C 1
ATOM 5390 O O . ALA B 1 299 ? 4.648 18.984 5.547 1 95 299 ALA B O 1
ATOM 5391 N N . LEU B 1 300 ? 3.207 18.656 7.215 1 97 300 LEU B N 1
ATOM 5392 C CA . LEU B 1 300 ? 3.975 17.562 7.805 1 97 300 LEU B CA 1
ATOM 5393 C C . LEU B 1 300 ? 4.156 16.422 6.801 1 97 300 LEU B C 1
ATOM 5395 O O . LEU B 1 300 ? 5.273 15.938 6.609 1 97 300 LEU B O 1
ATOM 5399 N N . LEU B 1 301 ? 3.096 15.992 6.18 1 97.25 301 LEU B N 1
ATOM 5400 C CA . LEU B 1 301 ? 3.162 14.922 5.191 1 97.25 301 LEU B CA 1
ATOM 5401 C C . LEU B 1 301 ? 4.121 15.281 4.062 1 97.25 301 LEU B C 1
ATOM 5403 O O . LEU B 1 301 ? 4.934 14.445 3.646 1 97.25 301 LEU B O 1
ATOM 5407 N N . THR B 1 302 ? 4.02 16.484 3.588 1 97.06 302 THR B N 1
ATOM 5408 C CA . THR B 1 302 ? 4.879 16.953 2.508 1 97.06 302 THR B CA 1
ATOM 5409 C C . THR B 1 302 ? 6.348 16.875 2.912 1 97.06 302 THR B C 1
ATOM 5411 O O . THR B 1 302 ? 7.18 16.359 2.162 1 97.06 302 THR B O 1
ATOM 5414 N N . GLN B 1 303 ? 6.613 17.344 4.082 1 98.56 303 GLN B N 1
ATOM 5415 C CA . GLN B 1 303 ? 7.984 17.344 4.586 1 98.56 303 GLN B CA 1
ATOM 5416 C C . GLN B 1 303 ? 8.492 15.914 4.789 1 98.56 303 GLN B C 1
ATOM 5418 O O . GLN B 1 303 ? 9.617 15.594 4.41 1 98.56 303 GLN B O 1
ATOM 5423 N N . PHE B 1 304 ? 7.676 15.031 5.359 1 98.69 304 PHE B N 1
ATOM 5424 C CA . PHE B 1 304 ? 8.039 13.625 5.531 1 98.69 304 PHE B CA 1
ATOM 5425 C C . PHE B 1 304 ? 8.305 12.969 4.184 1 98.69 304 PHE B C 1
ATOM 5427 O O . PHE B 1 304 ? 9.297 12.25 4.023 1 98.69 304 PHE B O 1
ATOM 5434 N N . GLU B 1 305 ? 7.422 13.219 3.242 1 98.5 305 GLU B N 1
ATOM 5435 C CA . GLU B 1 305 ? 7.543 12.648 1.904 1 98.5 305 GLU B CA 1
ATOM 5436 C C . GLU B 1 305 ? 8.844 13.086 1.234 1 98.5 305 GLU B C 1
ATOM 5438 O O . GLU B 1 305 ? 9.602 12.242 0.734 1 98.5 305 GLU B O 1
ATOM 5443 N N . LEU B 1 306 ? 9.133 14.328 1.29 1 98.5 306 LEU B N 1
ATOM 5444 C CA . LEU B 1 306 ? 10.227 14.906 0.517 1 98.5 306 LEU B CA 1
ATOM 5445 C C . LEU B 1 306 ? 11.57 14.562 1.144 1 98.5 306 LEU B C 1
ATOM 5447 O O . LEU B 1 306 ? 12.555 14.344 0.431 1 98.5 306 LEU B O 1
ATOM 5451 N N . PHE B 1 307 ? 11.586 14.438 2.463 1 98.69 307 PHE B N 1
ATOM 5452 C CA . PHE B 1 307 ? 12.898 14.422 3.092 1 98.69 307 PHE B CA 1
ATOM 5453 C C . PHE B 1 307 ? 13.156 13.086 3.773 1 98.69 307 PHE B C 1
ATOM 5455 O O . PHE B 1 307 ? 14.266 12.836 4.25 1 98.69 307 PHE B O 1
ATOM 5462 N N . ILE B 1 308 ? 12.18 12.203 3.867 1 98.62 308 ILE B N 1
ATOM 5463 C CA . ILE B 1 308 ? 12.375 10.906 4.496 1 98.62 308 ILE B CA 1
ATOM 5464 C C . ILE B 1 308 ? 11.938 9.797 3.535 1 98.62 308 ILE B C 1
ATOM 5466 O O . ILE B 1 308 ? 12.766 9.008 3.078 1 98.62 308 ILE B O 1
ATOM 5470 N N . TYR B 1 309 ? 10.664 9.797 3.156 1 98.5 309 TYR B N 1
ATOM 5471 C CA . TYR B 1 309 ? 10.094 8.688 2.398 1 98.5 309 TYR B CA 1
ATOM 5472 C C . TYR B 1 309 ? 10.852 8.477 1.092 1 98.5 309 TYR B C 1
ATOM 5474 O O . TYR B 1 309 ? 11.289 7.363 0.797 1 98.5 309 TYR B O 1
ATOM 5482 N N . ARG B 1 310 ? 11.086 9.562 0.341 1 97.56 310 ARG B N 1
ATOM 5483 C CA . ARG B 1 310 ? 11.664 9.477 -1 1 97.56 310 ARG B CA 1
ATOM 5484 C C . ARG B 1 310 ? 13.148 9.148 -0.94 1 97.56 310 ARG B C 1
ATOM 5486 O O . ARG B 1 310 ? 13.742 8.742 -1.941 1 97.56 310 ARG B O 1
ATOM 5493 N N . LEU B 1 311 ? 13.75 9.344 0.209 1 97.62 311 LEU B N 1
ATOM 5494 C CA . LEU B 1 311 ? 15.148 8.961 0.38 1 97.62 311 LEU B CA 1
ATOM 5495 C C . LEU B 1 311 ? 15.273 7.453 0.597 1 97.62 311 LEU B C 1
ATOM 5497 O O . LEU B 1 311 ? 16.328 6.871 0.352 1 97.62 311 LEU B O 1
ATOM 5501 N N . ILE B 1 312 ? 14.195 6.852 1.058 1 97.94 312 ILE B N 1
ATOM 5502 C CA . ILE B 1 312 ? 14.25 5.453 1.477 1 97.94 312 ILE B CA 1
ATOM 5503 C C . ILE B 1 312 ? 13.711 4.559 0.36 1 97.94 312 ILE B C 1
ATOM 5505 O O . ILE B 1 312 ? 14.273 3.496 0.088 1 97.94 312 ILE B O 1
ATOM 5509 N N . THR B 1 313 ? 12.57 4.98 -0.235 1 97.94 313 THR B N 1
ATOM 5510 C CA . THR B 1 313 ? 11.914 4.18 -1.263 1 97.94 313 THR B CA 1
ATOM 5511 C C . THR B 1 313 ? 11.195 5.078 -2.264 1 97.94 313 THR B C 1
ATOM 5513 O O . THR B 1 313 ? 11.148 6.301 -2.096 1 97.94 313 THR B O 1
ATOM 5516 N N . LYS B 1 314 ? 10.688 4.438 -3.34 1 95.94 314 LYS B N 1
ATOM 5517 C CA . LYS B 1 314 ? 9.992 5.172 -4.395 1 95.94 314 LYS B CA 1
ATOM 5518 C C . LYS B 1 314 ? 8.531 4.758 -4.484 1 95.94 314 LYS B C 1
ATOM 5520 O O . LYS B 1 314 ? 8.203 3.584 -4.305 1 95.94 314 LYS B O 1
ATOM 5525 N N . ARG B 1 315 ? 7.703 5.758 -4.766 1 97.38 315 ARG B N 1
ATOM 5526 C CA . ARG B 1 315 ? 6.293 5.484 -5.031 1 97.38 315 ARG B CA 1
ATOM 5527 C C . ARG B 1 315 ? 6.078 5.086 -6.488 1 97.38 315 ARG B C 1
ATOM 5529 O O . ARG B 1 315 ? 6.859 5.465 -7.363 1 97.38 315 ARG B O 1
ATOM 5536 N N . LYS B 1 316 ? 5.012 4.324 -6.699 1 96.75 316 LYS B N 1
ATOM 5537 C CA . LYS B 1 316 ? 4.609 4.039 -8.07 1 96.75 316 LYS B CA 1
ATOM 5538 C C . LYS B 1 316 ? 4.152 5.309 -8.789 1 96.75 316 LYS B C 1
ATOM 5540 O O . LYS B 1 316 ? 3.447 6.133 -8.203 1 96.75 316 LYS B O 1
ATOM 5545 N N . LYS B 1 317 ? 4.613 5.449 -10.023 1 97.44 317 LYS B N 1
ATOM 5546 C CA . LYS B 1 317 ? 4.238 6.613 -10.82 1 97.44 317 LYS B CA 1
ATOM 5547 C C . LYS B 1 317 ? 3.357 6.215 -12 1 97.44 317 LYS B C 1
ATOM 5549 O O . LYS B 1 317 ? 3.512 5.121 -12.555 1 97.44 317 LYS B O 1
ATOM 5554 N N . VAL B 1 318 ? 2.447 7.043 -12.336 1 98.06 318 VAL B N 1
ATOM 5555 C CA . VAL B 1 318 ? 1.695 6.941 -13.586 1 98.06 318 VAL B CA 1
ATOM 5556 C C . VAL B 1 318 ? 1.711 8.289 -14.305 1 98.06 318 VAL B C 1
ATOM 5558 O O . VAL B 1 318 ? 1.906 9.336 -13.68 1 98.06 318 VAL B O 1
ATOM 5561 N N . LYS B 1 319 ? 1.665 8.266 -15.531 1 98.44 319 LYS B N 1
ATOM 5562 C CA . LYS B 1 319 ? 1.646 9.477 -16.359 1 98.44 319 LYS B CA 1
ATOM 5563 C C . LYS B 1 319 ? 0.288 9.664 -17.031 1 98.44 319 LYS B C 1
ATOM 5565 O O . LYS B 1 319 ? -0.182 8.789 -17.75 1 98.44 319 LYS B O 1
ATOM 5570 N N . LEU B 1 320 ? -0.406 10.742 -16.734 1 98.12 320 LEU B N 1
ATOM 5571 C CA . LEU B 1 320 ? -1.742 11.062 -17.219 1 98.12 320 LEU B CA 1
ATOM 5572 C C . LEU B 1 320 ? -1.866 12.555 -17.516 1 98.12 320 LEU B C 1
ATOM 5574 O O . LEU B 1 320 ? -1.067 13.359 -17.031 1 98.12 320 LEU B O 1
ATOM 5578 N N . PRO B 1 321 ? -2.855 12.906 -18.375 1 98.19 321 PRO B N 1
ATOM 5579 C CA . PRO B 1 321 ? -3.057 14.328 -18.656 1 98.19 321 PRO B CA 1
ATOM 5580 C C . PRO B 1 321 ? -3.719 15.07 -17.484 1 98.19 321 PRO B C 1
ATOM 5582 O O . PRO B 1 321 ? -4.582 14.516 -16.812 1 98.19 321 PRO B O 1
ATOM 5585 N N . LEU B 1 322 ? -3.348 16.328 -17.344 1 98.06 322 LEU B N 1
ATOM 5586 C CA . LEU B 1 322 ? -3.926 17.188 -16.312 1 98.06 322 LEU B CA 1
ATOM 5587 C C . LEU B 1 322 ? -5.328 17.641 -16.703 1 98.06 322 LEU B C 1
ATOM 5589 O O . LEU B 1 322 ? -5.566 18 -17.859 1 98.06 322 LEU B O 1
ATOM 5593 N N . SER B 1 323 ? -6.23 17.641 -15.758 1 97.75 323 SER B N 1
ATOM 5594 C CA . SER B 1 323 ? -7.598 18.062 -16.031 1 97.75 323 SER B CA 1
ATOM 5595 C C . SER B 1 323 ? -7.699 19.578 -16.109 1 97.75 323 SER B C 1
ATOM 5597 O O . SER B 1 323 ? -8.617 20.109 -16.75 1 97.75 323 SER B O 1
ATOM 5599 N N . ARG B 1 324 ? -6.824 20.312 -15.43 1 96.19 324 ARG B N 1
ATOM 5600 C CA . ARG B 1 324 ? -6.758 21.766 -15.461 1 96.19 324 ARG B CA 1
ATOM 5601 C C . ARG B 1 324 ? -5.336 22.25 -15.219 1 96.19 324 ARG B C 1
ATOM 5603 O O . ARG B 1 324 ? -4.527 21.547 -14.602 1 96.19 324 ARG B O 1
ATOM 5610 N N . GLY B 1 325 ? -5.125 23.422 -15.648 1 95.88 325 GLY B N 1
ATOM 5611 C CA . GLY B 1 325 ? -3.805 23.984 -15.453 1 95.88 325 GLY B CA 1
ATOM 5612 C C . GLY B 1 325 ? -3.486 24.266 -14 1 95.88 325 GLY B C 1
ATOM 5613 O O . GLY B 1 325 ? -4.391 24.516 -13.195 1 95.88 325 GLY B O 1
ATOM 5614 N N . VAL B 1 326 ? -2.221 24.156 -13.68 1 95.5 326 VAL B N 1
ATOM 5615 C CA . VAL B 1 326 ? -1.738 24.516 -12.352 1 95.5 326 VAL B CA 1
ATOM 5616 C C . VAL B 1 326 ? -0.564 25.484 -12.477 1 95.5 326 VAL B C 1
ATOM 5618 O O . VAL B 1 326 ? 0.227 25.391 -13.414 1 95.5 326 VAL B O 1
ATOM 5621 N N . ALA B 1 327 ? -0.505 26.391 -11.57 1 94 327 ALA B N 1
ATOM 5622 C CA . ALA B 1 327 ? 0.564 27.391 -11.547 1 94 327 ALA B CA 1
ATOM 5623 C C . ALA B 1 327 ? 1.521 27.141 -10.383 1 94 327 ALA B C 1
ATOM 5625 O O . ALA B 1 327 ? 1.16 26.469 -9.406 1 94 327 ALA B O 1
ATOM 5626 N N . SER B 1 328 ? 2.768 27.484 -10.523 1 93.81 328 SER B N 1
ATOM 5627 C CA . SER B 1 328 ? 3.791 27.453 -9.484 1 93.81 328 SER B CA 1
ATOM 5628 C C . SER B 1 328 ? 4.711 28.656 -9.57 1 93.81 328 SER B C 1
ATOM 5630 O O . SER B 1 328 ? 4.605 29.469 -10.5 1 93.81 328 SER B O 1
ATOM 5632 N N . GLU B 1 329 ? 5.484 28.844 -8.539 1 91.88 329 GLU B N 1
ATOM 5633 C CA . GLU B 1 329 ? 6.465 29.922 -8.484 1 91.88 329 GLU B CA 1
ATOM 5634 C C . GLU B 1 329 ? 7.871 29.406 -8.766 1 91.88 329 GLU B C 1
ATOM 5636 O O . GLU B 1 329 ? 8.25 28.328 -8.289 1 91.88 329 GLU B O 1
ATOM 5641 N N . LEU B 1 330 ? 8.641 30.281 -9.492 1 91.56 330 LEU B N 1
ATOM 5642 C CA . LEU B 1 330 ? 10.016 29.891 -9.781 1 91.56 330 LEU B CA 1
ATOM 5643 C C . LEU B 1 330 ? 10.82 29.75 -8.492 1 91.56 330 LEU B C 1
ATOM 5645 O O . LEU B 1 330 ? 10.711 30.594 -7.594 1 91.56 330 LEU B O 1
ATOM 5649 N N . GLY B 1 331 ? 11.609 28.688 -8.438 1 92.81 331 GLY B N 1
ATOM 5650 C CA . GLY B 1 331 ? 12.461 28.453 -7.281 1 92.81 331 GLY B CA 1
ATOM 5651 C C . GLY B 1 331 ? 11.812 27.609 -6.211 1 92.81 331 GLY B C 1
ATOM 5652 O O . GLY B 1 331 ? 12.477 27.125 -5.289 1 92.81 331 GLY B O 1
ATOM 5653 N N . ARG B 1 332 ? 10.594 27.328 -6.355 1 95 332 ARG B N 1
ATOM 5654 C CA . ARG B 1 332 ? 9.852 26.594 -5.336 1 95 332 ARG B CA 1
ATOM 5655 C C . ARG B 1 332 ? 9.477 25.203 -5.828 1 95 332 ARG B C 1
ATOM 5657 O O . ARG B 1 332 ? 9.094 25.031 -6.988 1 95 332 ARG B O 1
ATOM 5664 N N . LEU B 1 333 ? 9.617 24.234 -4.992 1 97.19 333 LEU B N 1
ATOM 5665 C CA . LEU B 1 333 ? 9.047 22.922 -5.27 1 97.19 333 LEU B CA 1
ATOM 5666 C C . LEU B 1 333 ? 7.637 22.812 -4.688 1 97.19 333 LEU B C 1
ATOM 5668 O O . LEU B 1 333 ? 7.438 23.016 -3.486 1 97.19 333 LEU B O 1
ATOM 5672 N N . ASP B 1 334 ? 6.66 22.516 -5.562 1 96.62 334 ASP B N 1
ATOM 5673 C CA . ASP B 1 334 ? 5.281 22.344 -5.113 1 96.62 334 ASP B CA 1
ATOM 5674 C C . ASP B 1 334 ? 4.883 20.875 -5.102 1 96.62 334 ASP B C 1
ATOM 5676 O O . ASP B 1 334 ? 5.133 20.141 -6.066 1 96.62 334 ASP B O 1
ATOM 5680 N N . LEU B 1 335 ? 4.379 20.469 -4.043 1 96.62 335 LEU B N 1
ATOM 5681 C CA . LEU B 1 335 ? 3.682 19.188 -3.959 1 96.62 335 LEU B CA 1
ATOM 5682 C C . LEU B 1 335 ? 2.17 19.391 -3.955 1 96.62 335 LEU B C 1
ATOM 5684 O O . LEU B 1 335 ? 1.612 19.922 -2.99 1 96.62 335 LEU B O 1
ATOM 5688 N N . LEU B 1 336 ? 1.52 18.938 -4.992 1 96.12 336 LEU B N 1
ATOM 5689 C CA . LEU B 1 336 ? 0.082 19.125 -5.152 1 96.12 336 LEU B CA 1
ATOM 5690 C C . LEU B 1 336 ? -0.66 17.797 -5.008 1 96.12 336 LEU B C 1
ATOM 5692 O O . LEU B 1 336 ? -0.386 16.844 -5.738 1 96.12 336 LEU B O 1
ATOM 5696 N N . ARG B 1 337 ? -1.577 17.75 -4.121 1 96.38 337 ARG B N 1
ATOM 5697 C CA . ARG B 1 337 ? -2.434 16.562 -3.986 1 96.38 337 ARG B CA 1
ATOM 5698 C C . ARG B 1 337 ? -3.402 16.469 -5.16 1 96.38 337 ARG B C 1
ATOM 5700 O O . ARG B 1 337 ? -3.969 17.469 -5.598 1 96.38 337 ARG B O 1
ATOM 5707 N N . VAL B 1 338 ? -3.574 15.227 -5.605 1 97.31 338 VAL B N 1
ATOM 5708 C CA . VAL B 1 338 ? -4.371 15.078 -6.816 1 97.31 338 VAL B CA 1
ATOM 5709 C C . VAL B 1 338 ? -5.258 13.836 -6.703 1 97.31 338 VAL B C 1
ATOM 5711 O O . VAL B 1 338 ? -4.945 12.914 -5.945 1 97.31 338 VAL B O 1
ATOM 5714 N N . LYS B 1 339 ? -6.332 13.852 -7.383 1 97.12 339 LYS B N 1
ATOM 5715 C CA . LYS B 1 339 ? -7.113 12.656 -7.695 1 97.12 339 LYS B CA 1
ATOM 5716 C C . LYS B 1 339 ? -6.73 12.094 -9.062 1 97.12 339 LYS B C 1
ATOM 5718 O O . LYS B 1 339 ? -6.422 12.844 -9.984 1 97.12 339 LYS B O 1
ATOM 5723 N N . VAL B 1 340 ? -6.723 10.781 -9.172 1 97.81 340 VAL B N 1
ATOM 5724 C CA . VAL B 1 340 ? -6.254 10.148 -10.398 1 97.81 340 VAL B CA 1
ATOM 5725 C C . VAL B 1 340 ? -7.242 9.07 -10.836 1 97.81 340 VAL B C 1
ATOM 5727 O O . VAL B 1 340 ? -7.633 8.219 -10.031 1 97.81 340 VAL B O 1
ATOM 5730 N N . TYR B 1 341 ? -7.723 9.109 -12.125 1 97.25 341 TYR B N 1
ATOM 5731 C CA . TYR B 1 341 ? -8.5 8.047 -12.758 1 97.25 341 TYR B CA 1
ATOM 5732 C C . TYR B 1 341 ? -8.188 7.953 -14.242 1 97.25 341 TYR B C 1
ATOM 5734 O O . TYR B 1 341 ? -7.258 7.242 -14.648 1 97.25 341 TYR B O 1
ATOM 5742 N N . ASP B 1 342 ? -8.664 8.781 -15.016 1 97.25 342 ASP B N 1
ATOM 5743 C CA . ASP B 1 342 ? -8.305 8.891 -16.422 1 97.25 342 ASP B CA 1
ATOM 5744 C C . ASP B 1 342 ? -7.512 10.164 -16.688 1 97.25 342 ASP B C 1
ATOM 5746 O O . ASP B 1 342 ? -6.887 10.305 -17.75 1 97.25 342 ASP B O 1
ATOM 5750 N N . LYS B 1 343 ? -7.59 11.062 -15.773 1 98.12 343 LYS B N 1
ATOM 5751 C CA . LYS B 1 343 ? -6.836 12.312 -15.742 1 98.12 343 LYS B CA 1
ATOM 5752 C C . LYS B 1 343 ? -6.332 12.625 -14.336 1 98.12 343 LYS B C 1
ATOM 5754 O O . LYS B 1 343 ? -6.68 11.93 -13.383 1 98.12 343 LYS B O 1
ATOM 5759 N N . VAL B 1 344 ? -5.453 13.555 -14.312 1 98.12 344 VAL B N 1
ATOM 5760 C CA . VAL B 1 344 ? -4.969 14.062 -13.039 1 98.12 344 VAL B CA 1
ATOM 5761 C C . VAL B 1 344 ? -5.754 15.312 -12.648 1 98.12 344 VAL B C 1
ATOM 5763 O O . VAL B 1 344 ? -5.746 16.312 -13.375 1 98.12 344 VAL B O 1
ATOM 5766 N N . GLU B 1 345 ? -6.445 15.25 -11.539 1 97.56 345 GLU B N 1
ATOM 5767 C CA . GLU B 1 345 ? -7.238 16.375 -11.055 1 97.56 345 GLU B CA 1
ATOM 5768 C C . GLU B 1 345 ? -6.637 16.969 -9.789 1 97.56 345 GLU B C 1
ATOM 5770 O O . GLU B 1 345 ? -6.727 16.375 -8.711 1 97.56 345 GLU B O 1
ATOM 5775 N N . PRO B 1 346 ? -6.004 18.125 -9.906 1 96.12 346 PRO B N 1
ATOM 5776 C CA . PRO B 1 346 ? -5.469 18.75 -8.695 1 96.12 346 PRO B CA 1
ATOM 5777 C C . PRO B 1 346 ? -6.555 19.125 -7.691 1 96.12 346 PRO B C 1
ATOM 5779 O O . PRO B 1 346 ? -7.633 19.594 -8.086 1 96.12 346 PRO B O 1
ATOM 5782 N N . LEU B 1 347 ? -6.348 18.703 -6.52 1 92.56 347 LEU B N 1
ATOM 5783 C CA . LEU B 1 347 ? -7.281 19.125 -5.477 1 92.56 347 LEU B CA 1
ATOM 5784 C C . LEU B 1 347 ? -7.051 20.594 -5.094 1 92.56 347 LEU B C 1
ATOM 5786 O O . LEU B 1 347 ? -5.922 21.078 -5.176 1 92.56 347 LEU B O 1
ATOM 5790 N N . ARG B 1 348 ? -8.195 21.281 -5.012 1 72.56 348 ARG B N 1
ATOM 5791 C CA . ARG B 1 348 ? -8.047 22.672 -4.621 1 72.56 348 ARG B CA 1
ATOM 5792 C C . ARG B 1 348 ? -7.207 22.797 -3.352 1 72.56 348 ARG B C 1
ATOM 5794 O O . ARG B 1 348 ? -7.375 22.016 -2.41 1 72.56 348 ARG B O 1
ATOM 5801 N N . ILE B 1 349 ? -6.074 23.578 -3.572 1 60.72 349 ILE B N 1
ATOM 5802 C CA . ILE B 1 349 ? -5.086 23.844 -2.531 1 60.72 349 ILE B CA 1
ATOM 5803 C C . ILE B 1 349 ? -5.789 24.234 -1.235 1 60.72 349 ILE B C 1
ATOM 5805 O O . ILE B 1 349 ? -6.312 25.344 -1.121 1 60.72 349 ILE B O 1
ATOM 5809 N N . GLY B 1 350 ? -6.387 23.094 -0.683 1 63 350 GLY B N 1
ATOM 5810 C CA . GLY B 1 350 ? -6.871 23.484 0.634 1 63 350 GLY B CA 1
ATOM 5811 C C . GLY B 1 350 ? -5.754 23.734 1.629 1 63 350 GLY B C 1
ATOM 5812 O O . GLY B 1 350 ? -4.602 23.375 1.379 1 63 350 GLY B O 1
ATOM 5813 N N . GLY B 1 351 ? -5.82 24.625 2.613 1 67.62 351 GLY B N 1
ATOM 5814 C CA . GLY B 1 351 ? -4.926 25.062 3.668 1 67.62 351 GLY B CA 1
ATOM 5815 C C . GLY B 1 351 ? -4.059 23.953 4.227 1 67.62 351 GLY B C 1
ATOM 5816 O O . GLY B 1 351 ? -4.328 22.766 3.984 1 67.62 351 GLY B O 1
ATOM 5817 N N . SER B 1 352 ? -2.908 24.125 4.742 1 72.5 352 SER B N 1
ATOM 5818 C CA . SER B 1 352 ? -1.897 23.234 5.297 1 72.5 352 SER B CA 1
ATOM 5819 C C . SER B 1 352 ? -2.488 22.328 6.375 1 72.5 352 SER B C 1
ATOM 5821 O O . SER B 1 352 ? -1.869 21.344 6.773 1 72.5 352 SER B O 1
ATOM 5823 N N . GLY B 1 353 ? -3.736 22.562 6.668 1 73.25 353 GLY B N 1
ATOM 5824 C CA . GLY B 1 353 ? -4.328 21.797 7.754 1 73.25 353 GLY B CA 1
ATOM 5825 C C . GLY B 1 353 ? -5.516 20.953 7.316 1 73.25 353 GLY B C 1
ATOM 5826 O O . GLY B 1 353 ? -6.168 20.312 8.141 1 73.25 353 GLY B O 1
ATOM 5827 N N . ILE B 1 354 ? -5.805 20.922 6.082 1 84.25 354 ILE B N 1
ATOM 5828 C CA . ILE B 1 354 ? -7.008 20.25 5.59 1 84.25 354 ILE B CA 1
ATOM 5829 C C . ILE B 1 354 ? -6.734 18.766 5.402 1 84.25 354 ILE B C 1
ATOM 5831 O O . ILE B 1 354 ? -6.477 18.312 4.281 1 84.25 354 ILE B O 1
ATOM 5835 N N . ILE B 1 355 ? -6.871 18 6.426 1 92.31 355 ILE B N 1
ATOM 5836 C CA . ILE B 1 355 ? -6.527 16.578 6.461 1 92.31 355 ILE B CA 1
ATOM 5837 C C . ILE B 1 355 ? -7.387 15.812 5.457 1 92.31 355 ILE B C 1
ATOM 5839 O O . ILE B 1 355 ? -6.934 14.836 4.859 1 92.31 355 ILE B O 1
ATOM 5843 N N . SER B 1 356 ? -8.617 16.297 5.273 1 93.44 356 SER B N 1
ATOM 5844 C CA . SER B 1 356 ? -9.547 15.617 4.371 1 93.44 356 SER B CA 1
ATOM 5845 C C . SER B 1 356 ? -8.992 15.562 2.951 1 93.44 356 SER B C 1
ATOM 5847 O O . SER B 1 356 ? -9.312 14.648 2.191 1 93.44 356 SER B O 1
ATOM 5849 N N . SER B 1 357 ? -8.188 16.531 2.623 1 92.56 357 SER B N 1
ATOM 5850 C CA . SER B 1 357 ? -7.59 16.562 1.29 1 92.56 357 SER B CA 1
ATOM 5851 C C . SER B 1 357 ? -6.648 15.375 1.087 1 92.56 357 SER B C 1
ATOM 5853 O O . SER B 1 357 ? -6.438 14.93 -0.044 1 92.56 357 SER B O 1
ATOM 5855 N N . LEU B 1 358 ? -6.043 14.914 2.15 1 93.69 358 LEU B N 1
ATOM 5856 C CA . LEU B 1 358 ? -5.18 13.742 2.064 1 93.69 358 LEU B CA 1
ATOM 5857 C C . LEU B 1 358 ? -5.992 12.484 1.771 1 93.69 358 LEU B C 1
ATOM 5859 O O . LEU B 1 358 ? -5.602 11.672 0.934 1 93.69 358 LEU B O 1
ATOM 5863 N N . ILE B 1 359 ? -7.125 12.359 2.395 1 93.81 359 ILE B N 1
ATOM 5864 C CA . ILE B 1 359 ? -8.008 11.203 2.227 1 93.81 359 ILE B CA 1
ATOM 5865 C C . ILE B 1 359 ? -8.586 11.203 0.813 1 93.81 359 ILE B C 1
ATOM 5867 O O . ILE B 1 359 ? -8.711 10.148 0.189 1 93.81 359 ILE B O 1
ATOM 5871 N N . LYS B 1 360 ? -8.883 12.375 0.342 1 93.56 360 LYS B N 1
ATOM 5872 C CA . LYS B 1 360 ? -9.531 12.5 -0.96 1 93.56 360 LYS B CA 1
ATOM 5873 C C . LYS B 1 360 ? -8.523 12.336 -2.094 1 93.56 360 LYS B C 1
ATOM 5875 O O . LYS B 1 360 ? -8.906 12.062 -3.234 1 93.56 360 LYS B O 1
ATOM 5880 N N . SER B 1 361 ? -7.312 12.5 -1.809 1 95.69 361 SER B N 1
ATOM 5881 C CA . SER B 1 361 ? -6.293 12.43 -2.85 1 95.69 361 SER B CA 1
ATOM 5882 C C . SER B 1 361 ? -5.875 10.984 -3.117 1 95.69 361 SER B C 1
ATOM 5884 O O . SER B 1 361 ? -5.988 10.125 -2.238 1 95.69 361 SER B O 1
ATOM 5886 N N . ASP B 1 362 ? -5.359 10.719 -4.309 1 97.06 362 ASP B N 1
ATOM 5887 C CA . ASP B 1 362 ? -4.832 9.422 -4.711 1 97.06 362 ASP B CA 1
ATOM 5888 C C . ASP B 1 362 ? -3.305 9.438 -4.75 1 97.06 362 ASP B C 1
ATOM 5890 O O . ASP B 1 362 ? -2.668 8.383 -4.809 1 97.06 362 ASP B O 1
ATOM 5894 N N . GLY B 1 363 ? -2.779 10.578 -4.727 1 97.19 363 GLY B N 1
ATOM 5895 C CA . GLY B 1 363 ? -1.347 10.805 -4.836 1 97.19 363 GLY B CA 1
ATOM 5896 C C . GLY B 1 363 ? -0.985 12.281 -4.934 1 97.19 363 GLY B C 1
ATOM 5897 O O . GLY B 1 363 ? -1.703 13.133 -4.418 1 97.19 363 GLY B O 1
ATOM 5898 N N . TYR B 1 364 ? 0.186 12.547 -5.508 1 97.31 364 TYR B N 1
ATOM 5899 C CA . TYR B 1 364 ? 0.613 13.938 -5.613 1 97.31 364 TYR B CA 1
ATOM 5900 C C . TYR B 1 364 ? 1.434 14.164 -6.875 1 97.31 364 TYR B C 1
ATOM 5902 O O . TYR B 1 364 ? 2.018 13.227 -7.422 1 97.31 364 TYR B O 1
ATOM 5910 N N . LEU B 1 365 ? 1.369 15.344 -7.332 1 96.56 365 LEU B N 1
ATOM 5911 C CA . LEU B 1 365 ? 2.188 15.898 -8.406 1 96.56 365 LEU B CA 1
ATOM 5912 C C . LEU B 1 365 ? 3.285 16.797 -7.844 1 96.56 365 LEU B C 1
ATOM 5914 O O . LEU B 1 365 ? 3.037 17.594 -6.945 1 96.56 365 LEU B O 1
ATOM 5918 N N . LEU B 1 366 ? 4.57 16.625 -8.289 1 97.19 366 LEU B N 1
ATOM 5919 C CA . LEU B 1 366 ? 5.645 17.531 -7.938 1 97.19 366 LEU B CA 1
ATOM 5920 C C . LEU B 1 366 ? 5.902 18.531 -9.07 1 97.19 366 LEU B C 1
ATOM 5922 O O . LEU B 1 366 ? 6.121 18.125 -10.219 1 97.19 366 LEU B O 1
ATOM 5926 N N . ILE B 1 367 ? 5.805 19.75 -8.805 1 97.44 367 ILE B N 1
ATOM 5927 C CA . ILE B 1 367 ? 6.262 20.781 -9.727 1 97.44 367 ILE B CA 1
ATOM 5928 C C . ILE B 1 367 ? 7.672 21.234 -9.352 1 97.44 367 ILE B C 1
ATOM 5930 O O . ILE B 1 367 ? 7.875 21.859 -8.312 1 97.44 367 ILE B O 1
ATOM 5934 N N . PRO B 1 368 ? 8.594 20.906 -10.203 1 96.75 368 PRO B N 1
ATOM 5935 C CA . PRO B 1 368 ? 9.992 21.188 -9.859 1 96.75 368 PRO B CA 1
ATOM 5936 C C . PRO B 1 368 ? 10.273 22.688 -9.727 1 96.75 368 PRO B C 1
ATOM 5938 O O . PRO B 1 368 ? 9.492 23.516 -10.195 1 96.75 368 PRO B O 1
ATOM 5941 N N . GLU B 1 369 ? 11.383 23.047 -9.062 1 95.5 369 GLU B N 1
ATOM 5942 C CA . GLU B 1 369 ? 11.789 24.406 -8.734 1 95.5 369 GLU B CA 1
ATOM 5943 C C . GLU B 1 369 ? 11.969 25.25 -10 1 95.5 369 GLU B C 1
ATOM 5945 O O . GLU B 1 369 ? 11.797 26.469 -9.961 1 95.5 369 GLU B O 1
ATOM 5950 N N . ASN B 1 370 ? 12.195 24.672 -11.125 1 91.81 370 ASN B N 1
ATOM 5951 C CA . ASN B 1 370 ? 12.492 25.422 -12.344 1 91.81 370 ASN B CA 1
ATOM 5952 C C . ASN B 1 370 ? 11.289 25.438 -13.289 1 91.81 370 ASN B C 1
ATOM 5954 O O . ASN B 1 370 ? 11.438 25.75 -14.477 1 91.81 370 ASN B O 1
ATOM 5958 N N . VAL B 1 371 ? 10.125 25.125 -12.789 1 93.12 371 VAL B N 1
ATOM 5959 C CA . VAL B 1 371 ? 8.938 25.047 -13.625 1 93.12 371 VAL B CA 1
ATOM 5960 C C . VAL B 1 371 ? 7.844 25.953 -13.055 1 93.12 371 VAL B C 1
ATOM 5962 O O . VAL B 1 371 ? 7.574 25.922 -11.852 1 93.12 371 VAL B O 1
ATOM 5965 N N . GLU B 1 372 ? 7.18 26.734 -13.859 1 93.88 372 GLU B N 1
ATOM 5966 C CA . GLU B 1 372 ? 6.184 27.703 -13.414 1 93.88 372 GLU B CA 1
ATOM 5967 C C . GLU B 1 372 ? 4.793 27.078 -13.359 1 93.88 372 GLU B C 1
ATOM 5969 O O . GLU B 1 372 ? 3.828 27.719 -12.945 1 93.88 372 GLU B O 1
ATOM 5974 N N . GLY B 1 373 ? 4.699 25.859 -13.805 1 94.81 373 GLY B N 1
ATOM 5975 C CA . GLY B 1 373 ? 3.412 25.172 -13.812 1 94.81 373 GLY B CA 1
ATOM 5976 C C . GLY B 1 373 ? 3.221 24.297 -15.031 1 94.81 373 GLY B C 1
ATOM 5977 O O . GLY B 1 373 ? 4.184 23.984 -15.734 1 94.81 373 GLY B O 1
ATOM 5978 N N . TYR B 1 374 ? 2.002 23.766 -15.125 1 96.88 374 TYR B N 1
ATOM 5979 C CA . TYR B 1 374 ? 1.615 22.922 -16.234 1 96.88 374 TYR B CA 1
ATOM 5980 C C . TYR B 1 374 ? 0.271 23.344 -16.812 1 96.88 374 TYR B C 1
ATOM 5982 O O . TYR B 1 374 ? -0.567 23.906 -16.094 1 96.88 374 TYR B O 1
ATOM 5990 N N . GLU B 1 375 ? 0.089 23.094 -18.047 1 97.62 375 GLU B N 1
ATOM 5991 C CA . GLU B 1 375 ? -1.154 23.453 -18.719 1 97.62 375 GLU B CA 1
ATOM 5992 C C . GLU B 1 375 ? -2.146 22.297 -18.719 1 97.62 375 GLU B C 1
ATOM 5994 O O . GLU B 1 375 ? -1.754 21.141 -18.547 1 97.62 375 GLU B O 1
ATOM 5999 N N . LYS B 1 376 ? -3.408 22.703 -18.891 1 97.62 376 LYS B N 1
ATOM 6000 C CA . LYS B 1 376 ? -4.438 21.688 -19.078 1 97.62 376 LYS B CA 1
ATOM 6001 C C . LYS B 1 376 ? -4.062 20.734 -20.203 1 97.62 376 LYS B C 1
ATOM 6003 O O . LYS B 1 376 ? -3.604 21.172 -21.266 1 97.62 376 LYS B O 1
ATOM 6008 N N . GLY B 1 377 ? -4.215 19.453 -19.922 1 97.75 377 GLY B N 1
ATOM 6009 C CA . GLY B 1 377 ? -3.973 18.453 -20.953 1 97.75 377 GLY B CA 1
ATOM 6010 C C . GLY B 1 377 ? -2.535 17.969 -20.984 1 97.75 377 GLY B C 1
ATOM 6011 O O . GLY B 1 377 ? -2.234 16.953 -21.609 1 97.75 377 GLY B O 1
ATOM 6012 N N . GLU B 1 378 ? -1.658 18.688 -20.359 1 97.56 378 GLU B N 1
ATOM 6013 C CA . GLU B 1 378 ? -0.257 18.281 -20.312 1 97.56 378 GLU B CA 1
ATOM 6014 C C . GLU B 1 378 ? -0.087 16.969 -19.562 1 97.56 378 GLU B C 1
ATOM 6016 O O . GLU B 1 378 ? -0.707 16.75 -18.516 1 97.56 378 GLU B O 1
ATOM 6021 N N . GLU B 1 379 ? 0.723 16.062 -20.094 1 97.5 379 GLU B N 1
ATOM 6022 C CA . GLU B 1 379 ? 1.036 14.805 -19.406 1 97.5 379 GLU B CA 1
ATOM 6023 C C . GLU B 1 379 ? 1.97 15.047 -18.234 1 97.5 379 GLU B C 1
ATOM 6025 O O . GLU B 1 379 ? 3.051 15.617 -18.391 1 97.5 379 GLU B O 1
ATOM 6030 N N . VAL B 1 380 ? 1.516 14.609 -17.094 1 97.94 380 VAL B N 1
ATOM 6031 C CA . VAL B 1 380 ? 2.33 14.789 -15.891 1 97.94 380 VAL B CA 1
ATOM 6032 C C . VAL B 1 380 ? 2.506 13.453 -15.18 1 97.94 380 VAL B C 1
ATOM 6034 O O . VAL B 1 380 ? 1.681 12.547 -15.336 1 97.94 380 VAL B O 1
ATOM 6037 N N . GLU B 1 381 ? 3.611 13.305 -14.477 1 98.06 381 GLU B N 1
ATOM 6038 C CA . GLU B 1 381 ? 3.844 12.133 -13.625 1 98.06 381 GLU B CA 1
ATOM 6039 C C . GLU B 1 381 ? 3.242 12.336 -12.242 1 98.06 381 GLU B C 1
ATOM 6041 O O . GLU B 1 381 ? 3.467 13.367 -11.602 1 98.06 381 GLU B O 1
ATOM 6046 N N . VAL B 1 382 ? 2.441 11.43 -11.852 1 98.25 382 VAL B N 1
ATOM 6047 C CA . VAL B 1 382 ? 1.821 11.453 -10.531 1 98.25 382 VAL B CA 1
ATOM 6048 C C . VAL B 1 382 ? 2.35 10.289 -9.695 1 98.25 382 VAL B C 1
ATOM 6050 O O . VAL B 1 382 ? 2.438 9.156 -10.172 1 98.25 382 VAL B O 1
ATOM 6053 N N . TYR B 1 383 ? 2.768 10.617 -8.477 1 98.38 383 TYR B N 1
ATOM 6054 C CA . TYR B 1 383 ? 3.16 9.609 -7.5 1 98.38 383 TYR B CA 1
ATOM 6055 C C . TYR B 1 383 ? 1.956 9.125 -6.707 1 98.38 383 TYR B C 1
ATOM 6057 O O . TYR B 1 383 ? 1.267 9.914 -6.059 1 98.38 383 TYR B O 1
ATOM 6065 N N . LEU B 1 384 ? 1.705 7.84 -6.727 1 98.12 384 LEU B N 1
ATOM 6066 C CA . LEU B 1 384 ? 0.518 7.289 -6.086 1 98.12 384 LEU B CA 1
ATOM 6067 C C . LEU B 1 384 ? 0.811 6.914 -4.637 1 98.12 384 LEU B C 1
ATOM 6069 O O . LEU B 1 384 ? 1.884 6.391 -4.328 1 98.12 384 LEU B O 1
ATOM 6073 N N . TRP B 1 385 ? -0.188 7.223 -3.762 1 96.12 385 TRP B N 1
ATOM 6074 C CA . TRP B 1 385 ? -0.033 6.863 -2.357 1 96.12 385 TRP B CA 1
ATOM 6075 C C . TRP B 1 385 ? 0.021 5.348 -2.188 1 96.12 385 TRP B C 1
ATOM 6077 O O . TRP B 1 385 ? -0.636 4.609 -2.926 1 96.12 385 TRP B O 1
#